Protein AF-A0A8R1I0A7-F1 (afdb_monomer_lite)

pLDDT: mean 79.37, std 17.96, range [24.17, 95.5]

Organism: Caenorhabditis japonica (NCBI:txid281687)

InterPro domains:
  IPR008806 RNA polymerase III Rpc82, C -terminal [PF05645] (183-357)
  IPR013197 RNA polymerase III subunit RPC82-related, helix-turn-helix [PF08221] (9-70)
  IPR036388 Winged helix-like DNA-binding domain superfamily [G3DSA:1.10.10.10] (4-81)
  IPR036388 Winged helix-like DNA-binding domain superfamily [G3DSA:1.10.10.10] (82-162)
  IPR036388 Winged helix-like DNA-binding domain superfamily [G3DSA:1.10.10.10] (224-350)
  IPR036388 Winged helix-like DNA-binding domain superfamily [G3DSA:1.10.10.10] (351-422)
  IPR039748 DNA-directed RNA polymerase III subunit RPC3 [PTHR12949] (4-419)
  IPR055207 DNA-directed RNA polymerase III subunit RPC3, winged-helix domain [PF22536] (364-417)

Secondary structure (DSSP, 8-state):
--HHHHHHHHHHHHHHHHH-HHHHHHHHHHHH--B-HHHHHHHTTTTS-HHHHHHHHHHHHHHTSEEEEE-TTS-EEEEE-HHHHHHHHHHHHHHHHHHHHH-HHHHHHHHHHHHHSSB-HHHHHHHHHHH-TTS-HHHHHHHHHHHHHTTSEEEPPPEEEEETTEEEEP--S-SSPPPS--S---------------------S---STTTTSTTTT--EEE-HHHHHHHHHHHHHHHHHHTS--TTTTHHHHS---TT---S-TTHHHHHHHHHHHHHHHHHHHHHHS-TT--SPEEEEHHHHHHHHHHTT----HHHHHHHHHHHHHHSTTSEEEEE-GGG-EEEE-HHHHHHHHHHHHHHHHHHHHHHHHHHHHHHHHHHHS---HHHHHHHHT--HHHHHHHHHHHHHTTSS--------

Structure (mmCIF, N/CA/C/O backbone):
data_AF-A0A8R1I0A7-F1
#
_entry.id   AF-A0A8R1I0A7-F1
#
loop_
_atom_site.group_PDB
_atom_site.id
_atom_site.type_symbol
_atom_site.label_atom_id
_atom_site.label_alt_id
_atom_site.label_comp_id
_atom_site.label_asym_id
_atom_site.label_entity_id
_atom_site.label_seq_id
_atom_site.pdbx_PDB_ins_code
_atom_site.Cartn_x
_atom_site.Cartn_y
_atom_site.Cartn_z
_atom_site.occupancy
_atom_site.B_iso_or_equiv
_atom_site.auth_seq_id
_atom_site.auth_comp_id
_atom_site.auth_asym_id
_atom_site.auth_atom_id
_atom_site.pdbx_PDB_model_num
ATOM 1 N N . MET A 1 1 ? -19.789 12.951 -9.286 1.00 30.94 1 MET A N 1
ATOM 2 C CA . MET A 1 1 ? -18.693 11.957 -9.308 1.00 30.94 1 MET A CA 1
ATOM 3 C C . MET A 1 1 ? -17.523 12.537 -10.096 1.00 30.94 1 MET A C 1
ATOM 5 O O . MET A 1 1 ? -17.525 12.477 -11.316 1.00 30.94 1 MET A O 1
ATOM 9 N N . GLY A 1 2 ? -16.591 13.197 -9.404 1.00 34.81 2 GLY A N 1
ATOM 10 C CA . GLY A 1 2 ? -15.413 13.858 -9.986 1.00 34.81 2 GLY A CA 1
ATOM 11 C C . GLY A 1 2 ? -14.085 13.155 -9.675 1.00 34.81 2 GLY A C 1
ATOM 12 O O . GLY A 1 2 ? -13.040 13.751 -9.904 1.00 34.81 2 GLY A O 1
ATOM 13 N N . GLY A 1 3 ? -14.122 11.918 -9.156 1.00 43.81 3 GLY A N 1
ATOM 14 C CA . GLY A 1 3 ? -12.953 11.222 -8.594 1.00 43.81 3 GLY A CA 1
ATOM 15 C C . GLY A 1 3 ? -11.776 11.098 -9.563 1.00 43.81 3 GLY A C 1
ATOM 16 O O . GLY A 1 3 ? -10.678 11.536 -9.240 1.00 43.81 3 GLY A O 1
ATOM 17 N N . GLY A 1 4 ? -12.030 10.650 -10.798 1.00 67.75 4 GLY A N 1
ATOM 18 C CA . GLY A 1 4 ? -10.953 10.442 -11.772 1.00 67.75 4 GLY A CA 1
ATOM 19 C C . GLY A 1 4 ? -10.234 11.722 -12.214 1.00 67.75 4 GLY A C 1
ATOM 20 O O . GLY A 1 4 ? -9.085 11.660 -12.639 1.00 67.75 4 GLY A O 1
ATOM 21 N N . LYS A 1 5 ? -10.864 12.905 -12.101 1.00 80.38 5 LYS A N 1
ATOM 22 C CA . LYS A 1 5 ? -10.224 14.168 -12.515 1.00 80.38 5 LYS A CA 1
ATOM 23 C C . LYS A 1 5 ? -9.123 14.587 -11.545 1.00 80.38 5 LYS A C 1
ATOM 25 O O . LYS A 1 5 ? -8.030 14.912 -11.996 1.00 80.38 5 LYS A O 1
ATOM 30 N N . TYR A 1 6 ? -9.404 14.565 -10.243 1.00 87.06 6 TYR A N 1
ATOM 31 C CA . TYR A 1 6 ? -8.421 14.934 -9.219 1.00 87.06 6 TYR A CA 1
ATOM 32 C C . TYR A 1 6 ? -7.299 13.903 -9.123 1.00 87.06 6 TYR A C 1
ATOM 34 O O . TYR A 1 6 ? -6.134 14.273 -9.029 1.00 87.06 6 TYR A O 1
ATOM 42 N N . GLU A 1 7 ? -7.641 12.622 -9.241 1.00 88.31 7 GLU A N 1
ATOM 43 C CA . GLU A 1 7 ? -6.672 11.530 -9.303 1.00 88.31 7 GLU A CA 1
ATOM 44 C C . GLU A 1 7 ? -5.706 11.689 -10.486 1.00 88.31 7 GLU A C 1
ATOM 46 O O . GLU A 1 7 ? -4.487 11.643 -10.315 1.00 88.31 7 GLU A O 1
ATOM 51 N N . THR A 1 8 ? -6.243 11.972 -11.679 1.00 89.69 8 THR A N 1
ATOM 52 C CA . THR A 1 8 ? -5.428 12.227 -12.873 1.00 89.69 8 THR A CA 1
ATOM 53 C C . THR A 1 8 ? -4.534 13.447 -12.676 1.00 89.69 8 THR A C 1
ATOM 55 O O . THR A 1 8 ? -3.344 13.387 -12.972 1.00 89.69 8 THR A O 1
ATOM 58 N N . GLN A 1 9 ? -5.078 14.550 -12.150 1.00 91.69 9 GLN A N 1
ATOM 59 C CA . GLN A 1 9 ? -4.302 15.766 -11.886 1.00 91.69 9 GLN A CA 1
ATOM 60 C C . GLN A 1 9 ? -3.153 15.506 -10.910 1.00 91.69 9 GLN A C 1
ATOM 62 O O . GLN A 1 9 ? -2.027 15.918 -11.176 1.00 91.69 9 GLN A O 1
ATOM 67 N N . MET A 1 10 ? -3.415 14.777 -9.826 1.00 92.69 10 MET A N 1
ATOM 68 C CA . MET A 1 10 ? -2.398 14.400 -8.851 1.00 92.69 10 MET A CA 1
ATOM 69 C C . MET A 1 10 ? -1.283 13.570 -9.502 1.00 92.69 10 MET A C 1
ATOM 71 O O . MET A 1 10 ? -0.109 13.906 -9.357 1.00 92.69 10 MET A O 1
ATOM 75 N N . CYS A 1 11 ? -1.633 12.544 -10.285 1.00 93.25 11 CYS A N 1
ATOM 76 C CA . CYS A 1 11 ? -0.655 11.713 -10.992 1.00 93.25 11 CYS A CA 1
ATOM 77 C C . CYS A 1 11 ? 0.216 12.529 -11.961 1.00 93.25 11 CYS A C 1
ATOM 79 O O . CYS A 1 11 ? 1.422 12.306 -12.055 1.00 93.25 11 CYS A O 1
ATOM 81 N N . VAL A 1 12 ? -0.375 13.495 -12.668 1.00 94.31 12 VAL A N 1
ATOM 82 C CA . VAL A 1 12 ? 0.353 14.373 -13.597 1.00 94.31 12 VAL A CA 1
ATOM 83 C C . VAL A 1 12 ? 1.358 15.251 -12.855 1.00 94.31 12 VAL A C 1
ATOM 85 O O . VAL A 1 12 ? 2.501 15.344 -13.297 1.00 94.31 12 VAL A O 1
ATOM 88 N N . VAL A 1 13 ? 0.969 15.836 -11.718 1.00 95.12 13 VAL A N 1
ATOM 89 C CA . VAL A 1 13 ? 1.858 16.672 -10.892 1.00 95.12 13 VAL A CA 1
ATOM 90 C C . VAL A 1 13 ? 3.037 15.862 -10.345 1.00 95.12 13 VAL A C 1
ATOM 92 O O . VAL A 1 13 ? 4.172 16.321 -10.426 1.00 95.12 13 VAL A O 1
ATOM 95 N N . ILE A 1 14 ? 2.800 14.636 -9.865 1.00 93.81 14 ILE A N 1
ATOM 96 C CA . ILE A 1 14 ? 3.867 13.746 -9.367 1.00 93.81 14 ILE A CA 1
ATOM 97 C C . ILE A 1 14 ? 4.892 13.452 -10.468 1.00 93.81 14 ILE A C 1
ATOM 99 O O . ILE A 1 14 ? 6.100 13.547 -10.256 1.00 93.81 14 ILE A O 1
ATOM 103 N N . ILE A 1 15 ? 4.423 13.108 -11.669 1.00 94.50 15 ILE A N 1
ATOM 104 C CA . ILE A 1 15 ? 5.316 12.812 -12.794 1.00 94.50 15 ILE A CA 1
ATOM 105 C C . ILE A 1 15 ? 6.031 14.075 -13.288 1.00 94.50 15 ILE A C 1
ATOM 107 O O . ILE A 1 15 ? 7.182 13.987 -13.720 1.00 94.50 15 ILE A O 1
ATOM 111 N N . GLU A 1 16 ? 5.384 15.241 -13.228 1.00 95.50 16 GLU A N 1
ATOM 112 C CA . GLU A 1 16 ? 6.013 16.519 -13.570 1.00 95.50 16 GLU A CA 1
ATOM 113 C C . GLU A 1 16 ? 7.184 16.840 -12.643 1.00 95.50 16 GLU A C 1
ATOM 115 O O . GLU A 1 16 ? 8.226 17.264 -13.139 1.00 95.50 16 GLU A O 1
ATOM 120 N N . ASP A 1 17 ? 7.044 16.586 -11.343 1.00 93.75 17 ASP A N 1
ATOM 121 C CA . ASP A 1 17 ? 8.099 16.836 -10.358 1.00 93.75 17 ASP A CA 1
ATOM 122 C C . ASP A 1 17 ? 9.317 15.915 -10.569 1.00 93.75 17 ASP A C 1
ATOM 124 O O . ASP A 1 17 ? 10.463 16.359 -10.539 1.00 93.75 17 ASP A O 1
ATOM 128 N N . ILE A 1 18 ? 9.083 14.637 -10.891 1.00 91.12 18 ILE A N 1
ATOM 129 C CA . ILE A 1 18 ? 10.157 13.630 -10.989 1.00 91.12 18 ILE A CA 1
ATOM 130 C C . ILE A 1 18 ? 10.818 13.598 -12.374 1.00 91.12 18 ILE A C 1
ATOM 132 O O . ILE A 1 18 ? 12.038 13.485 -12.488 1.00 91.12 18 ILE A O 1
ATOM 136 N N . PHE A 1 19 ? 10.026 13.672 -13.448 1.00 91.12 19 PHE A N 1
ATOM 137 C CA . PHE A 1 19 ? 10.498 13.489 -14.831 1.00 91.12 19 PHE A CA 1
ATOM 138 C C . PHE A 1 19 ? 10.388 14.751 -15.691 1.00 91.12 19 PHE A C 1
ATOM 140 O O . PHE A 1 19 ? 10.864 14.770 -16.833 1.00 91.12 19 PHE A O 1
ATOM 147 N N . GLY A 1 20 ? 9.750 15.801 -15.178 1.00 94.06 20 GLY A N 1
ATOM 148 C CA . GLY A 1 20 ? 9.512 17.042 -15.897 1.00 94.06 20 GLY A CA 1
ATOM 149 C C . GLY A 1 20 ? 8.258 17.036 -16.777 1.00 94.06 20 GLY A C 1
ATOM 150 O O . GLY A 1 20 ? 7.628 16.016 -17.075 1.00 94.06 20 GLY A O 1
ATOM 151 N N . LYS A 1 21 ? 7.940 18.231 -17.283 1.00 93.31 21 LYS A N 1
ATOM 152 C CA . LYS A 1 21 ? 6.722 18.561 -18.052 1.00 93.31 21 LYS A CA 1
ATOM 153 C C . LYS A 1 21 ? 6.450 17.667 -19.263 1.00 93.31 21 LYS A C 1
ATOM 155 O O . LYS A 1 21 ? 5.298 17.416 -19.608 1.00 93.31 21 LYS A O 1
ATOM 160 N N . ILE A 1 22 ? 7.501 17.195 -19.934 1.00 92.25 22 ILE A N 1
ATOM 161 C CA . ILE A 1 22 ? 7.373 16.381 -21.153 1.00 92.25 22 ILE A CA 1
ATOM 162 C C . ILE A 1 22 ? 6.764 15.015 -20.821 1.00 92.25 22 ILE A C 1
ATOM 164 O O . ILE A 1 22 ? 5.814 14.589 -21.477 1.00 92.25 22 ILE A O 1
ATOM 168 N N . ALA A 1 23 ? 7.296 14.342 -19.798 1.00 93.06 23 ALA A N 1
ATOM 169 C CA . ALA A 1 23 ? 6.794 13.046 -19.358 1.00 93.06 23 ALA A CA 1
ATOM 170 C C . ALA A 1 23 ? 5.388 13.175 -18.759 1.00 93.06 23 ALA A C 1
ATOM 172 O O . ALA A 1 23 ? 4.522 12.362 -19.075 1.00 93.06 23 ALA A O 1
ATOM 173 N N . ALA A 1 24 ? 5.137 14.243 -17.994 1.00 93.81 24 ALA A N 1
ATOM 174 C CA . ALA A 1 24 ? 3.824 14.536 -17.427 1.00 93.81 24 ALA A CA 1
ATOM 175 C C . ALA A 1 24 ? 2.742 14.665 -18.508 1.00 93.81 24 ALA A C 1
ATOM 177 O O . ALA A 1 24 ? 1.692 14.038 -18.402 1.00 93.81 24 ALA A O 1
ATOM 178 N N . LYS A 1 25 ? 3.026 15.377 -19.609 1.00 92.12 25 LYS A N 1
ATOM 179 C CA . LYS A 1 25 ? 2.078 15.505 -20.727 1.00 92.12 25 LYS A CA 1
ATOM 180 C C . LYS A 1 25 ? 1.799 14.169 -21.421 1.00 92.12 25 LYS A C 1
ATOM 182 O O . LYS A 1 25 ? 0.668 13.919 -21.832 1.00 92.12 25 LYS A O 1
ATOM 187 N N . VAL A 1 26 ? 2.810 13.303 -21.546 1.00 92.31 26 VAL A N 1
ATOM 188 C CA . VAL A 1 26 ? 2.634 11.942 -22.083 1.00 92.31 26 VAL A CA 1
ATOM 189 C C . VAL A 1 26 ? 1.715 11.123 -21.171 1.00 92.31 26 VAL A C 1
ATOM 191 O O . VAL A 1 26 ? 0.762 10.517 -21.661 1.00 92.31 26 VAL A O 1
ATOM 194 N N . VAL A 1 27 ? 1.947 11.150 -19.857 1.00 92.69 27 VAL A N 1
ATOM 195 C CA . VAL A 1 27 ? 1.114 10.439 -18.874 1.00 92.69 27 VAL A CA 1
ATOM 196 C C . VAL A 1 27 ? -0.311 10.990 -18.838 1.00 92.69 27 VAL A C 1
ATOM 198 O O . VAL A 1 27 ? -1.246 10.205 -18.907 1.00 92.69 27 VAL A O 1
ATOM 201 N N . GLU A 1 28 ? -0.501 12.311 -18.836 1.00 92.56 28 GLU A N 1
ATOM 202 C CA . GLU A 1 28 ? -1.824 12.957 -18.865 1.00 92.56 28 GLU A CA 1
ATOM 203 C C . GLU A 1 28 ? -2.675 12.456 -20.042 1.00 92.56 28 GLU A C 1
ATOM 205 O O . GLU A 1 28 ? -3.850 12.113 -19.884 1.00 92.56 28 GLU A O 1
ATOM 210 N N . THR A 1 29 ? -2.069 12.354 -21.233 1.00 90.94 29 THR A N 1
ATOM 211 C CA . THR A 1 29 ? -2.777 11.840 -22.412 1.00 90.94 29 THR A CA 1
ATOM 212 C C . THR A 1 29 ? -3.151 10.365 -22.293 1.00 90.94 29 THR A C 1
ATOM 214 O O . THR A 1 29 ? -4.215 9.987 -22.780 1.00 90.94 29 THR A O 1
ATOM 217 N N . LEU A 1 30 ? -2.316 9.552 -21.637 1.00 91.50 30 LEU A N 1
ATOM 218 C CA . LEU A 1 30 ? -2.543 8.116 -21.454 1.00 91.50 30 LEU A CA 1
ATOM 219 C C . LEU A 1 30 ? -3.498 7.793 -20.298 1.00 91.50 30 LEU A C 1
ATOM 221 O O . LEU A 1 30 ? -4.218 6.804 -20.389 1.00 91.50 30 LEU A O 1
ATOM 225 N N . LEU A 1 31 ? -3.532 8.623 -19.251 1.00 90.12 31 LEU A N 1
ATOM 226 C CA . LEU A 1 31 ? -4.512 8.536 -18.162 1.00 90.12 31 LEU A CA 1
ATOM 227 C C . LEU A 1 31 ? -5.917 8.905 -18.642 1.00 90.12 31 LEU A C 1
ATOM 229 O O . LEU A 1 31 ? -6.900 8.354 -18.160 1.00 90.12 31 LEU A O 1
ATOM 233 N N . THR A 1 32 ? -6.014 9.816 -19.615 1.00 88.75 32 THR A N 1
ATOM 234 C CA . THR A 1 32 ? -7.302 10.159 -20.230 1.00 88.75 32 THR A CA 1
ATOM 235 C C . THR A 1 32 ? -7.783 9.034 -21.144 1.00 88.75 32 THR A C 1
ATOM 237 O O . THR A 1 32 ? -8.936 8.619 -21.064 1.00 88.75 32 THR A O 1
ATOM 240 N N . GLU A 1 33 ? -6.905 8.541 -22.025 1.00 88.50 33 GLU A N 1
ATOM 241 C CA . GLU A 1 33 ? -7.221 7.471 -22.971 1.00 88.50 33 GLU A CA 1
ATOM 242 C C . GLU A 1 33 ? -5.979 6.619 -23.273 1.00 88.50 33 GLU A C 1
ATOM 244 O O . GLU A 1 33 ? -4.980 7.111 -23.809 1.00 88.50 33 GLU A O 1
ATOM 249 N N . SER A 1 34 ? -6.075 5.307 -23.042 1.00 89.38 34 SER A N 1
ATOM 250 C CA . SER A 1 34 ? -5.080 4.344 -23.520 1.00 89.38 34 SER A CA 1
ATOM 251 C C . SER A 1 34 ? -4.945 4.426 -25.039 1.00 89.38 34 SER A C 1
ATOM 253 O O . SER A 1 34 ? -5.950 4.380 -25.756 1.00 89.38 34 SER A 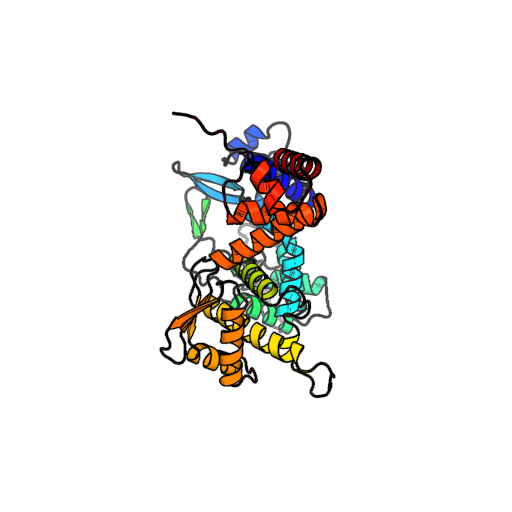O 1
ATOM 255 N N . CYS A 1 35 ? -3.723 4.529 -25.563 1.00 89.38 35 CYS A N 1
ATOM 256 C CA . CYS A 1 35 ? -3.531 4.707 -27.001 1.00 89.38 35 CYS A CA 1
ATOM 257 C C . CYS A 1 35 ? -2.243 4.081 -27.551 1.00 89.38 35 CYS A C 1
ATOM 259 O O . CYS A 1 35 ? -1.337 3.668 -26.828 1.00 89.38 35 CYS A O 1
ATOM 261 N N . GLN A 1 36 ? -2.192 3.969 -28.880 1.00 90.62 36 GLN A N 1
ATOM 262 C CA . GLN A 1 36 ? -1.034 3.472 -29.627 1.00 90.62 36 GLN A CA 1
ATOM 263 C C . GLN A 1 36 ? 0.028 4.569 -29.758 1.00 90.62 36 GLN A C 1
ATOM 265 O O . GLN A 1 36 ? -0.296 5.757 -29.780 1.00 90.62 36 GLN A O 1
ATOM 270 N N . LEU A 1 37 ? 1.289 4.183 -29.975 1.00 88.12 37 LEU A N 1
ATOM 271 C CA . LEU A 1 37 ? 2.389 5.140 -30.158 1.00 88.12 37 LEU A CA 1
ATOM 272 C C . LEU A 1 37 ? 2.129 6.148 -31.293 1.00 88.12 37 LEU A C 1
ATOM 274 O O . LEU A 1 37 ? 2.447 7.326 -31.155 1.00 88.12 37 LEU A O 1
ATOM 278 N N . ALA A 1 38 ? 1.535 5.710 -32.408 1.00 87.25 38 ALA A N 1
ATOM 279 C CA . ALA A 1 38 ? 1.208 6.597 -33.527 1.00 87.25 38 ALA A CA 1
ATOM 280 C C . ALA A 1 38 ? 0.162 7.656 -33.137 1.00 87.25 38 ALA A C 1
ATOM 282 O O . ALA A 1 38 ? 0.330 8.835 -33.447 1.00 87.25 38 ALA A O 1
ATOM 283 N N . THR A 1 39 ? -0.877 7.247 -32.406 1.00 88.94 39 THR A N 1
ATOM 284 C CA . THR A 1 39 ? -1.919 8.140 -31.885 1.00 88.94 39 THR A CA 1
ATOM 285 C C . THR A 1 39 ? -1.352 9.113 -30.859 1.00 88.94 39 THR A C 1
ATOM 287 O O . THR A 1 39 ? -1.661 10.299 -30.913 1.00 88.94 39 THR A O 1
ATOM 290 N N . LEU A 1 40 ? -0.475 8.640 -29.971 1.00 88.81 40 LEU A N 1
ATOM 291 C CA . LEU A 1 40 ? 0.208 9.471 -28.983 1.00 88.81 40 LEU A CA 1
ATOM 292 C C . LEU A 1 40 ? 1.063 10.556 -29.657 1.00 88.81 40 LEU A C 1
ATOM 294 O O . LEU A 1 40 ? 0.951 11.734 -29.326 1.00 88.81 40 LEU A O 1
ATOM 298 N N . ILE A 1 41 ? 1.866 10.177 -30.659 1.00 90.06 41 ILE A N 1
ATOM 299 C CA . ILE A 1 41 ? 2.677 11.123 -31.442 1.00 90.06 41 ILE A CA 1
ATOM 300 C C . ILE A 1 41 ? 1.786 12.116 -32.194 1.00 90.06 41 ILE A C 1
ATOM 302 O O . ILE A 1 41 ? 2.143 13.286 -32.298 1.00 90.06 41 ILE A O 1
ATOM 306 N N . PHE A 1 42 ? 0.639 11.675 -32.715 1.00 89.69 42 PHE A N 1
ATOM 307 C CA . PHE A 1 42 ? -0.309 12.554 -33.394 1.00 89.69 42 PHE A CA 1
ATOM 308 C C . PHE A 1 42 ? -0.952 13.565 -32.434 1.00 89.69 42 PHE A C 1
ATOM 310 O O . PHE A 1 42 ? -0.966 14.755 -32.738 1.00 89.69 42 PHE A O 1
ATOM 317 N N . LYS A 1 43 ? -1.422 13.119 -31.261 1.00 87.88 43 LYS A N 1
ATOM 318 C CA . LYS A 1 43 ? -2.032 13.982 -30.233 1.00 87.88 43 LYS A CA 1
ATOM 319 C C . LYS A 1 43 ? -1.045 15.007 -29.664 1.00 87.88 43 LYS A C 1
ATOM 321 O O . LYS A 1 43 ? -1.439 16.122 -29.346 1.00 87.88 43 LYS A O 1
ATOM 326 N N . LEU A 1 44 ? 0.232 14.643 -29.561 1.00 87.75 44 LEU A N 1
ATOM 327 C CA . LEU A 1 44 ? 1.306 15.508 -29.055 1.00 87.75 44 LEU A CA 1
ATOM 328 C C . LEU A 1 44 ? 2.100 16.201 -30.176 1.00 87.75 44 LEU A C 1
ATOM 330 O O . LEU A 1 44 ? 3.171 16.771 -29.947 1.00 87.75 44 LEU A O 1
ATOM 334 N N . LYS A 1 45 ? 1.596 16.155 -31.414 1.00 81.50 45 LYS A N 1
ATOM 335 C CA . LYS A 1 45 ? 2.265 16.763 -32.563 1.00 81.50 45 LYS A CA 1
ATOM 336 C C . LYS A 1 45 ? 2.273 18.285 -32.411 1.00 81.50 45 LYS A C 1
ATOM 338 O O . LYS A 1 45 ? 1.233 18.905 -32.232 1.00 81.50 45 LYS A O 1
ATOM 343 N N . GLY A 1 46 ? 3.457 18.885 -32.521 1.00 77.81 46 GLY A N 1
ATOM 344 C CA . GLY A 1 46 ? 3.655 20.336 -32.404 1.00 77.81 46 GLY A CA 1
ATOM 345 C C . GLY A 1 46 ? 4.019 20.815 -30.997 1.00 77.81 46 GLY A C 1
ATOM 346 O O . GLY A 1 46 ? 4.582 21.896 -30.875 1.00 77.81 46 GLY A O 1
ATOM 347 N N . THR A 1 47 ? 3.792 20.006 -29.956 1.00 83.31 47 THR A N 1
ATOM 348 C CA . THR A 1 47 ? 4.209 20.326 -28.580 1.00 83.31 47 THR A CA 1
ATOM 349 C C . THR A 1 47 ? 5.497 19.609 -28.186 1.00 83.31 47 THR A C 1
ATOM 351 O O . THR A 1 47 ? 6.351 20.198 -27.528 1.00 83.31 47 THR A O 1
ATOM 354 N N . ILE A 1 48 ? 5.667 18.347 -28.598 1.00 88.88 48 ILE A N 1
ATOM 355 C CA . ILE A 1 48 ? 6.805 17.506 -28.204 1.00 88.88 48 ILE A CA 1
ATOM 356 C C . ILE A 1 48 ? 7.372 16.781 -29.435 1.00 88.88 48 ILE A C 1
ATOM 358 O O . ILE A 1 48 ? 6.642 16.316 -30.310 1.00 88.88 48 ILE A O 1
ATOM 362 N N . SER A 1 49 ? 8.701 16.658 -29.507 1.00 90.75 49 SER A N 1
ATOM 363 C CA . SER A 1 49 ? 9.374 15.863 -30.544 1.00 90.75 49 SER A CA 1
ATOM 364 C C . SER A 1 49 ? 9.122 14.362 -30.362 1.00 90.75 49 SER A C 1
ATOM 366 O O . SER A 1 49 ? 9.186 13.839 -29.250 1.00 90.75 49 SER A O 1
ATOM 368 N N . SER A 1 50 ? 8.937 13.632 -31.465 1.00 87.88 50 SER A N 1
ATOM 369 C CA . SER A 1 50 ? 8.714 12.176 -31.462 1.00 87.88 50 SER A CA 1
ATOM 370 C C . SER A 1 50 ? 9.837 11.384 -30.780 1.00 87.88 50 SER A C 1
ATOM 372 O O . SER A 1 50 ? 9.583 10.334 -30.191 1.00 87.88 50 SER A O 1
ATOM 374 N N . VAL A 1 51 ? 11.071 11.896 -30.813 1.00 91.69 51 VAL A N 1
ATOM 375 C CA . VAL A 1 51 ? 12.220 11.300 -30.115 1.00 91.69 51 VAL A CA 1
ATOM 376 C C . VAL A 1 51 ? 12.059 11.422 -28.601 1.00 91.69 51 VAL A C 1
ATOM 378 O O . VAL A 1 51 ? 12.322 10.464 -27.879 1.00 91.69 51 VAL A O 1
ATOM 381 N N . LEU A 1 52 ? 11.599 12.579 -28.121 1.00 90.75 52 LEU A N 1
ATOM 382 C CA . LEU A 1 52 ? 11.381 12.825 -26.696 1.00 90.75 52 LEU A CA 1
ATOM 383 C C . LEU A 1 52 ? 10.199 12.007 -26.177 1.00 90.75 52 LEU A C 1
ATOM 385 O O . LEU A 1 52 ? 10.332 11.390 -25.132 1.00 90.75 52 LEU A O 1
ATOM 389 N N . ILE A 1 53 ? 9.112 11.889 -26.950 1.00 90.94 53 ILE A N 1
ATOM 390 C CA . ILE A 1 53 ? 7.969 11.029 -26.597 1.00 90.94 53 ILE A CA 1
ATOM 391 C C . ILE A 1 53 ? 8.428 9.581 -26.398 1.00 90.94 53 ILE A C 1
ATOM 393 O O . ILE A 1 53 ? 8.116 8.974 -25.379 1.00 90.94 53 ILE A O 1
ATOM 397 N N . LYS A 1 54 ? 9.211 9.029 -27.336 1.00 91.38 54 LYS A N 1
ATOM 398 C CA . LYS A 1 54 ? 9.733 7.657 -27.223 1.00 91.38 54 LYS A CA 1
ATOM 399 C C . LYS A 1 54 ? 10.662 7.483 -26.018 1.00 91.38 54 LYS A C 1
ATOM 401 O O . LYS A 1 54 ? 10.566 6.468 -25.337 1.00 91.38 54 LYS A O 1
ATOM 406 N N . LYS A 1 55 ? 11.534 8.462 -25.744 1.00 92.94 55 LYS A N 1
ATOM 407 C CA . LYS A 1 55 ? 12.417 8.445 -24.566 1.00 92.94 55 LYS A CA 1
ATOM 408 C C . LYS A 1 55 ? 11.616 8.482 -23.264 1.00 92.94 55 LYS A C 1
ATOM 410 O O . LYS A 1 55 ? 11.818 7.615 -22.426 1.00 92.94 55 LYS A O 1
ATOM 415 N N . SER A 1 56 ? 10.673 9.415 -23.131 1.00 92.50 56 SER A N 1
ATOM 416 C CA . SER A 1 56 ? 9.796 9.514 -21.961 1.00 92.50 56 SER A CA 1
ATOM 417 C C . SER A 1 56 ? 8.980 8.241 -21.763 1.00 92.50 56 SER A C 1
ATOM 419 O O . SER A 1 56 ? 8.934 7.722 -20.657 1.00 92.50 56 SER A O 1
ATOM 421 N N . LEU A 1 57 ? 8.405 7.684 -22.832 1.00 92.38 57 LEU A N 1
ATOM 422 C CA . LEU A 1 57 ? 7.653 6.432 -22.770 1.00 92.38 57 LEU A CA 1
ATOM 423 C C . LEU A 1 57 ? 8.532 5.268 -22.292 1.00 92.38 57 LEU A C 1
ATOM 425 O O . LEU A 1 57 ? 8.117 4.506 -21.427 1.00 92.38 57 LEU A O 1
ATOM 429 N N . SER A 1 58 ? 9.762 5.164 -22.802 1.00 91.25 58 SER A N 1
ATOM 430 C CA . SER A 1 58 ? 10.726 4.152 -22.359 1.00 91.25 58 SER A CA 1
ATOM 431 C C . SER A 1 58 ? 11.071 4.296 -20.878 1.00 91.25 58 SER A C 1
ATOM 433 O O . SER A 1 58 ? 11.099 3.297 -20.163 1.00 91.25 58 SER A O 1
ATOM 435 N N . SER A 1 59 ? 11.312 5.523 -20.405 1.00 92.19 59 SER A N 1
ATOM 436 C CA . SER A 1 59 ? 11.564 5.788 -18.988 1.00 92.19 59 SER A CA 1
ATOM 437 C C . SER A 1 59 ? 10.354 5.402 -18.138 1.00 92.19 59 SER A C 1
ATOM 439 O O . SER A 1 59 ? 10.488 4.623 -17.208 1.00 92.19 59 SER A O 1
ATOM 441 N N . LEU A 1 60 ? 9.149 5.839 -18.492 1.00 93.19 60 LEU A N 1
ATOM 442 C CA . LEU A 1 60 ? 7.934 5.552 -17.721 1.00 93.19 60 LEU A CA 1
ATOM 443 C C . LEU A 1 60 ? 7.600 4.047 -17.667 1.00 93.19 60 LEU A C 1
ATOM 445 O O . LEU A 1 60 ? 7.172 3.544 -16.629 1.00 93.19 60 LEU A O 1
ATOM 449 N N . VAL A 1 61 ? 7.864 3.302 -18.746 1.00 92.75 61 VAL A N 1
ATOM 450 C CA . VAL A 1 61 ? 7.759 1.830 -18.765 1.00 92.75 61 VAL A CA 1
ATOM 451 C C . VAL A 1 61 ? 8.815 1.178 -17.863 1.00 92.75 61 VAL A C 1
ATOM 453 O O . VAL A 1 61 ? 8.544 0.152 -17.228 1.00 92.75 61 VAL A O 1
ATOM 456 N N . ASN A 1 62 ? 10.015 1.757 -17.775 1.00 91.56 62 ASN A N 1
ATOM 457 C CA . ASN A 1 62 ? 11.067 1.272 -16.884 1.00 91.56 62 ASN A CA 1
ATOM 458 C C . ASN A 1 62 ? 10.674 1.405 -15.403 1.00 91.56 62 ASN A C 1
ATOM 460 O O . ASN A 1 62 ? 10.839 0.449 -14.652 1.00 91.56 62 ASN A O 1
ATOM 464 N N . PHE A 1 63 ? 10.073 2.529 -15.005 1.00 91.00 63 PHE A N 1
ATOM 465 C CA . PHE A 1 63 ? 9.562 2.723 -13.639 1.00 91.00 63 PHE A CA 1
ATOM 466 C C . PHE A 1 63 ? 8.262 1.954 -13.353 1.00 91.00 63 PHE A C 1
ATOM 468 O O . PHE A 1 63 ? 7.925 1.731 -12.197 1.00 91.00 63 PHE A O 1
ATOM 475 N N . GLY A 1 64 ? 7.557 1.488 -14.389 1.00 89.25 64 GLY A N 1
ATOM 476 C CA . GLY A 1 64 ? 6.328 0.703 -14.243 1.00 89.25 64 GLY A CA 1
ATOM 477 C C . GLY A 1 64 ? 5.040 1.528 -14.201 1.00 89.25 64 GLY A C 1
ATOM 478 O O . GLY A 1 64 ? 3.978 0.947 -14.025 1.00 89.25 64 GLY A O 1
ATOM 479 N N . PHE A 1 65 ? 5.109 2.842 -14.435 1.00 92.00 65 PHE A N 1
ATOM 480 C CA . PHE A 1 65 ? 3.929 3.718 -14.527 1.00 92.00 65 PHE A CA 1
ATOM 481 C C . PHE A 1 65 ? 3.115 3.500 -15.802 1.00 92.00 65 PHE A C 1
ATOM 483 O O . PHE A 1 65 ? 1.954 3.891 -15.884 1.00 92.00 65 PHE A O 1
ATOM 490 N N . ILE A 1 66 ? 3.735 2.916 -16.830 1.00 93.25 66 ILE A N 1
ATOM 491 C CA . ILE A 1 66 ? 3.075 2.567 -18.085 1.00 93.25 66 ILE A CA 1
ATOM 492 C C . ILE A 1 66 ? 3.300 1.089 -18.363 1.00 93.25 66 ILE A C 1
ATOM 494 O O . ILE A 1 66 ? 4.433 0.598 -18.373 1.00 93.25 66 ILE A O 1
ATOM 498 N N . THR A 1 67 ? 2.209 0.397 -18.657 1.00 90.38 67 THR A N 1
ATOM 499 C CA . THR A 1 67 ? 2.208 -0.968 -19.172 1.00 90.38 67 THR A CA 1
ATOM 500 C C . THR A 1 67 ? 1.826 -0.963 -20.646 1.00 90.38 67 THR A C 1
ATOM 502 O O . THR A 1 67 ? 1.291 0.013 -21.179 1.00 90.38 67 THR A O 1
ATOM 505 N N . PHE A 1 68 ? 2.148 -2.045 -21.344 1.00 90.75 68 PHE A N 1
ATOM 506 C CA . PHE A 1 68 ? 1.768 -2.217 -22.736 1.00 90.75 68 PHE A CA 1
ATOM 507 C C . PHE A 1 68 ? 1.264 -3.637 -22.968 1.00 90.75 68 PHE A C 1
ATOM 509 O O . PHE A 1 68 ? 1.770 -4.589 -22.375 1.00 90.75 68 PHE A O 1
ATOM 516 N N . HIS A 1 69 ? 0.258 -3.771 -23.822 1.00 87.69 69 HIS A N 1
ATOM 517 C CA . HIS A 1 69 ? -0.297 -5.058 -24.226 1.00 87.69 69 HIS A CA 1
ATOM 518 C C . HIS A 1 69 ? -0.820 -4.991 -25.661 1.00 87.69 69 HIS A C 1
ATOM 520 O O . HIS A 1 69 ? -0.960 -3.913 -26.242 1.00 87.69 69 HIS A O 1
ATOM 526 N N . LEU A 1 70 ? -1.081 -6.155 -26.254 1.00 87.38 70 LEU A N 1
ATOM 527 C CA . LEU A 1 70 ? -1.709 -6.241 -27.566 1.00 87.38 70 LEU A CA 1
ATOM 528 C C . LEU A 1 70 ? -3.222 -6.051 -27.430 1.00 87.38 70 LEU A C 1
ATOM 530 O O . LEU A 1 70 ? -3.875 -6.758 -26.667 1.00 87.38 70 LEU A O 1
ATOM 534 N N . ASP A 1 71 ? -3.765 -5.103 -28.186 1.00 84.19 71 ASP A N 1
ATOM 535 C CA . ASP A 1 71 ? -5.207 -4.954 -28.382 1.00 84.19 71 ASP A CA 1
ATOM 536 C C . ASP A 1 71 ? -5.750 -6.078 -29.293 1.00 84.19 71 ASP A C 1
ATOM 538 O O . ASP A 1 71 ? -4.997 -6.765 -29.984 1.00 84.19 71 ASP A O 1
ATOM 542 N N . THR A 1 72 ? -7.073 -6.211 -29.357 1.00 84.94 72 THR A N 1
ATOM 543 C CA . THR A 1 72 ? -7.847 -7.079 -30.264 1.00 84.94 72 THR A CA 1
ATOM 544 C C . THR A 1 72 ? -7.393 -7.028 -31.728 1.00 84.94 72 THR A C 1
ATOM 546 O O . THR A 1 72 ? -7.505 -8.017 -32.448 1.00 84.94 72 THR A O 1
ATOM 549 N N . ASN A 1 73 ? -6.825 -5.900 -32.166 1.00 85.00 73 ASN A N 1
ATOM 550 C CA . ASN A 1 73 ? -6.284 -5.702 -33.511 1.00 85.00 73 ASN A CA 1
ATOM 551 C C . ASN A 1 73 ? -4.785 -6.043 -33.651 1.00 85.00 73 ASN A C 1
ATOM 553 O O . ASN A 1 73 ? -4.160 -5.627 -34.628 1.00 85.00 73 ASN A O 1
ATOM 557 N N . ASN A 1 74 ? -4.187 -6.743 -32.681 1.00 84.50 74 ASN A N 1
ATOM 558 C CA . ASN A 1 74 ? -2.756 -7.073 -32.620 1.00 84.50 74 ASN A CA 1
ATOM 559 C C . ASN A 1 74 ? -1.839 -5.841 -32.707 1.00 84.50 74 ASN A C 1
ATOM 561 O O . ASN A 1 74 ? -0.770 -5.876 -33.318 1.00 84.50 74 ASN A O 1
ATOM 565 N N . ARG A 1 75 ? -2.266 -4.727 -32.106 1.00 85.50 75 ARG A N 1
ATOM 566 C CA . ARG A 1 75 ? -1.481 -3.489 -32.024 1.00 85.50 75 ARG A CA 1
ATOM 567 C C . ARG A 1 75 ? -1.089 -3.220 -30.581 1.00 85.50 75 ARG A C 1
ATOM 569 O O . ARG A 1 75 ? -1.888 -3.444 -29.679 1.00 85.50 75 ARG A O 1
ATOM 576 N N . VAL A 1 76 ? 0.119 -2.698 -30.384 1.00 88.31 76 VAL A N 1
ATOM 577 C CA . VAL A 1 76 ? 0.628 -2.334 -29.056 1.00 88.31 76 VAL A CA 1
ATOM 578 C C . VAL A 1 76 ? -0.136 -1.124 -28.526 1.00 88.31 76 VAL A C 1
ATOM 580 O O . VAL A 1 76 ? -0.051 -0.027 -29.089 1.00 88.31 76 VAL A O 1
ATOM 583 N N . LEU A 1 77 ? -0.873 -1.338 -27.444 1.00 91.31 77 LEU A N 1
ATOM 584 C CA . LEU A 1 77 ? -1.585 -0.321 -26.690 1.00 91.31 77 LEU A CA 1
ATOM 585 C C . LEU A 1 77 ? -0.791 0.007 -25.427 1.00 91.31 77 LEU A C 1
ATOM 587 O O . LEU A 1 77 ? -0.399 -0.903 -24.698 1.00 91.31 77 LEU A O 1
ATOM 591 N N . TYR A 1 78 ? -0.561 1.294 -25.173 1.00 92.62 78 TYR A N 1
ATOM 592 C CA . TYR A 1 78 ? 0.042 1.767 -23.930 1.00 92.62 78 TYR A CA 1
ATOM 593 C C . TYR A 1 78 ? -1.055 2.199 -22.962 1.00 92.62 78 TYR A C 1
ATOM 595 O O . TYR A 1 78 ? -1.980 2.922 -23.347 1.00 92.62 78 TYR A O 1
ATOM 603 N N . VAL A 1 79 ? -0.926 1.771 -21.710 1.00 92.31 79 VAL A N 1
ATOM 604 C CA . VAL A 1 79 ? -1.865 2.066 -20.626 1.00 92.31 79 VAL A CA 1
ATOM 605 C C . VAL A 1 79 ? -1.090 2.619 -19.443 1.00 92.31 79 VAL A C 1
ATOM 607 O O . VAL A 1 79 ? -0.120 2.006 -18.997 1.00 92.31 79 VAL A O 1
ATOM 610 N N . ALA A 1 80 ? -1.500 3.789 -18.960 1.00 93.31 80 ALA A N 1
ATOM 611 C CA . ALA A 1 80 ? -0.975 4.347 -17.724 1.00 93.31 80 ALA A CA 1
ATOM 612 C C . ALA A 1 80 ? -1.638 3.660 -16.524 1.00 93.31 80 ALA A C 1
ATOM 614 O O . ALA A 1 80 ? -2.853 3.469 -16.513 1.00 93.31 80 ALA A O 1
ATOM 615 N N . ASP A 1 81 ? -0.831 3.291 -15.539 1.00 91.25 81 ASP A N 1
ATOM 616 C CA . ASP A 1 81 ? -1.270 2.678 -14.291 1.00 91.25 81 ASP A CA 1
ATOM 617 C C . ASP A 1 81 ? -1.239 3.746 -13.189 1.00 91.25 81 ASP A C 1
ATOM 619 O O . ASP A 1 81 ? -0.168 4.146 -12.722 1.00 91.25 81 ASP A O 1
ATOM 623 N N . ALA A 1 82 ? -2.419 4.267 -12.841 1.00 91.12 82 ALA A N 1
ATOM 624 C CA . ALA A 1 82 ? -2.560 5.330 -11.849 1.00 91.12 82 ALA A CA 1
ATOM 625 C C . ALA A 1 82 ? -2.131 4.861 -10.451 1.00 91.12 82 ALA A C 1
ATOM 627 O O . ALA A 1 82 ? -1.452 5.610 -9.751 1.00 91.12 82 ALA A O 1
ATOM 628 N N . ASP A 1 83 ? -2.437 3.614 -10.085 1.00 89.00 83 ASP A N 1
ATOM 629 C CA . ASP A 1 83 ? -2.113 3.050 -8.773 1.00 89.00 83 ASP A CA 1
ATOM 630 C C . ASP A 1 83 ? -0.591 3.027 -8.565 1.00 89.00 83 ASP A C 1
ATOM 632 O O . ASP A 1 83 ? -0.075 3.477 -7.542 1.00 89.00 83 ASP A O 1
ATOM 636 N N . GLN A 1 84 ? 0.166 2.601 -9.585 1.00 88.56 84 GLN A N 1
ATOM 637 C CA . GLN A 1 84 ? 1.635 2.600 -9.523 1.00 88.56 84 GLN A CA 1
ATOM 638 C C . GLN A 1 84 ? 2.234 4.003 -9.374 1.00 88.56 84 GLN A C 1
ATOM 640 O O . GLN A 1 84 ? 3.269 4.155 -8.724 1.00 88.56 84 GLN A O 1
ATOM 645 N N . ILE A 1 85 ? 1.606 5.028 -9.958 1.00 92.06 85 ILE A N 1
ATOM 646 C CA . ILE A 1 85 ? 2.052 6.421 -9.809 1.00 92.06 85 ILE A CA 1
ATOM 647 C C . ILE A 1 85 ? 1.771 6.920 -8.387 1.00 92.06 85 ILE A C 1
ATOM 649 O O . ILE A 1 85 ? 2.609 7.599 -7.797 1.00 92.06 85 ILE A O 1
ATOM 653 N N . GLN A 1 86 ? 0.626 6.560 -7.807 1.00 90.12 86 GLN A N 1
ATOM 654 C CA . GLN A 1 86 ? 0.246 6.972 -6.452 1.00 90.12 86 GLN A CA 1
ATOM 655 C C . GLN A 1 86 ? 1.187 6.415 -5.382 1.00 90.12 86 GLN A C 1
ATOM 657 O O . GLN A 1 86 ? 1.516 7.123 -4.427 1.00 90.12 86 GLN A O 1
ATOM 662 N N . HIS A 1 87 ? 1.702 5.197 -5.569 1.00 89.50 87 HIS A N 1
ATOM 663 C CA . HIS A 1 87 ? 2.669 4.594 -4.647 1.00 89.50 87 HIS A CA 1
ATOM 664 C C . HIS A 1 87 ? 3.944 5.423 -4.458 1.00 89.50 87 HIS A C 1
ATOM 666 O O . HIS A 1 87 ? 4.589 5.335 -3.411 1.00 89.50 87 HIS A O 1
ATOM 672 N N . VAL A 1 88 ? 4.289 6.293 -5.408 1.00 89.81 88 VAL A N 1
ATOM 673 C CA . VAL A 1 88 ? 5.428 7.206 -5.273 1.00 89.81 88 VAL A CA 1
ATOM 674 C C . VAL A 1 88 ? 5.277 8.132 -4.060 1.00 89.81 88 VAL A C 1
ATOM 676 O O . VAL A 1 88 ? 6.263 8.399 -3.377 1.00 89.81 88 VAL A O 1
ATOM 679 N N . ILE A 1 89 ? 4.052 8.546 -3.714 1.00 89.62 89 ILE A N 1
ATOM 680 C CA . ILE A 1 89 ? 3.784 9.355 -2.510 1.00 89.62 89 ILE A CA 1
ATOM 681 C C . ILE A 1 89 ? 4.160 8.575 -1.239 1.00 89.62 89 ILE A C 1
ATOM 683 O O . ILE A 1 89 ? 4.643 9.142 -0.262 1.00 89.62 89 ILE A O 1
ATOM 687 N N . THR A 1 90 ? 3.972 7.254 -1.257 1.00 88.50 90 THR A N 1
ATOM 688 C CA . THR A 1 90 ? 4.261 6.366 -0.120 1.00 88.50 90 THR A CA 1
ATOM 689 C C . THR A 1 90 ? 5.724 5.919 -0.043 1.00 88.50 90 THR A C 1
ATOM 691 O O . THR A 1 90 ? 6.126 5.299 0.944 1.00 88.50 90 THR A O 1
ATOM 694 N N . ALA A 1 91 ? 6.551 6.273 -1.033 1.00 88.31 91 ALA A N 1
ATOM 695 C CA . ALA A 1 91 ? 7.949 5.856 -1.127 1.00 88.31 91 ALA A CA 1
ATOM 696 C C . ALA A 1 91 ? 8.801 6.168 0.127 1.00 88.31 91 ALA A C 1
ATOM 698 O O . ALA A 1 91 ? 9.569 5.300 0.543 1.00 88.31 91 ALA A O 1
ATOM 699 N N . PRO A 1 92 ? 8.664 7.320 0.817 1.00 91.31 92 PRO A N 1
ATOM 700 C CA . PRO A 1 92 ? 9.416 7.559 2.052 1.00 91.31 92 PRO A CA 1
ATOM 701 C C . PRO A 1 92 ? 9.041 6.587 3.180 1.00 91.31 92 PRO A C 1
ATOM 703 O O . PRO A 1 92 ? 9.906 6.110 3.917 1.00 91.31 92 PRO A O 1
ATOM 706 N N . ARG A 1 93 ? 7.748 6.252 3.301 1.00 90.12 93 ARG A N 1
ATOM 707 C CA . ARG A 1 93 ? 7.259 5.296 4.304 1.00 90.12 93 ARG A CA 1
ATOM 708 C C . ARG A 1 93 ? 7.760 3.888 4.001 1.00 90.12 93 ARG A C 1
ATOM 710 O O . ARG A 1 93 ? 8.134 3.177 4.928 1.00 90.12 93 ARG A O 1
ATOM 717 N N . LEU A 1 94 ? 7.825 3.521 2.722 1.00 90.75 94 LEU A N 1
ATOM 718 C CA . LEU A 1 94 ? 8.416 2.269 2.257 1.00 90.75 94 LEU A CA 1
ATOM 719 C C . LEU A 1 94 ? 9.864 2.107 2.737 1.00 90.75 94 LEU A C 1
ATOM 721 O O . LEU A 1 94 ? 10.204 1.091 3.340 1.00 90.75 94 LEU A O 1
ATOM 725 N N . CYS A 1 95 ? 10.706 3.116 2.497 1.00 91.75 95 CYS A N 1
ATOM 726 C CA . CYS A 1 95 ? 12.113 3.092 2.897 1.00 91.75 95 CYS A CA 1
ATOM 727 C C . CYS A 1 95 ? 12.265 2.958 4.415 1.00 91.75 95 CYS A C 1
ATOM 729 O O . CYS A 1 95 ? 13.087 2.171 4.883 1.00 91.75 95 CYS A O 1
ATOM 731 N N . LEU A 1 96 ? 11.425 3.662 5.182 1.00 91.00 96 LEU A N 1
ATOM 732 C CA . LEU A 1 96 ? 11.396 3.531 6.636 1.00 91.00 96 LEU A CA 1
ATOM 733 C C . LEU A 1 96 ? 11.032 2.103 7.065 1.00 91.00 96 LEU A C 1
ATOM 735 O O . LEU A 1 96 ? 11.722 1.534 7.905 1.00 91.00 96 LEU A O 1
ATOM 739 N N . ILE A 1 97 ? 9.998 1.505 6.465 1.00 89.31 97 ILE A N 1
ATOM 740 C CA . ILE A 1 97 ? 9.590 0.124 6.759 1.00 89.31 97 ILE A CA 1
ATOM 741 C C . ILE A 1 97 ? 10.737 -0.847 6.448 1.00 89.31 97 ILE A C 1
ATOM 743 O O . ILE A 1 97 ? 11.109 -1.650 7.306 1.00 89.31 97 ILE A O 1
ATOM 747 N N . ALA A 1 98 ? 11.357 -0.729 5.271 1.00 90.94 98 ALA A N 1
ATOM 748 C CA . ALA A 1 98 ? 12.492 -1.562 4.877 1.00 90.94 98 ALA A CA 1
ATOM 749 C C . ALA A 1 98 ? 13.660 -1.449 5.871 1.00 90.94 98 ALA A C 1
ATOM 751 O O . ALA A 1 98 ? 14.195 -2.470 6.306 1.00 90.94 98 ALA A O 1
ATOM 752 N N . LYS A 1 99 ? 13.986 -0.224 6.306 1.00 90.81 99 LYS A N 1
ATOM 753 C CA . LYS A 1 99 ? 15.002 0.037 7.333 1.00 90.81 99 LYS A CA 1
ATOM 754 C C . LYS A 1 99 ? 14.669 -0.640 8.660 1.00 90.81 99 LYS A C 1
ATOM 756 O O . LYS A 1 99 ? 15.541 -1.240 9.280 1.00 90.81 99 LYS A O 1
ATOM 761 N N . THR A 1 100 ? 13.418 -0.536 9.108 1.00 88.31 100 THR A N 1
ATOM 762 C CA . THR A 1 100 ? 12.986 -1.088 10.403 1.00 88.31 100 THR A CA 1
ATOM 763 C C . THR A 1 100 ? 12.935 -2.614 10.419 1.00 88.31 100 THR A C 1
ATOM 765 O O . THR A 1 100 ? 13.237 -3.221 11.446 1.00 88.31 100 THR A O 1
ATOM 768 N N . LEU A 1 101 ? 12.579 -3.238 9.294 1.00 86.12 101 LEU A N 1
ATOM 769 C CA . LEU A 1 101 ? 12.418 -4.688 9.200 1.00 86.12 101 LEU A CA 1
ATOM 770 C C . LEU A 1 101 ? 13.732 -5.417 8.907 1.00 86.12 101 LEU A C 1
ATOM 772 O O . LEU A 1 101 ? 13.983 -6.460 9.503 1.00 86.12 101 LEU A O 1
ATOM 776 N N . PHE A 1 102 ? 14.560 -4.869 8.015 1.00 88.44 102 PHE A N 1
ATOM 777 C CA . PHE A 1 102 ? 15.723 -5.565 7.444 1.00 88.44 102 PHE A CA 1
ATOM 778 C C . PHE A 1 102 ? 17.035 -4.777 7.591 1.00 88.44 102 PHE A C 1
ATOM 780 O O . PHE A 1 102 ? 18.089 -5.217 7.140 1.00 88.44 102 PHE A O 1
ATOM 787 N N . GLY A 1 103 ? 16.997 -3.604 8.228 1.00 89.25 103 GLY A N 1
ATOM 788 C CA . GLY A 1 103 ? 18.176 -2.782 8.480 1.00 89.25 103 GLY A CA 1
ATOM 789 C C . GLY A 1 103 ? 18.541 -1.813 7.344 1.00 89.25 103 GLY A C 1
ATOM 790 O O . GLY A 1 103 ? 17.832 -1.688 6.343 1.00 89.25 103 GLY A O 1
ATOM 791 N N . PRO A 1 104 ? 19.662 -1.083 7.491 1.00 90.25 104 PRO A N 1
ATOM 792 C CA . PRO A 1 104 ? 20.020 0.027 6.605 1.00 90.25 104 PRO A CA 1
ATOM 793 C C . PRO A 1 104 ? 20.340 -0.413 5.169 1.00 90.25 104 PRO A C 1
ATOM 795 O O . PRO A 1 104 ? 20.008 0.296 4.225 1.00 90.25 104 PRO A O 1
ATOM 798 N N . SER A 1 105 ? 20.915 -1.602 4.963 1.00 90.31 105 SER A N 1
ATOM 799 C CA . SER A 1 105 ? 21.208 -2.103 3.612 1.00 90.31 105 SER A CA 1
ATOM 800 C C . SER A 1 105 ? 19.939 -2.323 2.780 1.00 90.31 105 SER A C 1
ATOM 802 O O . SER A 1 105 ? 19.946 -2.086 1.572 1.00 90.31 105 SER A O 1
ATOM 804 N N . ALA A 1 106 ? 18.835 -2.727 3.412 1.00 91.38 106 ALA A N 1
ATOM 805 C CA . ALA A 1 106 ? 17.542 -2.880 2.752 1.00 91.38 106 ALA A CA 1
ATOM 806 C C . ALA A 1 106 ? 16.910 -1.534 2.365 1.00 91.38 106 ALA A C 1
ATOM 808 O O . ALA A 1 106 ? 16.306 -1.426 1.296 1.00 91.38 106 ALA A O 1
ATOM 809 N N . GLU A 1 107 ? 17.086 -0.502 3.197 1.00 93.25 107 GLU A N 1
ATOM 810 C CA . GLU A 1 107 ? 16.704 0.877 2.872 1.00 93.25 107 GLU A CA 1
ATOM 811 C C . GLU A 1 107 ? 17.424 1.348 1.604 1.00 93.25 107 GLU A C 1
ATOM 813 O O . GLU A 1 107 ? 16.768 1.783 0.657 1.00 93.25 107 GLU A O 1
ATOM 818 N N . SER A 1 108 ? 18.750 1.174 1.535 1.00 92.12 108 SER A N 1
ATOM 819 C CA . SER A 1 108 ? 19.547 1.537 0.356 1.00 92.12 108 SER A CA 1
ATOM 820 C C . SER A 1 108 ? 19.080 0.812 -0.911 1.00 92.12 108 SER A C 1
ATOM 822 O O . SER A 1 108 ? 18.964 1.434 -1.965 1.00 92.12 108 SER A O 1
ATOM 824 N N . ILE A 1 109 ? 18.748 -0.483 -0.817 1.00 92.69 109 ILE A N 1
ATOM 825 C CA . ILE A 1 109 ? 18.193 -1.253 -1.945 1.00 92.69 109 ILE A CA 1
ATOM 826 C C . ILE A 1 109 ? 16.864 -0.654 -2.424 1.00 92.69 109 ILE A C 1
ATOM 828 O O . ILE A 1 109 ? 16.669 -0.476 -3.628 1.00 92.69 109 ILE A O 1
ATOM 832 N N . CYS A 1 110 ? 15.957 -0.322 -1.502 1.00 93.38 110 CYS A N 1
ATOM 833 C CA . CYS A 1 110 ? 14.662 0.263 -1.851 1.00 93.38 110 CYS A CA 1
ATOM 834 C C . CYS A 1 110 ? 14.820 1.650 -2.487 1.00 93.38 110 CYS A C 1
ATOM 836 O O . CYS A 1 110 ? 14.176 1.923 -3.496 1.00 93.38 110 CYS A O 1
ATOM 838 N N . VAL A 1 111 ?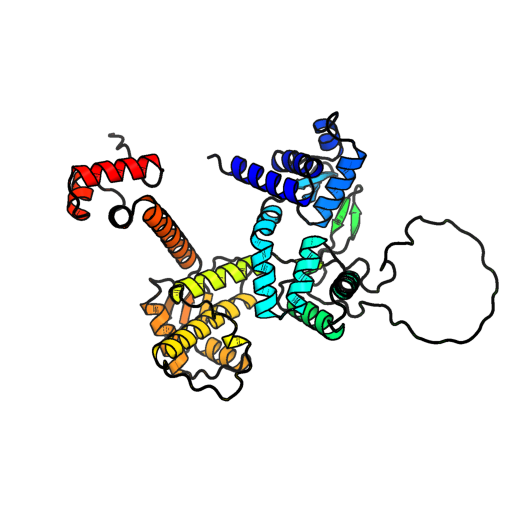 15.706 2.498 -1.956 1.00 92.75 111 VAL A N 1
ATOM 839 C CA . VAL A 1 111 ? 15.995 3.832 -2.511 1.00 92.75 111 VAL A CA 1
ATOM 840 C C . VAL A 1 111 ? 16.536 3.738 -3.940 1.00 92.75 111 VAL A C 1
ATOM 842 O O . VAL A 1 111 ? 16.081 4.468 -4.822 1.00 92.75 111 VAL A O 1
ATOM 845 N N . GLU A 1 112 ? 17.461 2.816 -4.210 1.00 92.25 112 GLU A N 1
ATOM 846 C CA . GLU A 1 112 ? 18.005 2.629 -5.561 1.00 92.25 112 GLU A CA 1
ATOM 847 C C . GLU A 1 112 ? 16.951 2.104 -6.548 1.00 92.25 112 GLU A C 1
ATOM 849 O O . GLU A 1 112 ? 16.855 2.601 -7.672 1.00 92.25 112 GLU A O 1
ATOM 854 N N . LEU A 1 113 ? 16.099 1.161 -6.127 1.00 92.69 113 LEU A N 1
ATOM 855 C CA . LEU A 1 113 ? 14.983 0.677 -6.949 1.00 92.69 113 LEU A CA 1
ATOM 856 C C . LEU A 1 113 ? 13.930 1.765 -7.206 1.00 92.69 113 LEU A C 1
ATOM 858 O O . LEU A 1 113 ? 13.392 1.851 -8.307 1.00 92.69 113 LEU A O 1
ATOM 862 N N . LEU A 1 114 ? 13.650 2.629 -6.230 1.00 91.81 114 LEU A N 1
ATOM 863 C CA . LEU A 1 114 ? 12.734 3.760 -6.406 1.00 91.81 114 LEU A CA 1
ATOM 864 C C . LEU A 1 114 ? 13.308 4.826 -7.343 1.00 91.81 114 LEU A C 1
ATOM 866 O O . LEU A 1 114 ? 12.564 5.399 -8.136 1.00 91.81 114 LEU A O 1
ATOM 870 N N . SER A 1 115 ? 14.616 5.087 -7.272 1.00 90.12 115 SER A N 1
ATOM 871 C CA . SER A 1 115 ? 15.257 6.141 -8.065 1.00 90.12 115 SER A CA 1
ATOM 872 C C . SER A 1 115 ? 15.512 5.741 -9.519 1.00 90.12 115 SER A C 1
ATOM 874 O O . SER A 1 115 ? 15.502 6.603 -10.396 1.00 90.12 115 SER A O 1
ATOM 876 N N . GLN A 1 116 ? 15.740 4.451 -9.793 1.00 89.31 116 GLN A N 1
ATOM 877 C CA . GLN A 1 116 ? 16.058 3.953 -11.137 1.00 89.31 116 GLN A CA 1
ATOM 878 C C . GLN A 1 116 ? 14.945 3.112 -11.771 1.00 89.31 116 GLN A C 1
ATOM 880 O O . GLN A 1 116 ? 15.005 2.848 -12.971 1.00 89.31 116 GLN A O 1
ATOM 885 N N . GLY A 1 117 ? 13.950 2.662 -11.004 1.00 88.88 117 GLY A N 1
ATOM 886 C CA . GLY A 1 117 ? 12.934 1.715 -11.452 1.00 88.88 117 GLY A CA 1
ATOM 887 C C . GLY A 1 117 ? 13.439 0.269 -11.421 1.00 88.88 117 GLY A C 1
ATOM 888 O O . GLY A 1 117 ? 13.857 -0.252 -10.389 1.00 88.88 117 GLY A O 1
ATOM 889 N N . LYS A 1 118 ? 13.370 -0.423 -12.559 1.00 90.25 118 LYS A N 1
ATOM 890 C CA . LYS A 1 118 ? 13.768 -1.835 -12.668 1.00 90.25 118 LYS A CA 1
ATOM 891 C C . LYS A 1 118 ? 15.290 -1.977 -12.715 1.00 90.25 118 LYS A C 1
ATOM 893 O O . LYS A 1 118 ? 15.928 -1.451 -13.623 1.00 90.25 118 LYS A O 1
ATOM 898 N N . LEU A 1 119 ? 15.864 -2.753 -11.796 1.00 90.69 119 LEU A N 1
ATOM 899 C CA . LEU A 1 119 ? 17.308 -3.025 -11.743 1.00 90.69 119 LEU A CA 1
ATOM 900 C C . LEU A 1 119 ? 17.600 -4.523 -11.635 1.00 90.69 119 LEU A C 1
ATOM 902 O O . LEU A 1 119 ? 16.791 -5.287 -11.112 1.00 90.69 119 LEU A O 1
ATOM 906 N N . THR A 1 120 ? 18.766 -4.946 -12.124 1.00 90.69 120 THR A N 1
ATOM 907 C CA . THR A 1 120 ? 19.336 -6.257 -11.781 1.00 90.69 120 THR A CA 1
ATOM 908 C C . THR A 1 120 ? 20.006 -6.183 -10.408 1.00 90.69 120 THR A C 1
ATOM 910 O O . THR A 1 120 ? 20.285 -5.093 -9.898 1.00 90.69 120 THR A O 1
ATOM 913 N N . VAL A 1 121 ? 20.285 -7.334 -9.797 1.00 88.19 121 VAL A N 1
ATOM 914 C CA . VAL A 1 121 ? 20.935 -7.372 -8.482 1.00 88.19 121 VAL A CA 1
ATOM 915 C C . VAL A 1 121 ? 22.365 -6.838 -8.589 1.00 88.19 121 VAL A C 1
ATOM 917 O O . VAL A 1 121 ? 22.787 -6.038 -7.756 1.00 88.19 121 VAL A O 1
ATOM 920 N N . SER A 1 122 ? 23.095 -7.221 -9.640 1.00 88.62 122 SER A N 1
ATOM 921 C CA . SER A 1 122 ? 24.459 -6.747 -9.903 1.00 88.62 122 SER A CA 1
ATOM 922 C C . SER A 1 122 ? 24.532 -5.229 -10.030 1.00 88.62 122 SER A C 1
ATOM 924 O O . SER A 1 122 ? 25.427 -4.601 -9.460 1.00 88.62 122 SER A O 1
ATOM 926 N N . GLU A 1 123 ? 23.586 -4.624 -10.751 1.00 88.31 123 GLU A N 1
ATOM 927 C CA . GLU A 1 123 ? 23.574 -3.177 -10.955 1.00 88.31 123 GLU A CA 1
ATOM 928 C C . GLU A 1 123 ? 23.154 -2.426 -9.687 1.00 88.31 123 GLU A C 1
ATOM 930 O O . GLU A 1 123 ? 23.774 -1.416 -9.352 1.00 88.31 123 GLU A O 1
ATOM 935 N N . ALA A 1 124 ? 22.175 -2.947 -8.939 1.00 88.75 124 ALA A N 1
ATOM 936 C CA . ALA A 1 124 ? 21.796 -2.395 -7.639 1.00 88.75 124 ALA A CA 1
ATOM 937 C C . ALA A 1 124 ? 22.988 -2.394 -6.668 1.00 88.75 124 ALA A C 1
ATOM 939 O O . ALA A 1 124 ? 23.312 -1.359 -6.093 1.00 88.75 124 ALA A O 1
ATOM 940 N N . ILE A 1 125 ? 23.712 -3.514 -6.560 1.00 88.88 125 ILE A N 1
ATOM 941 C CA . ILE A 1 125 ? 24.914 -3.622 -5.723 1.00 88.88 125 ILE A CA 1
ATOM 942 C C . ILE A 1 125 ? 25.961 -2.578 -6.125 1.00 88.88 125 ILE A C 1
ATOM 944 O O . ILE A 1 125 ? 26.456 -1.845 -5.272 1.00 88.88 125 ILE A O 1
ATOM 948 N N . ARG A 1 126 ? 26.285 -2.468 -7.420 1.00 88.69 126 ARG A N 1
ATOM 949 C CA . ARG A 1 126 ? 27.284 -1.499 -7.903 1.00 88.69 126 ARG A CA 1
ATOM 950 C C . ARG A 1 126 ? 26.898 -0.057 -7.598 1.00 88.69 126 ARG A C 1
ATOM 952 O O . ARG A 1 126 ? 27.781 0.762 -7.375 1.00 88.69 126 ARG A O 1
ATOM 959 N N . ARG A 1 127 ? 25.609 0.276 -7.644 1.00 88.69 127 ARG A N 1
ATOM 960 C CA . ARG A 1 127 ? 25.112 1.623 -7.335 1.00 88.69 127 ARG A CA 1
ATOM 961 C C . ARG A 1 127 ? 25.197 1.923 -5.851 1.00 88.69 127 ARG A C 1
ATOM 963 O O . ARG A 1 127 ? 25.791 2.934 -5.497 1.00 88.69 127 ARG A O 1
ATOM 970 N N . ILE A 1 128 ? 24.736 1.001 -5.011 1.00 87.81 128 ILE A N 1
ATOM 971 C CA . ILE A 1 128 ? 24.830 1.138 -3.554 1.00 87.81 128 ILE A CA 1
ATOM 972 C C . ILE A 1 128 ? 26.290 1.322 -3.136 1.00 87.81 128 ILE A C 1
ATOM 974 O O . ILE A 1 128 ? 26.584 2.245 -2.393 1.00 87.81 128 ILE A O 1
ATOM 978 N N . GLN A 1 129 ? 27.218 0.532 -3.683 1.00 87.25 129 GLN A N 1
ATOM 979 C CA . GLN A 1 129 ? 28.645 0.661 -3.366 1.00 87.25 129 GLN A CA 1
ATOM 980 C C . GLN A 1 129 ? 29.281 1.981 -3.816 1.00 87.25 129 GLN A C 1
ATOM 982 O O . GLN A 1 129 ? 30.270 2.400 -3.228 1.00 87.25 129 GLN A O 1
ATOM 987 N N . ARG A 1 130 ? 28.764 2.626 -4.872 1.00 86.38 130 ARG A N 1
ATOM 988 C CA . ARG A 1 130 ? 29.238 3.959 -5.290 1.00 86.38 130 ARG A CA 1
ATOM 989 C C . ARG A 1 130 ? 28.738 5.055 -4.355 1.00 86.38 130 ARG A C 1
ATOM 991 O O . ARG A 1 130 ? 29.407 6.072 -4.217 1.00 86.38 130 ARG A O 1
ATOM 998 N N . THR A 1 131 ? 27.553 4.869 -3.784 1.00 85.31 131 THR A N 1
ATOM 999 C CA . THR A 1 131 ? 26.929 5.825 -2.865 1.00 85.31 131 THR A CA 1
ATOM 1000 C C . THR A 1 131 ? 27.464 5.654 -1.442 1.00 85.31 131 THR A C 1
ATOM 1002 O O . THR A 1 131 ? 27.698 6.644 -0.755 1.00 85.31 131 THR A O 1
ATOM 1005 N N . ASP A 1 132 ? 27.691 4.411 -1.015 1.00 83.38 132 ASP A N 1
ATOM 1006 C CA . ASP A 1 132 ? 28.177 4.053 0.312 1.00 83.38 132 ASP A CA 1
ATOM 1007 C C . ASP A 1 132 ? 29.222 2.928 0.223 1.00 83.38 132 ASP A C 1
ATOM 1009 O O . ASP A 1 132 ? 28.904 1.737 0.151 1.00 83.38 132 ASP A O 1
ATOM 1013 N N . GLU A 1 133 ? 30.498 3.321 0.231 1.00 78.31 133 GLU A N 1
ATOM 1014 C CA . GLU A 1 133 ? 31.635 2.394 0.181 1.00 78.31 133 GLU A CA 1
ATOM 1015 C C . GLU A 1 133 ? 31.786 1.563 1.468 1.00 78.31 133 GLU A C 1
ATOM 1017 O O . GLU A 1 133 ? 32.510 0.565 1.472 1.00 78.31 133 GLU A O 1
ATOM 1022 N N . SER A 1 134 ? 31.117 1.949 2.562 1.00 80.56 134 SER A N 1
ATOM 1023 C CA . SER A 1 134 ? 31.227 1.259 3.851 1.00 80.56 134 SER A CA 1
ATOM 1024 C C . SER A 1 134 ? 30.401 -0.029 3.921 1.00 80.56 134 SER A C 1
ATOM 1026 O O . SER A 1 134 ? 30.693 -0.905 4.740 1.00 80.56 134 SER A O 1
ATOM 1028 N N . LEU A 1 135 ? 29.396 -0.179 3.050 1.00 79.88 135 LEU A N 1
ATOM 1029 C CA . LEU A 1 135 ? 28.507 -1.337 3.047 1.00 79.88 135 LEU A CA 1
ATOM 1030 C C . LEU A 1 135 ? 29.172 -2.567 2.426 1.00 79.88 135 LEU A C 1
ATOM 1032 O O . LEU A 1 135 ? 29.630 -2.571 1.279 1.00 79.88 135 LEU A O 1
ATOM 1036 N N . VAL A 1 136 ? 29.162 -3.667 3.178 1.00 83.38 136 VAL A N 1
ATOM 1037 C CA . VAL A 1 136 ? 29.744 -4.932 2.734 1.00 83.38 136 VAL A CA 1
ATOM 1038 C C . VAL A 1 136 ? 28.827 -5.604 1.708 1.00 83.38 136 VAL A C 1
ATOM 1040 O O . VAL A 1 136 ? 27.614 -5.715 1.886 1.00 83.38 136 VAL A O 1
ATOM 1043 N N . LEU A 1 137 ? 29.420 -6.132 0.634 1.00 83.38 137 LEU A N 1
ATOM 1044 C CA . LEU A 1 137 ? 28.713 -6.867 -0.425 1.00 83.38 137 LEU A CA 1
ATOM 1045 C C . LEU A 1 137 ? 27.848 -8.024 0.088 1.00 83.38 137 LEU A C 1
ATOM 1047 O O . LEU A 1 137 ? 26.781 -8.294 -0.467 1.00 83.38 137 LEU A O 1
ATOM 1051 N N . SER A 1 138 ? 28.321 -8.730 1.118 1.00 83.88 138 SER A N 1
ATOM 1052 C CA . SER A 1 138 ? 27.576 -9.816 1.756 1.00 83.88 138 SER A CA 1
ATOM 1053 C C . SER A 1 138 ? 26.265 -9.324 2.347 1.00 83.88 138 SER A C 1
ATOM 1055 O O . SER A 1 138 ? 25.251 -10.000 2.208 1.00 83.88 138 SER A O 1
ATOM 1057 N N . ASP A 1 139 ? 26.276 -8.140 2.949 1.00 86.25 139 ASP A N 1
ATOM 1058 C CA . ASP A 1 139 ? 25.157 -7.616 3.725 1.00 86.25 139 ASP A CA 1
ATOM 1059 C C . ASP A 1 139 ? 24.058 -7.125 2.787 1.00 86.25 139 ASP A C 1
ATOM 1061 O O . ASP A 1 139 ? 22.885 -7.445 2.980 1.00 86.25 139 ASP A O 1
ATOM 1065 N N . ILE A 1 140 ? 24.446 -6.469 1.687 1.00 86.81 140 ILE A N 1
ATOM 1066 C CA . ILE A 1 140 ? 23.528 -6.093 0.604 1.00 86.81 140 ILE A CA 1
ATOM 1067 C C . ILE A 1 140 ? 22.910 -7.349 -0.022 1.00 86.81 140 ILE A C 1
ATOM 1069 O O . ILE A 1 140 ? 21.700 -7.407 -0.229 1.00 86.81 140 ILE A O 1
ATOM 1073 N N . ARG A 1 141 ? 23.714 -8.388 -0.294 1.00 88.12 141 ARG A N 1
ATOM 1074 C CA . ARG A 1 141 ? 23.216 -9.644 -0.878 1.00 88.12 141 ARG A CA 1
ATOM 1075 C C . ARG A 1 141 ? 22.246 -10.369 0.056 1.00 88.12 141 ARG A C 1
ATOM 1077 O O . ARG A 1 141 ? 21.224 -10.866 -0.416 1.00 88.12 141 ARG A O 1
ATOM 1084 N N . ASN A 1 142 ? 22.565 -10.442 1.345 1.00 89.56 142 ASN A N 1
ATOM 1085 C CA . ASN A 1 142 ? 21.710 -11.070 2.350 1.00 89.56 142 ASN A CA 1
ATOM 1086 C C . ASN A 1 142 ? 20.401 -10.291 2.506 1.00 89.56 142 ASN A C 1
ATOM 1088 O O . ASN A 1 142 ? 19.339 -10.895 2.418 1.00 89.56 142 ASN A O 1
ATOM 1092 N N . SER A 1 143 ? 20.469 -8.960 2.594 1.00 89.94 143 SER A N 1
ATOM 1093 C CA . SER A 1 143 ? 19.285 -8.093 2.677 1.00 89.94 143 SER A CA 1
ATOM 1094 C C . SER A 1 143 ? 18.393 -8.223 1.441 1.00 89.94 143 SER A C 1
ATOM 1096 O O . SER A 1 143 ? 17.175 -8.312 1.556 1.00 89.94 143 SER A O 1
ATOM 1098 N N . PHE A 1 144 ? 18.982 -8.289 0.242 1.00 90.94 144 PHE A N 1
ATOM 1099 C CA . PHE A 1 144 ? 18.223 -8.504 -0.993 1.00 90.94 144 PHE A CA 1
ATOM 1100 C C . PHE A 1 144 ? 17.507 -9.859 -0.981 1.00 90.94 144 PHE A C 1
ATOM 1102 O O . PHE A 1 144 ? 16.342 -9.949 -1.366 1.00 90.94 144 PHE A O 1
ATOM 1109 N N . LYS A 1 145 ? 18.197 -10.910 -0.519 1.00 90.19 145 LYS A N 1
ATOM 1110 C CA . LYS A 1 145 ? 17.612 -12.244 -0.377 1.00 90.19 145 LYS A CA 1
ATOM 1111 C C . LYS A 1 145 ? 16.461 -12.235 0.630 1.00 90.19 145 LYS A C 1
ATOM 1113 O O . LYS A 1 145 ? 15.395 -12.739 0.309 1.00 90.19 145 LYS A O 1
ATOM 1118 N N . GLU A 1 146 ? 16.642 -11.630 1.799 1.00 90.44 146 GLU A N 1
ATOM 1119 C CA . GLU A 1 146 ? 15.593 -11.527 2.819 1.00 90.44 146 GLU A CA 1
ATOM 1120 C C . GLU A 1 146 ? 14.371 -10.753 2.311 1.00 90.44 146 GLU A C 1
ATOM 1122 O O . GLU A 1 146 ? 13.239 -11.190 2.518 1.00 90.44 146 GLU A O 1
ATOM 1127 N N . LEU A 1 147 ? 14.575 -9.654 1.578 1.00 91.31 147 LEU A N 1
ATOM 1128 C CA . LEU A 1 147 ? 13.502 -8.884 0.942 1.00 91.31 147 LEU A CA 1
ATOM 1129 C C . LEU A 1 147 ? 12.752 -9.675 -0.145 1.00 91.31 147 LEU A C 1
ATOM 1131 O O . LEU A 1 147 ? 11.544 -9.501 -0.318 1.00 91.31 147 LEU A O 1
ATOM 1135 N N . ALA A 1 148 ? 13.452 -10.532 -0.891 1.00 91.06 148 ALA A N 1
ATOM 1136 C CA . ALA A 1 148 ? 12.843 -11.409 -1.889 1.00 91.06 148 ALA A CA 1
ATOM 1137 C C . ALA A 1 148 ? 12.077 -12.572 -1.232 1.00 91.06 148 ALA A C 1
ATOM 1139 O O . ALA A 1 148 ? 10.916 -12.801 -1.570 1.00 91.06 148 ALA A O 1
ATOM 1140 N N . ASP A 1 149 ? 12.676 -13.237 -0.238 1.00 88.88 149 ASP A N 1
ATOM 1141 C CA . ASP A 1 149 ? 12.073 -14.344 0.521 1.00 88.88 149 ASP A CA 1
ATOM 1142 C C . ASP A 1 149 ? 10.809 -13.883 1.278 1.00 88.88 149 ASP A C 1
ATOM 1144 O O . ASP A 1 149 ? 9.824 -14.615 1.382 1.00 88.88 149 ASP A O 1
ATOM 1148 N N . SER A 1 150 ? 10.796 -12.634 1.753 1.00 86.62 150 SER A N 1
ATOM 1149 C CA . SER A 1 150 ? 9.634 -11.983 2.381 1.00 86.62 150 SER A CA 1
ATOM 1150 C C . SER A 1 150 ? 8.651 -11.342 1.388 1.00 86.62 150 SER A C 1
ATOM 1152 O O . SER A 1 150 ? 7.645 -10.761 1.804 1.00 86.62 150 SER A O 1
ATOM 1154 N N . GLN A 1 151 ? 8.892 -11.490 0.080 1.00 89.31 151 GLN A N 1
ATOM 1155 C CA . GLN A 1 151 ? 8.038 -11.032 -1.024 1.00 89.31 151 GLN A CA 1
ATOM 1156 C C . GLN A 1 151 ? 7.882 -9.508 -1.156 1.00 89.31 151 GLN A C 1
ATOM 1158 O O . GLN A 1 151 ? 7.000 -9.050 -1.890 1.00 89.31 151 GLN A O 1
ATOM 1163 N N . PHE A 1 152 ? 8.719 -8.712 -0.488 1.00 90.06 152 PHE A N 1
ATOM 1164 C CA . PHE A 1 152 ? 8.761 -7.254 -0.662 1.00 90.06 152 PHE A CA 1
ATOM 1165 C C . PHE A 1 152 ? 9.382 -6.854 -2.006 1.00 90.06 152 PHE A C 1
ATOM 1167 O O . PHE A 1 152 ? 9.025 -5.824 -2.583 1.00 90.06 152 PHE A O 1
ATOM 1174 N N . LEU A 1 153 ? 10.256 -7.701 -2.552 1.00 92.38 153 LEU A N 1
ATOM 1175 C CA . LEU A 1 153 ? 10.750 -7.595 -3.920 1.00 92.38 153 LEU A CA 1
ATOM 1176 C C . LEU A 1 153 ? 10.136 -8.679 -4.797 1.00 92.38 153 LEU A C 1
ATOM 1178 O O . LEU A 1 153 ? 9.927 -9.809 -4.364 1.00 92.38 153 LEU A O 1
ATOM 1182 N N . ILE A 1 154 ? 9.864 -8.329 -6.051 1.00 90.56 154 ILE A N 1
ATOM 1183 C CA . ILE A 1 154 ? 9.349 -9.257 -7.051 1.00 90.56 154 ILE A CA 1
ATOM 1184 C C . ILE A 1 154 ? 10.142 -9.130 -8.345 1.00 90.56 154 ILE A C 1
ATOM 1186 O O . ILE A 1 154 ? 10.431 -8.035 -8.841 1.00 90.56 154 ILE A O 1
ATOM 1190 N N . ARG A 1 155 ? 10.486 -10.277 -8.917 1.00 89.50 155 ARG A N 1
ATOM 1191 C CA . ARG A 1 155 ? 11.160 -10.360 -10.200 1.00 89.50 155 ARG A CA 1
ATOM 1192 C C . ARG A 1 155 ? 10.197 -9.992 -11.325 1.00 89.50 155 ARG A C 1
ATOM 1194 O O . ARG A 1 155 ? 9.059 -10.457 -11.393 1.00 89.50 155 ARG A O 1
ATOM 1201 N N . CYS A 1 156 ? 10.665 -9.153 -12.239 1.00 86.50 156 CYS A N 1
ATOM 1202 C CA . CYS A 1 156 ? 9.952 -8.854 -13.468 1.00 86.50 156 CYS A CA 1
ATOM 1203 C C . CYS A 1 156 ? 9.896 -10.112 -14.350 1.00 86.50 156 CYS A C 1
ATOM 1205 O O . CYS A 1 156 ? 10.903 -10.819 -14.470 1.00 86.50 156 CYS A O 1
ATOM 1207 N N . PRO A 1 157 ? 8.753 -10.388 -14.998 1.00 83.31 157 PRO A N 1
ATOM 1208 C CA . PRO A 1 157 ? 8.639 -11.503 -15.927 1.00 83.31 157 PRO A CA 1
ATOM 1209 C C . PRO A 1 157 ? 9.716 -11.445 -17.013 1.00 83.31 157 PRO A C 1
ATOM 1211 O O . PRO A 1 157 ? 10.033 -10.370 -17.529 1.00 83.31 157 PRO A O 1
ATOM 1214 N N . ALA A 1 158 ? 10.263 -12.604 -17.379 1.00 78.62 158 ALA A N 1
ATOM 1215 C CA . ALA A 1 158 ? 11.248 -12.671 -18.451 1.00 78.62 158 ALA A CA 1
ATOM 1216 C C . ALA A 1 158 ? 10.599 -12.333 -19.799 1.00 78.62 158 ALA A C 1
ATOM 1218 O O . ALA A 1 158 ? 9.432 -12.653 -20.044 1.00 78.62 158 ALA A O 1
ATOM 1219 N N . ILE A 1 159 ? 11.377 -11.703 -20.677 1.00 79.56 159 ILE A N 1
ATOM 1220 C CA . ILE A 1 159 ? 10.944 -11.367 -22.031 1.00 79.56 159 ILE A CA 1
ATOM 1221 C C . ILE A 1 159 ? 11.021 -12.639 -22.883 1.00 79.56 159 ILE A C 1
ATOM 1223 O O . ILE A 1 159 ? 12.090 -13.210 -23.085 1.00 79.56 159 ILE A O 1
ATOM 1227 N N . GLY A 1 160 ? 9.862 -13.099 -23.335 1.00 74.25 160 GLY A N 1
ATOM 1228 C CA . GLY A 1 160 ? 9.679 -14.174 -24.299 1.00 74.25 160 GLY A CA 1
ATOM 1229 C C . GLY A 1 160 ? 9.725 -13.673 -25.749 1.00 74.25 160 GLY A C 1
ATOM 1230 O O . GLY A 1 160 ? 10.059 -12.513 -26.002 1.00 74.25 160 GLY A O 1
ATOM 1231 N N . PRO A 1 161 ? 9.400 -14.539 -26.724 1.00 73.88 161 PRO A N 1
ATOM 1232 C CA . PRO A 1 161 ? 9.438 -14.176 -28.137 1.00 73.88 161 PRO A CA 1
ATOM 1233 C C . PRO A 1 161 ? 8.460 -13.038 -28.449 1.00 73.88 161 PRO A C 1
ATOM 1235 O O . PRO A 1 161 ? 7.343 -12.997 -27.930 1.00 73.88 161 PRO A O 1
ATOM 1238 N N . GLU A 1 162 ? 8.886 -12.117 -29.313 1.00 78.88 162 GLU A N 1
ATOM 1239 C CA . GLU A 1 162 ? 8.044 -11.013 -29.769 1.00 78.88 162 GLU A CA 1
ATOM 1240 C C . GLU A 1 162 ? 6.900 -11.535 -30.643 1.00 78.88 162 GLU A C 1
ATOM 1242 O O . GLU A 1 162 ? 7.119 -12.245 -31.627 1.00 78.88 162 GLU A O 1
ATOM 1247 N N . ILE A 1 163 ? 5.673 -11.141 -30.309 1.00 75.31 163 ILE A N 1
ATOM 1248 C CA . ILE A 1 163 ? 4.479 -11.433 -31.101 1.00 75.31 163 ILE A CA 1
ATOM 1249 C C . ILE A 1 163 ? 3.991 -10.100 -31.674 1.00 75.31 163 ILE A C 1
ATOM 1251 O O . ILE A 1 163 ? 3.741 -9.154 -30.931 1.00 75.31 163 ILE A O 1
ATOM 1255 N N . TYR A 1 164 ? 3.903 -9.993 -33.004 1.00 73.31 164 TYR A N 1
ATOM 1256 C CA . TYR A 1 164 ? 3.510 -8.758 -33.708 1.00 73.31 164 TYR A CA 1
ATOM 1257 C C . TYR A 1 164 ? 4.326 -7.505 -33.306 1.00 73.31 164 TYR A C 1
ATOM 1259 O O . TYR A 1 164 ? 3.803 -6.393 -33.286 1.00 73.31 164 TYR A O 1
ATOM 1267 N N . GLY A 1 165 ? 5.616 -7.675 -32.980 1.00 70.38 165 GLY A N 1
ATOM 1268 C CA . GLY A 1 165 ? 6.500 -6.585 -32.538 1.00 70.38 165 GLY A CA 1
ATOM 1269 C C . GLY A 1 165 ? 6.284 -6.133 -31.086 1.00 70.38 165 GLY A C 1
ATOM 1270 O O . GLY A 1 165 ? 6.830 -5.107 -30.684 1.00 70.38 165 GLY A O 1
ATOM 1271 N N . CYS A 1 166 ? 5.493 -6.876 -30.305 1.00 73.50 166 CYS A N 1
ATOM 1272 C CA . CYS A 1 166 ? 5.325 -6.693 -28.867 1.00 73.50 166 CYS A CA 1
ATOM 1273 C C . CYS A 1 166 ? 6.078 -7.796 -28.108 1.00 73.50 166 CYS A C 1
ATOM 1275 O O . CYS A 1 166 ? 5.811 -8.977 -28.355 1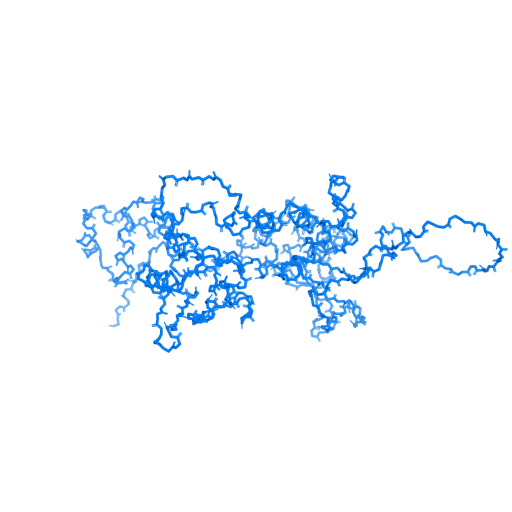.00 73.50 166 CYS A O 1
ATOM 1277 N N . PRO A 1 167 ? 6.980 -7.461 -27.172 1.00 78.75 167 PRO A N 1
ATOM 1278 C CA . PRO A 1 167 ? 7.599 -8.462 -26.316 1.00 78.75 167 PRO A CA 1
ATOM 1279 C C . PRO A 1 167 ? 6.542 -9.097 -25.408 1.00 78.75 167 PRO A C 1
ATOM 1281 O O . PRO A 1 167 ? 5.787 -8.389 -24.739 1.00 78.75 167 PRO A O 1
ATOM 1284 N N . GLN A 1 168 ? 6.482 -10.430 -25.395 1.00 77.31 168 GLN A N 1
ATOM 1285 C CA . GLN A 1 168 ? 5.581 -11.179 -24.523 1.00 77.31 168 GLN A CA 1
ATOM 1286 C C . GLN A 1 168 ? 6.283 -11.511 -23.208 1.00 77.31 168 GLN A C 1
ATOM 1288 O O . GLN A 1 168 ? 7.462 -11.844 -23.200 1.00 77.31 168 GLN A O 1
ATOM 1293 N N . PHE A 1 169 ? 5.564 -11.474 -22.093 1.00 79.44 169 PHE A N 1
ATOM 1294 C CA . PHE A 1 169 ? 6.108 -11.859 -20.794 1.00 79.44 169 PHE A CA 1
ATOM 1295 C C . PHE A 1 169 ? 5.861 -13.344 -20.508 1.00 79.44 169 PHE A C 1
ATOM 1297 O O . PHE A 1 169 ? 4.737 -13.832 -20.641 1.00 79.44 169 PHE A O 1
ATOM 1304 N N . VAL A 1 170 ? 6.913 -14.070 -20.122 1.00 76.81 170 VAL A N 1
ATOM 1305 C CA . VAL A 1 170 ? 6.829 -15.487 -19.739 1.00 76.81 170 VAL A CA 1
ATOM 1306 C C . VAL A 1 170 ? 6.259 -15.595 -18.324 1.00 76.81 170 VAL A C 1
ATOM 1308 O O . VAL A 1 170 ? 6.821 -15.035 -17.386 1.00 76.81 170 VAL A O 1
ATOM 1311 N N . ALA A 1 171 ? 5.156 -16.332 -18.167 1.00 63.97 171 ALA A N 1
ATOM 1312 C CA . ALA A 1 171 ? 4.448 -16.478 -16.890 1.00 63.97 171 ALA A CA 1
ATOM 1313 C C . ALA A 1 171 ? 5.060 -17.529 -15.936 1.00 63.97 171 ALA A C 1
ATOM 1315 O O . ALA A 1 171 ? 4.806 -17.485 -14.738 1.00 63.97 171 ALA A O 1
ATOM 1316 N N . ASN A 1 172 ? 5.879 -18.458 -16.443 1.00 56.25 172 ASN A N 1
ATOM 1317 C CA . ASN A 1 172 ? 6.351 -19.643 -15.707 1.00 56.25 172 ASN A CA 1
ATOM 1318 C C . ASN A 1 172 ? 7.691 -19.441 -14.974 1.00 56.25 172 ASN A C 1
ATOM 1320 O O . ASN A 1 172 ? 8.547 -20.324 -15.012 1.00 56.25 172 ASN A O 1
ATOM 1324 N N . ASN A 1 173 ? 7.891 -18.300 -14.316 1.00 63.75 173 ASN A N 1
ATOM 1325 C CA . ASN A 1 173 ? 9.083 -18.071 -13.494 1.00 63.75 173 ASN A CA 1
ATOM 1326 C C . ASN A 1 173 ? 8.689 -17.921 -12.028 1.00 63.75 173 ASN A C 1
ATOM 1328 O O . ASN A 1 173 ? 7.703 -17.248 -11.736 1.00 63.75 173 ASN A O 1
ATOM 1332 N N . ASP A 1 174 ? 9.484 -18.501 -11.125 1.00 77.00 174 ASP A N 1
ATOM 1333 C CA . ASP A 1 174 ? 9.393 -18.194 -9.697 1.00 77.00 174 ASP A CA 1
ATOM 1334 C C . ASP A 1 174 ? 9.711 -16.696 -9.492 1.00 77.00 174 ASP A C 1
ATOM 1336 O O . ASP A 1 174 ? 10.846 -16.278 -9.763 1.00 77.00 174 ASP A O 1
ATOM 1340 N N . PRO A 1 175 ? 8.732 -15.865 -9.078 1.00 79.69 175 PRO A N 1
ATOM 1341 C CA . PRO A 1 175 ? 8.917 -14.420 -8.977 1.00 79.69 175 PRO A CA 1
ATOM 1342 C C . PRO A 1 175 ? 9.812 -13.991 -7.811 1.00 79.69 175 PRO A C 1
ATOM 1344 O O . PRO A 1 175 ? 10.210 -12.829 -7.772 1.00 79.69 175 PRO A O 1
ATOM 1347 N N . PHE A 1 176 ? 10.108 -14.889 -6.868 1.00 83.19 176 PHE A N 1
ATOM 1348 C CA . PHE A 1 176 ? 10.819 -14.564 -5.627 1.00 83.19 176 PHE A CA 1
ATOM 1349 C C . PHE A 1 176 ? 12.184 -15.256 -5.520 1.00 83.19 176 PHE A C 1
ATOM 1351 O O . PHE A 1 176 ? 12.984 -14.918 -4.652 1.00 83.19 176 PHE A O 1
ATOM 1358 N N . ALA A 1 177 ? 12.507 -16.172 -6.438 1.00 79.69 177 ALA A N 1
ATOM 1359 C CA . ALA A 1 177 ? 13.793 -16.860 -6.445 1.00 79.69 177 ALA A CA 1
ATOM 1360 C C . ALA A 1 177 ? 14.966 -15.935 -6.822 1.00 79.69 177 ALA A C 1
ATOM 1362 O O . ALA A 1 177 ? 15.037 -15.385 -7.928 1.00 79.69 177 ALA A O 1
ATOM 1363 N N . MET A 1 178 ? 15.940 -15.844 -5.913 1.00 79.12 178 MET A N 1
ATOM 1364 C CA . MET A 1 178 ? 17.209 -15.138 -6.106 1.00 79.12 178 MET A CA 1
ATOM 1365 C C . MET A 1 178 ? 18.074 -15.802 -7.202 1.00 79.12 178 MET A C 1
ATOM 1367 O O . MET A 1 178 ? 18.174 -17.034 -7.235 1.00 79.12 178 MET A O 1
ATOM 1371 N N . PRO A 1 179 ? 18.786 -15.037 -8.054 1.00 76.38 179 PRO A N 1
ATOM 1372 C CA . PRO A 1 179 ? 19.760 -15.606 -8.985 1.00 76.38 179 PRO A CA 1
ATOM 1373 C C . PRO A 1 179 ? 20.914 -16.302 -8.239 1.00 76.38 179 PRO A C 1
ATOM 1375 O O . PRO A 1 179 ? 21.493 -15.746 -7.302 1.00 76.38 179 PRO A O 1
ATOM 1378 N N . ALA A 1 180 ? 21.286 -17.514 -8.668 1.00 67.69 180 ALA A N 1
ATOM 1379 C CA . ALA A 1 180 ? 22.376 -18.281 -8.049 1.00 67.69 180 ALA A CA 1
ATOM 1380 C C . ALA A 1 180 ? 23.756 -17.617 -8.248 1.00 67.69 180 ALA A C 1
ATOM 1382 O O . ALA A 1 180 ? 24.593 -17.612 -7.340 1.00 67.69 180 ALA A O 1
ATOM 1383 N N . ALA A 1 181 ? 23.964 -17.008 -9.418 1.00 69.94 181 ALA A N 1
ATOM 1384 C CA . ALA A 1 181 ? 25.120 -16.189 -9.756 1.00 69.94 181 ALA A CA 1
ATOM 1385 C C . ALA A 1 181 ? 24.641 -14.775 -10.110 1.00 69.94 181 ALA A C 1
ATOM 1387 O O . ALA A 1 181 ? 23.660 -14.621 -10.832 1.00 69.94 181 ALA A O 1
ATOM 1388 N N . ILE A 1 182 ? 25.315 -13.766 -9.558 1.00 72.38 182 ILE A N 1
ATOM 1389 C CA . ILE A 1 182 ? 24.963 -12.346 -9.702 1.00 72.38 182 ILE A CA 1
ATOM 1390 C C . ILE A 1 182 ? 26.108 -11.678 -10.471 1.00 72.38 182 ILE A C 1
ATOM 1392 O O . ILE A 1 182 ? 26.018 -11.471 -11.676 1.00 72.38 182 ILE A O 1
ATOM 1396 N N . LEU A 1 183 ? 27.252 -11.507 -9.804 1.00 68.75 183 LEU A N 1
ATOM 1397 C CA . LEU A 1 183 ? 28.483 -10.982 -10.393 1.00 68.75 183 LEU A CA 1
ATOM 1398 C C . LEU A 1 183 ? 29.332 -12.106 -11.006 1.00 68.75 183 LEU A C 1
ATOM 1400 O O . LEU A 1 183 ? 29.408 -13.205 -10.446 1.00 68.75 183 LEU A O 1
ATOM 1404 N N . GLU A 1 184 ? 30.029 -11.821 -12.109 1.00 60.44 184 GLU A N 1
ATOM 1405 C CA . GLU A 1 184 ? 31.094 -12.704 -12.595 1.00 60.44 184 GLU A CA 1
ATOM 1406 C C . GLU A 1 184 ? 32.191 -12.853 -11.525 1.00 60.44 184 GLU A C 1
ATOM 1408 O O . GLU A 1 184 ? 32.646 -11.873 -10.922 1.00 60.44 184 GLU A O 1
ATOM 1413 N N . LYS A 1 185 ? 32.666 -14.087 -11.303 1.00 45.59 185 LYS A N 1
ATOM 1414 C CA . LYS A 1 185 ? 33.938 -14.310 -10.606 1.00 45.59 185 LYS A CA 1
ATOM 1415 C C . LYS A 1 185 ? 35.037 -13.683 -11.463 1.00 45.59 185 LYS A C 1
ATOM 1417 O O . LYS A 1 185 ? 35.402 -14.239 -12.493 1.00 45.59 185 LYS A O 1
ATOM 1422 N N . LYS A 1 186 ? 35.613 -12.561 -11.027 1.00 42.31 186 LYS A N 1
ATOM 1423 C CA . LYS A 1 186 ? 36.942 -12.157 -11.499 1.00 42.31 186 LYS A CA 1
ATOM 1424 C C . LYS A 1 186 ? 37.941 -13.202 -11.003 1.00 42.31 186 LYS A C 1
ATOM 1426 O O . LYS A 1 186 ? 38.445 -13.097 -9.889 1.00 42.31 186 LYS A O 1
ATOM 1431 N N . GLU A 1 187 ? 38.207 -14.230 -11.801 1.00 32.66 187 GLU A N 1
ATOM 1432 C CA . GLU A 1 187 ? 39.387 -15.060 -11.594 1.00 32.66 187 GLU A CA 1
ATOM 1433 C C . GLU A 1 187 ? 40.617 -14.207 -11.908 1.00 32.66 187 GLU A C 1
ATOM 1435 O O . GLU A 1 187 ? 40.926 -13.870 -13.050 1.00 32.66 187 GLU A O 1
ATOM 1440 N N . SER A 1 188 ? 41.309 -13.800 -10.850 1.00 36.00 188 SER A N 1
ATOM 1441 C CA . SER A 1 188 ? 42.678 -13.327 -10.926 1.00 36.00 188 SER A CA 1
ATOM 1442 C C . SER A 1 188 ? 43.582 -14.500 -11.316 1.00 36.00 188 SER A C 1
ATOM 1444 O O . SER A 1 188 ? 44.089 -15.208 -10.450 1.00 36.00 188 SER A O 1
ATOM 1446 N N . SER A 1 189 ? 43.807 -14.703 -12.612 1.00 30.14 189 SER A N 1
ATOM 1447 C CA . SER A 1 189 ? 44.938 -15.495 -13.099 1.00 30.14 189 SER A CA 1
ATOM 1448 C C . SER A 1 189 ? 45.682 -14.727 -14.184 1.00 30.14 189 SER A C 1
ATOM 1450 O O . SER A 1 189 ? 45.390 -14.799 -15.377 1.00 30.14 189 SER A O 1
ATOM 1452 N N . SER A 1 190 ? 46.677 -13.969 -13.742 1.00 32.19 190 SER A N 1
ATOM 1453 C CA . SER A 1 190 ? 47.821 -13.588 -14.556 1.00 32.19 190 SER A CA 1
ATOM 1454 C C . SER A 1 190 ? 48.598 -14.842 -14.984 1.00 32.19 190 SER A C 1
ATOM 1456 O O . SER A 1 190 ? 49.178 -15.483 -14.112 1.00 32.19 190 SER A O 1
ATOM 1458 N N . ALA A 1 191 ? 48.638 -15.163 -16.285 1.00 29.59 191 ALA A N 1
ATOM 1459 C CA . ALA A 1 191 ? 49.807 -15.735 -16.987 1.00 29.59 191 ALA A CA 1
ATOM 1460 C C . ALA A 1 191 ? 49.534 -15.998 -18.494 1.00 29.59 191 ALA A C 1
ATOM 1462 O O . ALA A 1 191 ? 48.793 -16.902 -18.856 1.00 29.59 191 ALA A O 1
ATOM 1463 N N . SER A 1 192 ? 50.188 -15.189 -19.343 1.00 28.11 192 SER A N 1
ATOM 1464 C CA . SER A 1 192 ? 50.804 -15.496 -20.660 1.00 28.11 192 SER A CA 1
ATOM 1465 C C . SER A 1 192 ? 50.074 -16.322 -21.752 1.00 28.11 192 SER A C 1
ATOM 1467 O O . SER A 1 192 ? 50.092 -17.543 -21.690 1.00 28.11 192 SER A O 1
ATOM 1469 N N . ALA A 1 193 ? 49.595 -15.611 -22.797 1.00 26.12 193 ALA A N 1
ATOM 1470 C CA . ALA A 1 193 ? 49.905 -15.672 -24.260 1.00 26.12 193 ALA A CA 1
ATOM 1471 C C . ALA A 1 193 ? 50.075 -17.032 -25.021 1.00 26.12 193 ALA A C 1
ATOM 1473 O O . ALA A 1 193 ? 50.402 -18.025 -24.385 1.00 26.12 193 ALA A O 1
ATOM 1474 N N . PRO A 1 194 ? 49.999 -17.105 -26.387 1.00 34.38 194 PRO A N 1
ATOM 1475 C CA . PRO A 1 194 ? 49.933 -16.027 -27.392 1.00 34.38 194 PRO A CA 1
ATOM 1476 C C . PRO A 1 194 ? 48.846 -16.174 -28.494 1.00 34.38 194 PRO A C 1
ATOM 1478 O O . PRO A 1 194 ? 48.058 -17.111 -28.543 1.00 34.38 194 PRO A O 1
ATOM 1481 N N . ALA A 1 195 ? 48.828 -15.161 -29.364 1.00 32.19 195 ALA A N 1
ATOM 1482 C CA . ALA A 1 195 ? 47.893 -14.869 -30.446 1.00 32.19 195 ALA A CA 1
ATOM 1483 C C . ALA A 1 195 ? 47.862 -15.873 -31.616 1.00 32.19 195 ALA A C 1
ATOM 1485 O O . ALA A 1 195 ? 48.909 -16.342 -32.054 1.00 32.19 195 ALA A O 1
ATOM 1486 N N . ALA A 1 196 ? 46.673 -16.060 -32.207 1.00 25.41 196 ALA A N 1
ATOM 1487 C CA . ALA A 1 196 ? 46.479 -16.317 -33.637 1.00 25.41 196 ALA A CA 1
ATOM 1488 C C . ALA A 1 196 ? 45.031 -15.987 -34.070 1.00 25.41 196 ALA A C 1
ATOM 1490 O O . ALA A 1 196 ? 44.097 -16.009 -33.274 1.00 25.41 196 ALA A O 1
ATOM 1491 N N . GLU A 1 197 ? 44.905 -15.622 -35.340 1.00 26.30 197 GLU A N 1
ATOM 1492 C CA . GLU A 1 197 ? 43.838 -14.910 -36.053 1.00 26.30 197 GLU A CA 1
ATOM 1493 C C . GLU A 1 197 ? 42.433 -15.549 -36.063 1.00 26.30 197 GLU A C 1
ATOM 1495 O O . GLU A 1 197 ? 42.296 -16.755 -36.237 1.00 26.30 197 GLU A O 1
ATOM 1500 N N . ALA A 1 198 ? 41.378 -14.716 -36.059 1.00 28.67 198 ALA A N 1
ATOM 1501 C CA . ALA A 1 198 ? 40.157 -14.990 -36.829 1.00 28.67 198 ALA A CA 1
ATOM 1502 C C . ALA A 1 198 ? 39.323 -13.721 -37.100 1.00 28.67 198 ALA A C 1
ATOM 1504 O O . ALA A 1 198 ? 39.119 -12.852 -36.255 1.00 28.67 198 ALA A O 1
ATOM 1505 N N . SER A 1 199 ? 38.842 -13.656 -38.334 1.00 24.17 199 SER A N 1
ATOM 1506 C CA . SER A 1 199 ? 38.231 -12.552 -39.067 1.00 24.17 199 SER A CA 1
ATOM 1507 C C . SER A 1 199 ? 36.890 -12.005 -38.549 1.00 24.17 199 SER A C 1
ATOM 1509 O O . SER A 1 199 ? 35.963 -12.744 -38.229 1.00 24.17 199 SER A O 1
ATOM 1511 N N . SER A 1 200 ? 36.771 -10.680 -38.654 1.00 35.81 200 SER A N 1
ATOM 1512 C CA . SER A 1 200 ? 35.578 -9.839 -38.852 1.00 35.81 200 SER A CA 1
ATOM 1513 C C . SER A 1 200 ? 34.216 -10.511 -39.129 1.00 35.81 200 SER A C 1
ATOM 1515 O O . SER A 1 200 ? 34.025 -11.104 -40.190 1.00 35.81 200 SER A O 1
ATOM 1517 N N . ARG A 1 201 ? 33.206 -10.197 -38.296 1.00 30.53 201 ARG A N 1
ATOM 1518 C CA . ARG A 1 201 ? 31.811 -9.921 -38.716 1.00 30.53 201 ARG A CA 1
ATOM 1519 C C . ARG A 1 201 ? 31.065 -9.064 -37.674 1.00 30.53 201 ARG A C 1
ATOM 1521 O O . ARG A 1 201 ? 30.766 -9.510 -36.579 1.00 30.53 201 ARG A O 1
ATOM 1528 N N . LYS A 1 202 ? 30.731 -7.837 -38.099 1.00 28.28 202 LYS A N 1
ATOM 1529 C CA . LYS A 1 202 ? 29.601 -6.978 -37.679 1.00 28.28 202 LYS A CA 1
ATOM 1530 C C . LYS A 1 202 ? 29.515 -6.578 -36.189 1.00 28.28 202 LYS A C 1
ATOM 1532 O O . LYS A 1 202 ? 28.851 -7.217 -35.381 1.00 28.28 202 LYS A O 1
ATOM 1537 N N . ARG A 1 203 ? 30.087 -5.410 -35.864 1.00 33.72 203 ARG A N 1
ATOM 1538 C CA . ARG A 1 203 ? 29.818 -4.667 -34.620 1.00 33.72 203 ARG A CA 1
ATOM 1539 C C . ARG A 1 203 ? 28.321 -4.335 -34.523 1.00 33.72 203 ARG A C 1
ATOM 1541 O O . ARG A 1 203 ? 27.838 -3.451 -35.226 1.00 33.72 203 ARG A O 1
ATOM 1548 N N . LYS A 1 204 ? 27.595 -5.037 -33.649 1.00 29.45 204 LYS A N 1
ATOM 1549 C CA . LYS A 1 204 ? 26.308 -4.582 -33.111 1.00 29.45 204 LYS A CA 1
ATOM 1550 C C . LYS A 1 204 ? 26.635 -3.570 -32.012 1.00 29.45 204 LYS A C 1
ATOM 1552 O O . LYS A 1 204 ? 27.343 -3.894 -31.064 1.00 29.45 204 LYS A O 1
ATOM 1557 N N . ALA A 1 205 ? 26.200 -2.328 -32.192 1.00 31.92 205 ALA A N 1
ATOM 1558 C CA . ALA A 1 205 ? 26.384 -1.244 -31.235 1.00 31.92 205 ALA A CA 1
ATOM 1559 C C . ALA A 1 205 ? 25.542 -1.501 -29.970 1.00 31.92 205 ALA A C 1
ATOM 1561 O O . ALA A 1 205 ? 24.423 -1.018 -29.863 1.00 31.92 205 ALA A O 1
ATOM 1562 N N . GLY A 1 206 ? 26.059 -2.319 -29.052 1.00 31.86 206 GLY A N 1
ATOM 1563 C CA . GLY A 1 206 ? 25.398 -2.659 -27.785 1.00 31.86 206 GLY A CA 1
ATOM 1564 C C . GLY A 1 206 ? 26.358 -3.168 -26.709 1.00 31.86 206 GLY A C 1
ATOM 1565 O O . GLY A 1 206 ? 25.958 -3.951 -25.864 1.00 31.86 206 GLY A O 1
ATOM 1566 N N . GLY A 1 207 ? 27.640 -2.796 -26.778 1.00 31.69 207 GLY A N 1
ATOM 1567 C CA . GLY A 1 207 ? 28.699 -3.385 -25.950 1.00 31.69 207 GLY A CA 1
ATOM 1568 C C . GLY A 1 207 ? 29.256 -2.489 -24.846 1.00 31.69 207 GLY A C 1
ATOM 1569 O O . GLY A 1 207 ? 30.408 -2.683 -24.486 1.00 31.69 207 GLY A O 1
ATOM 1570 N N . ASN A 1 208 ? 28.522 -1.484 -24.357 1.00 37.38 208 ASN A N 1
ATOM 1571 C CA . ASN A 1 208 ? 29.075 -0.554 -23.360 1.00 37.38 208 ASN A CA 1
ATOM 1572 C C . ASN A 1 208 ? 28.114 -0.194 -22.217 1.00 37.38 208 ASN A C 1
ATOM 1574 O O . ASN A 1 208 ? 28.280 0.853 -21.595 1.00 37.38 208 ASN A O 1
ATOM 1578 N N . GLU A 1 209 ? 27.115 -1.037 -21.943 1.00 49.41 209 GLU A N 1
ATOM 1579 C CA . GLU A 1 209 ? 26.336 -0.926 -20.707 1.00 49.41 209 GLU A CA 1
ATOM 1580 C C . GLU A 1 209 ? 27.049 -1.708 -19.592 1.00 49.41 209 GLU A C 1
ATOM 1582 O O . GLU A 1 209 ? 27.393 -2.880 -19.794 1.00 49.41 209 GLU A O 1
ATOM 1587 N N . PRO A 1 210 ? 27.325 -1.082 -18.432 1.00 50.81 210 PRO A N 1
ATOM 1588 C CA . PRO A 1 210 ? 27.906 -1.786 -17.298 1.00 50.81 210 PRO A CA 1
ATOM 1589 C C . PRO A 1 210 ? 26.965 -2.926 -16.885 1.00 50.81 210 PRO A C 1
ATOM 1591 O O . PRO A 1 210 ? 25.823 -2.687 -16.516 1.00 50.81 210 PRO A O 1
ATOM 1594 N N . GLY A 1 211 ? 27.445 -4.168 -16.982 1.00 54.31 211 GLY A N 1
ATOM 1595 C CA . GLY A 1 211 ? 26.706 -5.360 -16.553 1.00 54.31 211 GLY A CA 1
ATOM 1596 C C . GLY A 1 211 ? 26.020 -6.182 -17.640 1.00 54.31 211 GLY A C 1
ATOM 1597 O O . GLY A 1 211 ? 25.359 -7.164 -17.320 1.00 54.31 211 GLY A O 1
ATOM 1598 N N . ALA A 1 212 ? 26.228 -5.873 -18.925 1.00 57.34 212 ALA A N 1
ATOM 1599 C CA . ALA A 1 212 ? 25.724 -6.708 -20.025 1.00 57.34 212 ALA A CA 1
ATOM 1600 C C . ALA A 1 212 ? 26.270 -8.159 -20.020 1.00 57.34 212 ALA A C 1
ATOM 1602 O O . ALA A 1 212 ? 25.663 -9.037 -20.629 1.00 57.34 212 ALA A O 1
ATOM 1603 N N . ASN A 1 213 ? 27.389 -8.404 -19.326 1.00 62.91 213 ASN A N 1
ATOM 1604 C CA . ASN A 1 213 ? 28.004 -9.726 -19.150 1.00 62.91 213 ASN A CA 1
ATOM 1605 C C . ASN A 1 213 ? 27.684 -10.371 -17.786 1.00 62.91 213 ASN A C 1
ATOM 1607 O O . ASN A 1 213 ? 28.168 -11.462 -17.504 1.00 62.91 213 ASN A O 1
ATOM 1611 N N . ASP A 1 214 ? 26.910 -9.713 -16.919 1.00 75.81 214 ASP A N 1
ATOM 1612 C CA . ASP A 1 214 ? 26.613 -10.262 -15.596 1.00 75.81 214 ASP A CA 1
ATOM 1613 C C . ASP A 1 214 ? 25.695 -11.487 -15.698 1.00 75.81 214 ASP A C 1
ATOM 1615 O O . ASP A 1 214 ? 24.851 -11.598 -16.592 1.00 75.81 214 ASP A O 1
ATOM 1619 N N . ALA A 1 215 ? 25.830 -12.417 -14.752 1.00 77.06 215 ALA A N 1
ATOM 1620 C CA . ALA A 1 215 ? 25.075 -13.670 -14.765 1.00 77.06 215 ALA A CA 1
ATOM 1621 C C . ALA A 1 215 ? 23.562 -13.461 -14.548 1.00 77.06 215 ALA A C 1
ATOM 1623 O O . ALA A 1 215 ? 22.750 -14.314 -14.916 1.00 77.06 215 ALA A O 1
ATOM 1624 N N . ASP A 1 216 ? 23.177 -12.320 -13.974 1.00 81.50 216 ASP A N 1
ATOM 1625 C CA . ASP A 1 216 ? 21.795 -11.894 -13.768 1.00 81.50 216 ASP A CA 1
ATOM 1626 C C . ASP A 1 216 ? 21.283 -10.920 -14.849 1.00 81.50 216 ASP A C 1
ATOM 1628 O O . ASP A 1 216 ? 20.208 -10.333 -14.691 1.00 81.50 216 ASP A O 1
ATOM 1632 N N . ALA A 1 217 ? 21.993 -10.774 -15.975 1.00 78.62 217 ALA A N 1
ATOM 1633 C CA . ALA A 1 217 ? 21.524 -9.979 -17.106 1.00 78.62 217 ALA A CA 1
ATOM 1634 C C . ALA A 1 217 ? 20.135 -10.454 -17.583 1.00 78.62 217 ALA A C 1
ATOM 1636 O O . ALA A 1 217 ? 19.882 -11.642 -17.796 1.00 78.62 217 ALA A O 1
ATOM 1637 N N . GLY A 1 218 ? 19.200 -9.509 -17.721 1.00 77.00 218 GLY A N 1
ATOM 1638 C CA . GLY A 1 218 ? 17.800 -9.794 -18.058 1.00 77.00 218 GLY A CA 1
ATOM 1639 C C . GLY A 1 218 ? 16.925 -10.242 -16.877 1.00 77.00 218 GLY A C 1
ATOM 1640 O O . GLY A 1 218 ? 15.737 -10.503 -17.068 1.00 77.00 218 GLY A O 1
ATOM 1641 N N . GLN A 1 219 ? 17.470 -10.312 -15.657 1.00 85.38 219 GLN A N 1
ATOM 1642 C CA . GLN A 1 219 ? 16.727 -10.618 -14.431 1.00 85.38 219 GLN A CA 1
ATOM 1643 C C . GLN A 1 219 ? 16.474 -9.338 -13.632 1.00 85.38 219 GLN A C 1
ATOM 1645 O O . GLN A 1 219 ? 17.176 -9.018 -12.676 1.00 85.38 219 GLN A O 1
ATOM 1650 N N . TYR A 1 220 ? 15.461 -8.587 -14.051 1.00 89.75 220 TYR A N 1
ATOM 1651 C CA . TYR A 1 220 ? 15.109 -7.332 -13.398 1.00 89.75 220 TYR A CA 1
ATOM 1652 C C . TYR A 1 220 ? 14.212 -7.557 -12.187 1.00 89.75 220 TYR A C 1
ATOM 1654 O O . TYR A 1 220 ? 13.320 -8.403 -12.210 1.00 89.75 220 TYR A O 1
ATOM 1662 N N . TRP A 1 221 ? 14.403 -6.740 -11.164 1.00 91.94 221 TRP A N 1
ATOM 1663 C CA . TRP A 1 221 ? 13.623 -6.715 -9.940 1.00 91.94 221 TRP A CA 1
ATOM 1664 C C . TRP A 1 221 ? 12.905 -5.383 -9.800 1.00 91.94 221 TRP A C 1
ATOM 1666 O O . TRP A 1 221 ? 13.359 -4.351 -10.297 1.00 91.94 221 TRP A O 1
ATOM 1676 N N . ARG A 1 222 ? 11.755 -5.428 -9.136 1.00 91.69 222 ARG A N 1
ATOM 1677 C CA . ARG A 1 222 ? 10.973 -4.255 -8.763 1.00 91.69 222 ARG A CA 1
ATOM 1678 C C . ARG A 1 222 ? 10.369 -4.453 -7.380 1.00 91.69 222 ARG A C 1
ATOM 1680 O O . ARG A 1 222 ? 10.281 -5.571 -6.875 1.00 91.69 222 ARG A O 1
ATOM 1687 N N . ILE A 1 223 ? 9.899 -3.356 -6.810 1.00 92.75 223 ILE A N 1
ATOM 1688 C CA . ILE A 1 223 ? 9.193 -3.346 -5.534 1.00 92.75 223 ILE A CA 1
ATOM 1689 C C . ILE A 1 223 ? 7.808 -3.978 -5.719 1.00 92.75 223 ILE A C 1
ATOM 1691 O O . ILE A 1 223 ? 7.119 -3.747 -6.723 1.00 92.75 223 ILE A O 1
ATOM 1695 N N . ASN A 1 224 ? 7.417 -4.817 -4.764 1.00 92.00 224 ASN A N 1
ATOM 1696 C CA . ASN A 1 224 ? 6.101 -5.432 -4.722 1.00 92.00 224 ASN A CA 1
ATOM 1697 C C . ASN A 1 224 ? 5.146 -4.595 -3.865 1.00 92.00 224 ASN A C 1
ATOM 1699 O O . ASN A 1 224 ? 4.912 -4.901 -2.695 1.00 92.00 224 ASN A O 1
ATOM 1703 N N . TRP A 1 225 ? 4.580 -3.549 -4.463 1.00 89.81 225 TRP A N 1
ATOM 1704 C CA . TRP A 1 225 ? 3.664 -2.636 -3.776 1.00 89.81 225 TRP A CA 1
ATOM 1705 C C . TRP A 1 225 ? 2.491 -3.349 -3.100 1.00 89.81 225 TRP A C 1
ATOM 1707 O O . TRP A 1 225 ? 2.235 -3.095 -1.936 1.00 89.81 225 TRP A O 1
ATOM 1717 N N . LEU A 1 226 ? 1.906 -4.374 -3.732 1.00 88.94 226 LEU A N 1
ATOM 1718 C CA . LEU A 1 226 ? 0.800 -5.144 -3.144 1.00 88.94 226 LEU A CA 1
ATOM 1719 C C . LEU A 1 226 ? 1.143 -5.780 -1.790 1.00 88.94 226 LEU A C 1
ATOM 1721 O O . LEU A 1 226 ? 0.277 -5.908 -0.924 1.00 88.94 226 LEU A O 1
ATOM 1725 N N . LYS A 1 227 ? 2.394 -6.221 -1.608 1.00 87.88 227 LYS A N 1
ATOM 1726 C CA . LYS A 1 227 ? 2.854 -6.777 -0.330 1.00 87.88 227 LYS A CA 1
ATOM 1727 C C . LYS A 1 227 ? 3.078 -5.670 0.697 1.00 87.88 227 LYS A C 1
ATOM 1729 O O . LYS A 1 227 ? 2.720 -5.853 1.857 1.00 87.88 227 LYS A O 1
ATOM 1734 N N . PHE A 1 228 ? 3.620 -4.533 0.272 1.00 88.94 228 PHE A N 1
ATOM 1735 C CA . PHE A 1 228 ? 3.803 -3.369 1.133 1.00 88.94 228 PHE A CA 1
ATOM 1736 C C . PHE A 1 228 ? 2.481 -2.751 1.586 1.00 88.94 228 PHE A C 1
ATOM 1738 O O . PHE A 1 228 ? 2.345 -2.452 2.767 1.00 88.94 228 PHE A O 1
ATOM 1745 N N . ASP A 1 229 ? 1.491 -2.638 0.705 1.00 89.06 229 ASP A N 1
ATOM 1746 C CA . ASP A 1 229 ? 0.160 -2.132 1.049 1.00 89.06 229 ASP A CA 1
ATOM 1747 C C . ASP A 1 229 ? -0.539 -3.066 2.035 1.00 89.06 229 ASP A C 1
ATOM 1749 O O . ASP A 1 229 ? -1.134 -2.613 3.011 1.00 89.06 229 ASP A O 1
ATOM 1753 N N . ALA A 1 230 ? -0.418 -4.382 1.825 1.00 88.69 230 ALA A N 1
ATOM 1754 C CA . ALA A 1 230 ? -0.945 -5.375 2.755 1.00 88.69 230 ALA A CA 1
ATOM 1755 C C . ALA A 1 230 ? -0.274 -5.265 4.131 1.00 88.69 230 ALA A C 1
ATOM 1757 O O . ALA A 1 230 ? -0.963 -5.296 5.146 1.00 88.69 230 ALA A O 1
ATOM 1758 N N . TYR A 1 231 ? 1.048 -5.081 4.162 1.00 89.19 231 TYR A N 1
ATOM 1759 C CA . TYR A 1 231 ? 1.789 -4.868 5.401 1.00 89.19 231 TYR A CA 1
ATOM 1760 C C . TYR A 1 231 ? 1.365 -3.572 6.105 1.00 89.19 231 TYR A C 1
ATOM 1762 O O . TYR A 1 231 ? 1.071 -3.581 7.295 1.00 89.19 231 TYR A O 1
ATOM 1770 N N . LEU A 1 232 ? 1.271 -2.460 5.368 1.00 88.56 232 LEU A N 1
ATOM 1771 C CA . LEU A 1 232 ? 0.853 -1.169 5.910 1.00 88.56 232 LEU A CA 1
ATOM 1772 C C . LEU A 1 232 ? -0.571 -1.237 6.466 1.00 88.56 232 LEU A C 1
ATOM 1774 O O . LEU A 1 232 ? -0.841 -0.695 7.531 1.00 88.56 232 LEU A O 1
ATOM 1778 N N . ARG A 1 233 ? -1.476 -1.927 5.769 1.00 89.38 233 ARG A N 1
ATOM 1779 C CA . ARG A 1 233 ? -2.837 -2.191 6.237 1.00 89.38 233 ARG A CA 1
ATOM 1780 C C . ARG A 1 233 ? -2.831 -2.938 7.567 1.00 89.38 233 ARG A C 1
ATOM 1782 O O . ARG A 1 233 ? -3.566 -2.557 8.473 1.00 89.38 233 ARG A O 1
ATOM 1789 N N . ASP A 1 234 ? -2.043 -4.001 7.665 1.00 89.12 234 ASP A N 1
ATOM 1790 C CA . ASP A 1 234 ? -1.981 -4.833 8.864 1.00 89.12 234 ASP A CA 1
ATOM 1791 C C . ASP A 1 234 ? -1.403 -4.027 10.043 1.00 89.12 234 ASP A C 1
ATOM 1793 O O . ASP A 1 234 ? -2.007 -4.004 11.114 1.00 89.12 234 ASP A O 1
ATOM 1797 N N . GLU A 1 235 ? -0.337 -3.252 9.815 1.00 86.31 235 GLU A N 1
ATOM 1798 C CA . GLU A 1 235 ? 0.219 -2.305 10.796 1.00 86.31 235 GLU A CA 1
ATOM 1799 C C . GLU A 1 235 ? -0.803 -1.254 11.250 1.00 86.31 235 GLU A C 1
ATOM 1801 O O . GLU A 1 235 ? -0.938 -1.011 12.445 1.00 86.31 235 GLU A O 1
ATOM 1806 N N . LEU A 1 236 ? -1.561 -0.655 10.324 1.00 88.06 236 LEU A N 1
ATOM 1807 C CA . LEU A 1 236 ? -2.597 0.332 10.654 1.00 88.06 236 LEU A CA 1
ATOM 1808 C C . LEU A 1 236 ? -3.700 -0.266 11.532 1.00 88.06 236 LEU A C 1
ATOM 1810 O O . LEU A 1 236 ? -4.211 0.401 12.430 1.00 88.06 236 LEU A O 1
ATOM 1814 N N . ILE A 1 237 ? -4.076 -1.523 11.281 1.00 89.38 237 ILE A N 1
ATOM 1815 C CA . ILE A 1 237 ? -5.067 -2.218 12.105 1.00 89.38 237 ILE A CA 1
ATOM 1816 C C . ILE A 1 237 ? -4.505 -2.486 13.498 1.00 89.38 237 ILE A C 1
ATOM 1818 O O . ILE A 1 237 ? -5.203 -2.268 14.485 1.00 89.38 237 ILE A O 1
ATOM 1822 N N . ILE A 1 238 ? -3.255 -2.929 13.594 1.00 87.62 238 ILE A N 1
ATOM 1823 C CA . ILE A 1 238 ? -2.605 -3.211 14.876 1.00 87.62 238 ILE A CA 1
ATOM 1824 C C . ILE A 1 238 ? -2.455 -1.935 15.709 1.00 87.62 238 ILE A C 1
ATOM 1826 O O . ILE A 1 238 ? -2.806 -1.937 16.888 1.00 87.62 238 ILE A O 1
ATOM 1830 N N . ASP A 1 239 ? -2.010 -0.839 15.099 1.00 85.75 239 ASP A N 1
ATOM 1831 C CA . ASP A 1 239 ? -1.864 0.454 15.772 1.00 85.75 239 ASP A CA 1
ATOM 1832 C C . ASP A 1 239 ? -3.213 0.995 16.278 1.00 85.75 239 ASP A C 1
ATOM 1834 O O . ASP A 1 239 ? -3.328 1.450 17.420 1.00 85.75 239 ASP A O 1
ATOM 1838 N N . TYR A 1 240 ? -4.274 0.845 15.476 1.00 85.44 240 TYR A N 1
ATOM 1839 C CA . TYR A 1 240 ? -5.634 1.201 15.884 1.00 85.44 240 TYR A CA 1
ATOM 1840 C C . TYR A 1 240 ? -6.114 0.406 17.108 1.00 85.44 240 TYR A C 1
ATOM 1842 O O . TYR A 1 240 ? -6.739 0.978 17.998 1.00 85.44 240 TYR A O 1
ATOM 1850 N N . LEU A 1 241 ? -5.804 -0.892 17.181 1.00 82.94 241 LEU A N 1
ATOM 1851 C CA . LEU A 1 241 ? -6.226 -1.760 18.288 1.00 82.94 241 LEU A CA 1
ATOM 1852 C C . LEU A 1 241 ? -5.522 -1.435 19.608 1.00 82.94 241 LEU A C 1
ATOM 1854 O O . LEU A 1 241 ? -6.113 -1.611 20.666 1.00 82.94 241 LEU A O 1
ATOM 1858 N N . ILE A 1 242 ? -4.266 -0.991 19.553 1.00 78.38 242 ILE A N 1
ATOM 1859 C CA . ILE A 1 242 ? -3.450 -0.723 20.750 1.00 78.38 242 ILE A CA 1
ATOM 1860 C C . ILE A 1 242 ? -3.629 0.728 21.234 1.00 78.38 242 ILE A C 1
ATOM 1862 O O . ILE A 1 242 ? -3.245 1.068 22.353 1.00 78.38 242 ILE A O 1
ATOM 1866 N N . GLY A 1 243 ? -4.271 1.582 20.429 1.00 68.31 243 GLY A N 1
ATOM 1867 C CA . GLY A 1 243 ? -4.636 2.947 20.808 1.00 68.31 243 GLY A CA 1
ATOM 1868 C C . GLY A 1 243 ? -3.654 4.025 20.346 1.00 68.31 243 GLY A C 1
ATOM 1869 O O . GLY A 1 243 ? -3.551 5.059 21.004 1.00 68.31 243 GLY A O 1
ATOM 1870 N N . GLY A 1 244 ? -2.938 3.812 19.234 1.00 56.03 244 GLY A N 1
ATOM 1871 C CA . GLY A 1 244 ? -2.149 4.854 18.553 1.00 56.03 244 GLY A CA 1
ATOM 1872 C C . GLY A 1 244 ? -0.942 5.399 19.330 1.00 56.03 244 GLY A C 1
ATOM 1873 O O . GLY A 1 244 ? -0.416 6.457 18.988 1.00 56.03 244 GLY A O 1
ATOM 1874 N N . GLY A 1 245 ? -0.524 4.727 20.409 1.00 44.09 245 GLY A N 1
ATOM 1875 C CA . GLY A 1 245 ? 0.556 5.169 21.300 1.00 44.09 245 GLY A CA 1
ATOM 1876 C C . GLY A 1 245 ? 1.922 4.532 21.038 1.00 44.09 245 GLY A C 1
ATOM 1877 O O . GLY A 1 245 ? 2.889 4.867 21.720 1.00 44.09 245 GLY A O 1
ATOM 1878 N N . SER A 1 246 ? 2.044 3.610 20.083 1.00 43.75 246 SER A N 1
ATOM 1879 C CA . SER A 1 246 ? 3.262 2.814 19.927 1.00 43.75 246 SER A CA 1
ATOM 1880 C C . SER A 1 246 ? 4.069 3.236 18.702 1.00 43.75 246 SER A C 1
ATOM 1882 O O . SER A 1 246 ? 4.117 2.546 17.694 1.00 43.75 246 SER A O 1
ATOM 1884 N N . THR A 1 247 ? 4.869 4.293 18.844 1.00 39.94 247 THR A N 1
ATOM 1885 C CA . THR A 1 247 ? 6.016 4.580 17.950 1.00 39.94 247 THR A CA 1
ATOM 1886 C C . THR A 1 247 ? 7.116 3.492 18.032 1.00 39.94 247 THR A C 1
ATOM 1888 O O . THR A 1 247 ? 8.165 3.596 17.402 1.00 39.94 247 THR A O 1
ATOM 1891 N N . SER A 1 248 ? 6.885 2.414 18.790 1.00 42.28 248 SER A N 1
ATOM 1892 C CA . SER A 1 248 ? 7.846 1.357 19.130 1.00 42.28 248 SER A CA 1
ATOM 1893 C C . SER A 1 248 ? 7.442 -0.019 18.575 1.00 42.28 248 SER A C 1
ATOM 1895 O O . SER A 1 248 ? 7.746 -1.039 19.189 1.00 42.28 248 SER A O 1
ATOM 1897 N N . THR A 1 249 ? 6.730 -0.079 17.445 1.00 44.59 249 THR A N 1
ATOM 1898 C CA . THR A 1 249 ? 6.052 -1.306 16.976 1.00 44.59 249 THR A CA 1
ATOM 1899 C C . THR A 1 249 ? 6.957 -2.440 16.474 1.00 44.59 249 THR A C 1
ATOM 1901 O O . THR A 1 249 ? 6.496 -3.575 16.414 1.00 44.59 249 THR A O 1
ATOM 1904 N N . ILE A 1 250 ? 8.239 -2.205 16.154 1.00 42.12 250 ILE A N 1
ATOM 1905 C CA . ILE A 1 250 ? 9.108 -3.255 15.555 1.00 42.12 250 ILE A CA 1
ATOM 1906 C C . ILE A 1 250 ? 10.477 -3.383 16.231 1.00 42.12 250 ILE A C 1
ATOM 1908 O O . ILE A 1 250 ? 11.102 -4.446 16.190 1.00 42.12 250 ILE A O 1
ATOM 1912 N N . ALA A 1 251 ? 10.936 -2.346 16.933 1.00 39.16 251 ALA A N 1
ATOM 1913 C CA . ALA A 1 251 ? 12.179 -2.418 17.696 1.00 39.16 251 ALA A CA 1
ATOM 1914 C C . ALA A 1 251 ? 12.136 -3.564 18.730 1.00 39.16 251 ALA A C 1
ATOM 1916 O O . ALA A 1 251 ? 13.134 -4.230 18.956 1.00 39.16 251 ALA A O 1
ATOM 1917 N N . THR A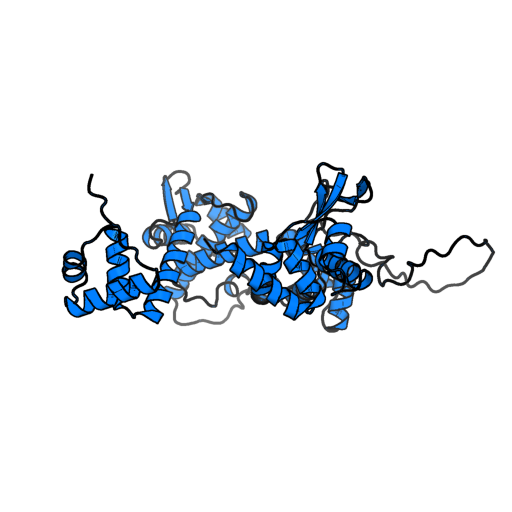 1 252 ? 10.977 -3.891 19.298 1.00 43.03 252 THR A N 1
ATOM 1918 C CA . THR A 1 252 ? 10.862 -4.943 20.322 1.00 43.03 252 THR A CA 1
ATOM 1919 C C . THR A 1 252 ? 10.801 -6.373 19.774 1.00 43.03 252 THR A C 1
ATOM 1921 O O . THR A 1 252 ? 11.005 -7.309 20.547 1.00 43.03 252 THR A O 1
ATOM 1924 N N . LEU A 1 253 ? 10.567 -6.567 18.469 1.00 42.66 253 LEU A N 1
ATOM 1925 C CA . LEU A 1 253 ? 10.611 -7.889 17.826 1.00 42.66 253 LEU A CA 1
ATOM 1926 C C . LEU A 1 253 ? 11.979 -8.184 17.183 1.00 42.66 253 LEU A C 1
ATOM 1928 O O . LEU A 1 253 ? 12.376 -9.345 17.136 1.00 42.66 253 LEU A O 1
ATOM 1932 N N . ASN A 1 254 ? 12.721 -7.151 16.757 1.00 36.66 254 ASN A N 1
ATOM 1933 C CA . ASN A 1 254 ? 14.041 -7.290 16.118 1.00 36.66 254 ASN A CA 1
ATOM 1934 C C . ASN A 1 254 ? 15.240 -6.875 16.990 1.00 36.66 254 ASN A C 1
ATOM 1936 O O . ASN A 1 254 ? 16.381 -7.190 16.644 1.00 36.66 254 ASN A O 1
ATOM 1940 N N . ILE A 1 255 ? 15.041 -6.220 18.138 1.00 38.22 255 ILE A N 1
ATOM 1941 C CA . ILE A 1 255 ? 16.124 -6.060 19.110 1.00 38.22 255 ILE A CA 1
ATOM 1942 C C . ILE A 1 255 ? 16.263 -7.392 19.842 1.00 38.22 255 ILE A C 1
ATOM 1944 O O . ILE A 1 255 ? 15.471 -7.730 20.722 1.00 38.22 255 ILE A O 1
ATOM 1948 N N . LYS A 1 256 ? 17.324 -8.138 19.503 1.00 33.84 256 LYS A N 1
ATOM 1949 C CA . LYS A 1 256 ? 18.008 -9.000 20.473 1.00 33.84 256 LYS A CA 1
ATOM 1950 C C . LYS A 1 256 ? 18.137 -8.186 21.754 1.00 33.84 256 LYS A C 1
ATOM 1952 O O . LYS A 1 256 ? 18.968 -7.287 21.817 1.00 33.84 256 LYS A O 1
ATOM 1957 N N . LYS A 1 257 ? 17.261 -8.445 22.725 1.00 36.00 257 LYS A N 1
ATOM 1958 C CA . LYS A 1 257 ? 17.250 -7.751 24.008 1.00 36.00 257 LYS A CA 1
ATOM 1959 C C . LYS A 1 257 ? 18.642 -7.920 24.609 1.00 36.00 257 LYS A C 1
ATOM 1961 O O . LYS A 1 257 ? 18.995 -9.030 25.007 1.00 36.00 257 LYS A O 1
ATOM 1966 N N . GLU A 1 258 ? 19.449 -6.860 24.615 1.00 30.22 258 GLU A N 1
ATOM 1967 C CA . GLU A 1 258 ? 20.641 -6.846 25.451 1.00 30.22 258 GLU A CA 1
ATOM 1968 C C . GLU A 1 258 ? 20.158 -7.041 26.897 1.00 30.22 258 GLU A C 1
ATOM 1970 O O . GLU A 1 258 ? 19.247 -6.335 27.349 1.00 30.22 258 GLU A O 1
ATOM 1975 N N . PRO A 1 259 ? 20.659 -8.060 27.611 1.00 29.97 259 PRO A N 1
ATOM 1976 C CA . PRO A 1 259 ? 20.196 -8.352 28.954 1.00 29.97 259 PRO A CA 1
ATOM 1977 C C . PRO A 1 259 ? 20.782 -7.298 29.897 1.00 29.97 259 PRO A C 1
ATOM 1979 O O . PRO A 1 259 ? 21.964 -7.369 30.221 1.00 29.97 259 PRO A O 1
ATOM 1982 N N . GLY A 1 260 ? 19.990 -6.314 30.341 1.00 36.44 260 GLY A N 1
ATOM 1983 C CA . GLY A 1 260 ? 20.500 -5.404 31.375 1.00 36.44 260 GLY A CA 1
ATOM 1984 C C . GLY A 1 260 ? 19.728 -4.144 31.757 1.00 36.44 260 GLY A C 1
ATOM 1985 O O . GLY A 1 260 ? 20.166 -3.493 32.697 1.00 36.44 260 GLY A O 1
ATOM 1986 N N . VAL A 1 261 ? 18.619 -3.771 31.111 1.00 37.62 261 VAL A N 1
ATOM 1987 C CA . VAL A 1 261 ? 17.890 -2.545 31.501 1.00 37.62 261 VAL A CA 1
ATOM 1988 C C . VAL A 1 261 ? 16.556 -2.907 32.148 1.00 37.62 261 VAL A C 1
ATOM 1990 O O . VAL A 1 261 ? 15.610 -3.322 31.478 1.00 37.62 261 VAL A O 1
ATOM 1993 N N . GLU A 1 262 ? 16.520 -2.801 33.475 1.00 42.25 262 GLU A N 1
ATOM 1994 C CA . GLU A 1 262 ? 15.302 -2.805 34.283 1.00 42.25 262 GLU A CA 1
ATOM 1995 C C . GLU A 1 262 ? 14.630 -1.435 34.141 1.00 42.25 262 GLU A C 1
ATOM 1997 O O . GLU A 1 262 ? 15.245 -0.423 34.477 1.00 42.25 262 GLU A O 1
ATOM 2002 N N . ASP A 1 263 ? 13.390 -1.392 33.644 1.00 38.84 263 ASP A N 1
ATOM 2003 C CA . ASP A 1 263 ? 12.606 -0.156 33.590 1.00 38.84 263 ASP A CA 1
ATOM 2004 C C . ASP A 1 263 ? 11.278 -0.302 34.350 1.00 38.84 263 ASP A C 1
ATOM 2006 O O . ASP A 1 263 ? 10.543 -1.289 34.226 1.00 38.84 263 ASP A O 1
ATOM 2010 N N . ASN A 1 264 ? 11.013 0.686 35.201 1.00 36.56 264 ASN A N 1
ATOM 2011 C CA . ASN A 1 264 ? 10.009 0.692 36.264 1.00 36.56 264 ASN A CA 1
ATOM 2012 C C . ASN A 1 264 ? 8.650 1.234 35.766 1.00 36.56 264 ASN A C 1
ATOM 2014 O O . ASN A 1 264 ? 8.161 2.250 36.256 1.00 36.56 264 ASN A O 1
ATOM 2018 N N . GLY A 1 265 ? 8.020 0.519 34.823 1.00 44.47 265 GLY A N 1
ATOM 2019 C CA . GLY A 1 265 ? 6.671 0.791 34.272 1.00 44.47 265 GLY A CA 1
ATOM 2020 C C . GLY A 1 265 ? 5.833 -0.475 33.989 1.00 44.47 265 GLY A C 1
ATOM 2021 O O . GLY A 1 265 ? 4.922 -0.489 33.168 1.00 44.47 265 GLY A O 1
ATOM 2022 N N . ALA A 1 266 ? 6.154 -1.584 34.660 1.00 45.94 266 ALA A N 1
ATOM 2023 C CA . ALA A 1 266 ? 6.058 -2.951 34.131 1.00 45.94 266 ALA A CA 1
ATOM 2024 C C . ALA A 1 266 ? 4.664 -3.586 33.871 1.00 45.94 266 ALA A C 1
ATOM 2026 O O . ALA A 1 266 ? 4.610 -4.715 33.379 1.00 45.94 266 ALA A O 1
ATOM 2027 N N . GLY A 1 267 ? 3.540 -2.940 34.204 1.00 48.97 267 GLY A N 1
ATOM 2028 C CA . GLY A 1 267 ? 2.202 -3.559 34.106 1.00 48.97 267 GLY A CA 1
ATOM 2029 C C . GLY A 1 267 ? 1.460 -3.297 32.789 1.00 48.97 267 GLY A C 1
ATOM 2030 O O . GLY A 1 267 ? 0.905 -4.216 32.178 1.00 48.97 267 GLY A O 1
ATOM 2031 N N . GLN A 1 268 ? 1.460 -2.039 32.348 1.00 51.41 268 GLN A N 1
ATOM 2032 C CA . GLN A 1 268 ? 0.678 -1.579 31.197 1.00 51.41 268 GLN A CA 1
ATOM 2033 C C . GLN A 1 268 ? 1.414 -1.878 29.882 1.00 51.41 268 GLN A C 1
ATOM 2035 O O . GLN A 1 268 ? 0.823 -2.449 28.966 1.00 51.41 268 GLN A O 1
ATOM 2040 N N . ASP A 1 269 ? 2.734 -1.676 29.869 1.00 65.56 269 ASP A N 1
ATOM 2041 C CA . ASP A 1 269 ? 3.606 -1.982 28.729 1.00 65.56 269 ASP A CA 1
ATOM 2042 C C . ASP A 1 269 ? 3.677 -3.482 28.432 1.00 65.56 269 ASP A C 1
ATOM 2044 O O . ASP A 1 269 ? 3.700 -3.901 27.275 1.00 65.56 269 ASP A O 1
ATOM 2048 N N . ARG A 1 270 ? 3.664 -4.328 29.474 1.00 75.12 270 ARG A N 1
ATOM 2049 C CA . ARG A 1 270 ? 3.690 -5.785 29.292 1.00 75.12 270 ARG A CA 1
ATOM 2050 C C . ARG A 1 270 ? 2.395 -6.292 28.673 1.00 75.12 270 ARG A C 1
ATOM 2052 O O . ARG A 1 270 ? 2.450 -7.129 27.779 1.00 75.12 270 ARG A O 1
ATOM 2059 N N . THR A 1 271 ? 1.247 -5.804 29.139 1.00 76.31 271 THR A N 1
ATOM 2060 C CA . THR A 1 271 ? -0.052 -6.236 28.606 1.00 76.31 271 THR A CA 1
ATOM 2061 C C . THR A 1 271 ? -0.185 -5.817 27.145 1.00 76.31 271 THR A C 1
ATOM 2063 O O . THR A 1 271 ? -0.466 -6.678 26.317 1.00 76.31 271 THR A O 1
ATOM 2066 N N . GLN A 1 272 ? 0.142 -4.558 26.820 1.00 80.00 272 GLN A N 1
ATOM 2067 C CA . GLN A 1 272 ? 0.169 -4.044 25.444 1.00 80.00 272 GLN A CA 1
ATOM 2068 C C . GLN A 1 272 ? 1.128 -4.826 24.542 1.00 80.00 272 GLN A C 1
ATOM 2070 O O . GLN A 1 272 ? 0.761 -5.204 23.433 1.00 80.00 272 GLN A O 1
ATOM 2075 N N . TYR A 1 273 ? 2.335 -5.135 25.024 1.00 82.19 273 TYR A N 1
ATOM 2076 C CA . TYR A 1 273 ? 3.297 -5.940 24.274 1.00 82.19 273 TYR A CA 1
ATOM 2077 C C . TYR A 1 273 ? 2.751 -7.335 23.941 1.00 82.19 273 TYR A C 1
ATOM 2079 O O . TYR A 1 273 ? 2.921 -7.816 22.819 1.00 82.19 273 TYR A O 1
ATOM 2087 N N . ILE A 1 274 ? 2.083 -7.994 24.894 1.00 83.44 274 ILE A N 1
ATOM 2088 C CA . ILE A 1 274 ? 1.506 -9.327 24.683 1.00 83.44 274 ILE A CA 1
ATOM 2089 C C . ILE A 1 274 ? 0.350 -9.247 23.673 1.00 83.44 274 ILE A C 1
ATOM 2091 O O . ILE A 1 274 ? 0.334 -10.041 22.729 1.00 83.44 274 ILE A O 1
ATOM 2095 N N . THR A 1 275 ? -0.583 -8.294 23.810 1.00 83.94 275 THR A N 1
ATOM 2096 C CA . THR A 1 275 ? -1.686 -8.119 22.844 1.00 83.94 275 THR A CA 1
ATOM 2097 C C . THR A 1 275 ? -1.180 -7.770 21.452 1.00 83.94 275 THR A C 1
ATOM 2099 O O . THR A 1 275 ? -1.618 -8.389 20.481 1.00 83.94 275 THR A O 1
ATOM 2102 N N . GLN A 1 276 ? -0.207 -6.865 21.343 1.00 84.81 276 GLN A N 1
ATOM 2103 C CA . GLN A 1 276 ? 0.435 -6.519 20.077 1.00 84.81 276 GLN A CA 1
ATOM 2104 C C . GLN A 1 276 ? 1.112 -7.724 19.430 1.00 84.81 276 GLN A C 1
ATOM 2106 O O . GLN A 1 276 ? 0.932 -7.977 18.241 1.00 84.81 276 GLN A O 1
ATOM 2111 N N . SER A 1 277 ? 1.876 -8.488 20.211 1.00 85.06 277 SER A N 1
ATOM 2112 C CA . SER A 1 277 ? 2.573 -9.677 19.720 1.00 85.06 277 SER A CA 1
ATOM 2113 C C . SER A 1 277 ? 1.580 -10.706 19.187 1.00 85.06 277 SER A C 1
ATOM 2115 O O . SER A 1 277 ? 1.760 -11.226 18.091 1.00 85.06 277 SER A O 1
ATOM 2117 N N . VAL A 1 278 ? 0.492 -10.971 19.914 1.00 87.12 278 VAL A N 1
ATOM 2118 C CA . VAL A 1 278 ? -0.542 -11.917 19.472 1.00 87.12 278 VAL A CA 1
ATOM 2119 C C . VAL A 1 278 ? -1.272 -11.419 18.221 1.00 87.12 278 VAL A C 1
ATOM 2121 O O . VAL A 1 278 ? -1.484 -12.213 17.301 1.00 87.12 278 VAL A O 1
ATOM 2124 N N . ALA A 1 279 ? -1.603 -10.127 18.137 1.00 87.38 279 ALA A N 1
ATOM 2125 C CA . ALA A 1 279 ? -2.198 -9.537 16.939 1.00 87.38 279 ALA A CA 1
ATOM 2126 C C . ALA A 1 279 ? -1.264 -9.684 15.724 1.00 87.38 279 ALA A C 1
ATOM 2128 O O . ALA A 1 279 ? -1.675 -10.232 14.700 1.00 87.38 279 ALA A O 1
ATOM 2129 N N . ASN A 1 280 ? 0.013 -9.312 15.870 1.00 88.19 280 ASN A N 1
ATOM 2130 C CA . ASN A 1 280 ? 1.056 -9.497 14.858 1.00 88.19 280 ASN A CA 1
ATOM 2131 C C . ASN A 1 280 ? 1.137 -10.947 14.369 1.00 88.19 280 ASN A C 1
ATOM 2133 O O . ASN A 1 280 ? 1.171 -11.196 13.166 1.00 88.19 280 ASN A O 1
ATOM 2137 N N . LEU A 1 281 ? 1.115 -11.922 15.282 1.00 86.25 281 LEU A N 1
ATOM 2138 C CA . LEU A 1 281 ? 1.146 -13.340 14.922 1.00 86.25 281 LEU A CA 1
ATOM 2139 C C . LEU A 1 281 ? -0.088 -13.776 14.121 1.00 86.25 281 LEU A C 1
ATOM 2141 O O . LEU A 1 281 ? 0.044 -14.589 13.204 1.00 86.25 281 LEU A O 1
ATOM 2145 N N . MET A 1 282 ? -1.276 -13.241 14.423 1.00 87.06 282 MET A N 1
ATOM 2146 C CA . MET A 1 282 ? -2.482 -13.524 13.636 1.00 87.06 282 MET A CA 1
ATOM 2147 C C . MET A 1 282 ? -2.368 -12.980 12.206 1.00 87.06 282 MET A C 1
ATOM 2149 O O . MET A 1 282 ? -2.685 -13.701 11.259 1.00 87.06 282 MET A O 1
ATOM 2153 N N . PHE A 1 283 ? -1.866 -11.756 12.024 1.00 87.62 283 PHE A N 1
ATOM 2154 C CA . PHE A 1 283 ? -1.624 -11.197 10.687 1.00 87.62 283 PHE A CA 1
ATOM 2155 C C . PHE A 1 283 ? -0.498 -11.936 9.954 1.00 87.62 283 PHE A C 1
ATOM 2157 O O . PHE A 1 283 ? -0.654 -12.296 8.786 1.00 87.62 283 PHE A O 1
ATOM 2164 N N . LYS A 1 284 ? 0.577 -12.306 10.660 1.00 84.81 284 LYS A N 1
ATOM 2165 C CA . LYS A 1 284 ? 1.675 -13.109 10.108 1.00 84.81 284 LYS A CA 1
ATOM 2166 C C . LYS A 1 284 ? 1.201 -14.472 9.606 1.00 84.81 284 LYS A C 1
ATOM 2168 O O . LYS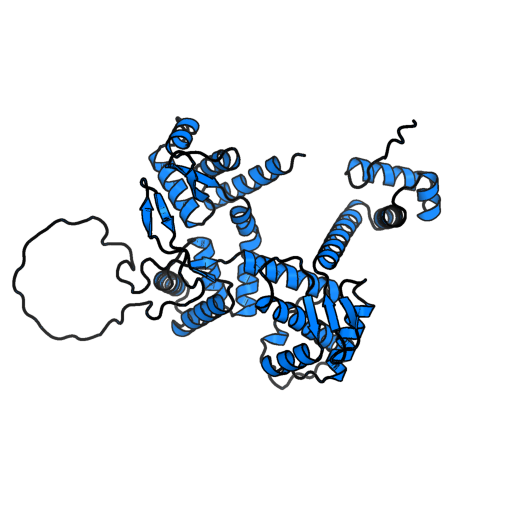 A 1 284 ? 1.617 -14.921 8.540 1.00 84.81 284 LYS A O 1
ATOM 2173 N N . LEU A 1 285 ? 0.284 -15.115 10.331 1.00 85.00 285 LEU A N 1
ATOM 2174 C CA . LEU A 1 285 ? -0.339 -16.368 9.903 1.00 85.00 285 LEU A CA 1
ATOM 2175 C C . LEU A 1 285 ? -1.072 -16.204 8.564 1.00 85.00 285 LEU A C 1
ATOM 2177 O O . LEU A 1 285 ? -1.019 -17.098 7.715 1.00 85.00 285 LEU A O 1
ATOM 2181 N N . ASN A 1 286 ? -1.736 -15.064 8.364 1.00 84.75 286 ASN A N 1
ATOM 2182 C CA . ASN A 1 286 ? -2.489 -14.776 7.149 1.00 84.75 286 ASN A CA 1
ATOM 2183 C C . ASN A 1 286 ? -1.596 -14.604 5.913 1.00 84.75 286 ASN A C 1
ATOM 2185 O O . ASN A 1 286 ? -2.015 -14.981 4.820 1.00 84.75 286 ASN A O 1
ATOM 2189 N N . GLU A 1 287 ? -0.357 -14.126 6.074 1.00 80.19 287 GLU A N 1
ATOM 2190 C CA . GLU A 1 287 ? 0.582 -13.943 4.954 1.00 80.19 287 GLU A CA 1
ATOM 2191 C C . GLU A 1 287 ? 0.839 -15.233 4.167 1.00 80.19 287 GLU A C 1
ATOM 2193 O O . GLU A 1 287 ? 1.084 -15.189 2.966 1.00 80.19 287 GLU A O 1
ATOM 2198 N N . THR A 1 288 ? 0.766 -16.386 4.837 1.00 73.12 288 THR A N 1
ATOM 2199 C CA . THR A 1 288 ? 0.966 -17.702 4.208 1.00 73.12 288 THR A CA 1
ATOM 2200 C C . THR A 1 288 ? -0.322 -18.325 3.669 1.00 73.12 288 THR A C 1
ATOM 2202 O O . THR A 1 288 ? -0.265 -19.250 2.861 1.00 73.12 288 THR A O 1
ATOM 2205 N N . ARG A 1 289 ? -1.489 -17.853 4.129 1.00 77.38 289 ARG A N 1
ATOM 2206 C CA . ARG A 1 289 ? -2.794 -18.488 3.882 1.00 77.38 289 ARG A CA 1
ATOM 2207 C C . ARG A 1 289 ? -3.636 -17.760 2.836 1.00 77.38 289 ARG A C 1
ATOM 2209 O O . ARG A 1 289 ? -4.444 -18.412 2.180 1.00 77.38 289 ARG A O 1
ATOM 2216 N N . SER A 1 290 ? -3.475 -16.446 2.678 1.00 75.88 290 SER A N 1
ATOM 2217 C CA . SER A 1 290 ? -4.306 -15.636 1.780 1.00 75.88 290 SER A CA 1
ATOM 2218 C C . SER A 1 290 ? -3.478 -14.790 0.814 1.00 75.88 290 SER A C 1
ATOM 2220 O O . SER A 1 290 ? -2.275 -14.591 0.976 1.00 75.88 290 SER A O 1
ATOM 2222 N N . LYS A 1 291 ? -4.142 -14.294 -0.233 1.00 78.12 291 LYS A N 1
ATOM 2223 C CA . LYS A 1 291 ? -3.532 -13.389 -1.211 1.00 78.12 291 LYS A CA 1
ATOM 2224 C C . LYS A 1 291 ? -3.244 -12.024 -0.564 1.00 78.12 291 LYS A C 1
ATOM 2226 O O . LYS A 1 291 ? -4.057 -11.565 0.248 1.00 78.12 291 LYS A O 1
ATOM 2231 N N . PRO A 1 292 ? -2.159 -11.332 -0.968 1.00 71.38 292 PRO A N 1
ATOM 2232 C CA . PRO A 1 292 ? -1.909 -9.952 -0.556 1.00 71.38 292 PRO A CA 1
ATOM 2233 C C . PRO A 1 292 ? -3.142 -9.077 -0.824 1.00 71.38 292 PRO A C 1
ATOM 2235 O O . PRO A 1 292 ? -3.788 -9.228 -1.861 1.00 71.38 292 PRO A O 1
ATOM 2238 N N . MET A 1 293 ? -3.493 -8.205 0.126 1.00 81.25 293 MET A N 1
ATOM 2239 C CA . MET A 1 293 ? -4.670 -7.318 0.083 1.00 81.25 293 MET A CA 1
ATOM 2240 C C . MET A 1 293 ? -6.058 -7.991 0.114 1.00 81.25 293 MET A C 1
ATOM 2242 O O . MET A 1 293 ? -7.071 -7.303 -0.023 1.00 81.25 293 MET A O 1
ATOM 2246 N N . SER A 1 294 ? -6.160 -9.301 0.374 1.00 84.50 294 SER A N 1
ATOM 2247 C CA . SER A 1 294 ? -7.465 -9.948 0.590 1.00 84.50 294 SER A CA 1
ATOM 2248 C C . SER A 1 294 ? -8.201 -9.352 1.798 1.00 84.50 294 SER A C 1
ATOM 2250 O O . SER A 1 294 ? -7.596 -9.085 2.837 1.00 84.50 294 SER A O 1
ATOM 2252 N N . LEU A 1 295 ? -9.516 -9.161 1.657 1.00 83.75 295 LEU A N 1
ATOM 2253 C CA . LEU A 1 295 ? -10.426 -8.682 2.709 1.00 83.75 295 LEU A CA 1
ATOM 2254 C C . LEU A 1 295 ? -11.142 -9.831 3.438 1.00 83.75 295 LEU A C 1
ATOM 2256 O O . LEU A 1 295 ? -12.174 -9.619 4.079 1.00 83.75 295 LEU A O 1
ATOM 2260 N N . GLU A 1 296 ? -10.660 -11.058 3.264 1.00 85.81 296 GLU A N 1
ATOM 2261 C CA . GLU A 1 296 ? -11.165 -12.230 3.973 1.00 85.81 296 GLU A CA 1
ATOM 2262 C C . GLU A 1 296 ? -10.816 -12.161 5.461 1.00 85.81 296 GLU A C 1
ATOM 2264 O O . GLU A 1 296 ? -9.807 -11.580 5.861 1.00 85.81 296 GLU A O 1
ATOM 2269 N N . SER A 1 297 ? -11.672 -12.750 6.294 1.00 85.75 297 SER A N 1
ATOM 2270 C CA . SER A 1 297 ? -11.411 -12.826 7.726 1.00 85.75 297 SER A CA 1
ATOM 2271 C C . SER A 1 297 ? -10.268 -13.792 8.011 1.00 85.75 297 SER A C 1
ATOM 2273 O O . SER A 1 297 ? -10.269 -14.922 7.520 1.00 85.75 297 SER A O 1
ATOM 2275 N N . ILE A 1 298 ? -9.347 -13.380 8.873 1.00 86.56 298 ILE A N 1
ATOM 2276 C CA . ILE A 1 298 ? -8.263 -14.234 9.351 1.00 86.56 298 ILE A CA 1
ATOM 2277 C C . ILE A 1 298 ? -8.839 -15.171 10.402 1.00 86.56 298 ILE A C 1
ATOM 2279 O O . ILE A 1 298 ? -9.591 -14.723 11.261 1.00 86.56 298 ILE A O 1
ATOM 2283 N N . THR A 1 299 ? -8.479 -16.451 10.368 1.00 88.25 299 THR A N 1
ATOM 2284 C CA . THR A 1 299 ? -8.880 -17.426 11.390 1.00 88.25 299 THR A CA 1
ATOM 2285 C C . THR A 1 299 ? -7.646 -18.053 12.029 1.00 88.25 299 THR A C 1
ATOM 2287 O O . THR A 1 299 ? -6.817 -18.633 11.319 1.00 88.25 299 THR A O 1
ATOM 2290 N N . ALA A 1 300 ? -7.537 -17.977 13.353 1.00 88.56 300 ALA A N 1
ATOM 2291 C CA . ALA A 1 300 ? -6.411 -18.507 14.114 1.00 88.56 300 ALA A CA 1
ATOM 2292 C C . ALA A 1 300 ? -6.899 -19.325 15.318 1.00 88.56 300 ALA A C 1
ATOM 2294 O O . ALA A 1 300 ? -7.791 -18.908 16.058 1.00 88.56 300 ALA A O 1
ATOM 2295 N N . SER A 1 301 ? -6.300 -20.501 15.509 1.00 90.25 301 SER A N 1
ATOM 2296 C CA . SER A 1 301 ? -6.474 -21.301 16.725 1.00 90.25 301 SER A CA 1
ATOM 2297 C C . SER A 1 301 ? -5.377 -20.971 17.739 1.00 90.25 301 SER A C 1
ATOM 2299 O O . SER A 1 301 ? -4.265 -20.606 17.351 1.00 90.25 301 SER A O 1
ATOM 2301 N N . ILE A 1 302 ? -5.639 -21.160 19.036 1.00 88.06 302 ILE A N 1
ATOM 2302 C CA . ILE A 1 302 ? -4.594 -20.983 20.063 1.00 88.06 302 ILE A CA 1
ATOM 2303 C C . ILE A 1 302 ? -3.397 -21.904 19.797 1.00 88.06 302 ILE A C 1
ATOM 2305 O O . ILE A 1 302 ? -2.251 -21.492 19.954 1.00 88.06 302 ILE A O 1
ATOM 2309 N N . THR A 1 303 ? -3.639 -23.131 19.335 1.00 87.19 303 THR A N 1
ATOM 2310 C CA . THR A 1 303 ? -2.570 -24.074 18.979 1.00 87.19 303 THR A CA 1
ATOM 2311 C C . THR A 1 303 ? -1.685 -23.567 17.839 1.00 87.19 303 THR A C 1
ATOM 2313 O O . THR A 1 303 ? -0.468 -23.750 17.892 1.00 87.19 303 THR A O 1
ATOM 2316 N N . ASP A 1 304 ? -2.265 -22.890 16.839 1.00 87.44 304 ASP A N 1
ATOM 2317 C CA . ASP A 1 304 ? -1.494 -22.262 15.758 1.00 87.44 304 ASP A CA 1
ATOM 2318 C C . ASP A 1 304 ? -0.619 -21.130 16.302 1.00 87.44 304 ASP A C 1
ATOM 2320 O O . ASP A 1 304 ? 0.564 -21.048 15.971 1.00 87.44 304 ASP A O 1
ATOM 2324 N N . LEU A 1 305 ? -1.177 -20.296 17.184 1.00 86.94 305 LEU A N 1
ATOM 2325 C CA . LEU A 1 305 ? -0.446 -19.196 17.813 1.00 86.94 305 LEU A CA 1
ATOM 2326 C C . LEU A 1 305 ? 0.699 -19.706 18.688 1.00 86.94 305 LEU A C 1
ATOM 2328 O O . LEU A 1 305 ? 1.807 -19.193 18.597 1.00 86.94 305 LEU A O 1
ATOM 2332 N N . GLN A 1 306 ? 0.487 -20.765 19.471 1.00 87.88 306 GLN A N 1
ATOM 2333 C CA . GLN A 1 306 ? 1.546 -21.387 20.271 1.00 87.88 306 GLN A CA 1
ATOM 2334 C C . GLN A 1 306 ? 2.690 -21.936 19.414 1.00 87.88 306 GLN A C 1
ATOM 2336 O O . GLN A 1 306 ? 3.851 -21.873 19.823 1.00 87.88 306 GLN A O 1
ATOM 2341 N N . ARG A 1 307 ? 2.377 -22.492 18.238 1.00 87.62 307 ARG A N 1
ATOM 2342 C CA . ARG A 1 307 ? 3.396 -22.940 17.285 1.00 87.62 307 ARG A CA 1
ATOM 2343 C C . ARG A 1 307 ? 4.199 -21.751 16.761 1.00 87.62 307 ARG A C 1
ATOM 2345 O O . ARG A 1 307 ? 5.424 -21.792 16.819 1.00 87.62 307 ARG A O 1
ATOM 2352 N N . LEU A 1 308 ? 3.524 -20.681 16.346 1.00 84.00 308 LEU A N 1
ATOM 2353 C CA . LEU A 1 308 ? 4.179 -19.473 15.844 1.00 84.00 308 LEU A CA 1
ATOM 2354 C C . LEU A 1 308 ? 5.031 -18.768 16.908 1.00 84.00 308 LEU A C 1
ATOM 2356 O O . LEU A 1 308 ? 6.128 -18.317 16.594 1.00 84.00 308 LEU A O 1
ATOM 2360 N N . VAL A 1 309 ? 4.573 -18.720 18.163 1.00 86.75 309 VAL A N 1
ATOM 2361 C CA . VAL A 1 309 ? 5.342 -18.191 19.304 1.00 86.75 309 VAL A CA 1
ATOM 2362 C C . VAL A 1 309 ? 6.676 -18.923 19.448 1.00 86.75 309 VAL A C 1
ATOM 2364 O O . VAL A 1 309 ? 7.711 -18.282 19.618 1.00 86.75 309 VAL A O 1
ATOM 2367 N N . LYS A 1 310 ? 6.672 -20.257 19.324 1.00 85.25 310 LYS A N 1
ATOM 2368 C CA . LYS A 1 310 ? 7.896 -21.070 19.376 1.00 85.25 310 LYS A CA 1
ATOM 2369 C C . LYS A 1 310 ? 8.795 -20.845 18.163 1.00 85.25 310 LYS A C 1
ATOM 2371 O O . LYS A 1 310 ? 10.004 -20.744 18.335 1.00 85.25 310 LYS A O 1
ATOM 2376 N N . GLU A 1 311 ? 8.218 -20.761 16.964 1.00 84.75 311 GLU A N 1
ATOM 2377 C CA . GLU A 1 311 ? 8.961 -20.515 15.718 1.00 84.75 311 GLU A CA 1
ATOM 2378 C C . GLU A 1 311 ? 9.675 -19.153 15.732 1.00 84.75 311 GLU A C 1
ATOM 2380 O O . GLU A 1 311 ? 10.815 -19.062 15.286 1.00 84.75 311 GLU A O 1
ATOM 2385 N N . HIS A 1 312 ? 9.047 -18.120 16.303 1.00 79.94 312 HIS A N 1
ATOM 2386 C CA . HIS A 1 312 ? 9.605 -16.763 16.389 1.00 79.94 312 HIS A CA 1
ATOM 2387 C C . HIS A 1 312 ? 10.388 -16.503 17.691 1.00 79.94 312 HIS A C 1
ATOM 2389 O O . HIS A 1 312 ? 10.824 -15.381 17.929 1.00 79.94 312 HIS A O 1
ATOM 2395 N N . GLY A 1 313 ? 10.572 -17.517 18.548 1.00 78.50 313 GLY A N 1
ATOM 2396 C CA . GLY A 1 313 ? 11.359 -17.402 19.783 1.00 78.50 313 GLY A CA 1
ATOM 2397 C C . GLY A 1 313 ? 10.767 -16.465 20.844 1.00 78.50 313 GLY A C 1
ATOM 2398 O O . GLY A 1 313 ? 11.503 -15.953 21.686 1.00 78.50 313 GLY A O 1
ATOM 2399 N N . LEU A 1 314 ? 9.452 -16.230 20.822 1.00 80.44 314 LEU A N 1
ATOM 2400 C CA . LEU A 1 314 ? 8.772 -15.346 21.768 1.00 80.44 314 LEU A CA 1
ATOM 2401 C C . LEU A 1 314 ? 8.581 -16.050 23.122 1.00 80.44 314 LEU A C 1
ATOM 2403 O O . LEU A 1 314 ? 8.115 -17.188 23.191 1.00 80.44 314 LEU A O 1
ATOM 2407 N N . SER A 1 315 ? 8.888 -15.362 24.224 1.00 79.25 315 SER A N 1
ATOM 2408 C CA . SER A 1 315 ? 8.728 -15.887 25.589 1.00 79.25 315 SER A CA 1
ATOM 2409 C C . SER A 1 315 ? 7.291 -15.723 26.109 1.00 79.25 315 SER A C 1
ATOM 2411 O O . SER A 1 315 ? 7.075 -15.146 27.175 1.00 79.25 315 SER A O 1
ATOM 2413 N N . LEU A 1 316 ? 6.304 -16.176 25.333 1.00 82.44 316 LEU A N 1
ATOM 2414 C CA . LEU A 1 316 ? 4.882 -16.088 25.674 1.00 82.44 316 LEU A CA 1
ATOM 2415 C C . LEU A 1 316 ? 4.364 -17.447 26.139 1.00 82.44 316 LEU A C 1
ATOM 2417 O O . LEU A 1 316 ? 4.543 -18.466 25.467 1.00 82.44 316 LEU A O 1
ATOM 2421 N N . THR A 1 317 ? 3.705 -17.472 27.294 1.00 85.69 317 THR A N 1
ATOM 2422 C CA . THR A 1 317 ? 3.077 -18.691 27.805 1.00 85.69 317 THR A CA 1
ATOM 2423 C C . THR A 1 317 ? 1.647 -18.831 27.274 1.00 85.69 317 THR A C 1
ATOM 2425 O O . THR A 1 317 ? 1.041 -17.875 26.797 1.00 85.69 317 THR A O 1
ATOM 2428 N N . LYS A 1 318 ? 1.074 -20.040 27.346 1.00 86.44 318 LYS A N 1
ATOM 2429 C CA . LYS A 1 318 ? -0.328 -20.273 26.958 1.00 86.44 318 LYS A CA 1
ATOM 2430 C C . LYS A 1 318 ? -1.328 -19.299 27.620 1.00 86.44 318 LYS A C 1
ATOM 2432 O O . LYS A 1 318 ? -2.135 -18.750 26.873 1.00 86.44 318 LYS A O 1
ATOM 2437 N N . PRO A 1 319 ? -1.289 -19.058 28.949 1.00 86.81 319 PRO A N 1
ATOM 2438 C CA . PRO A 1 319 ? -2.226 -18.126 29.576 1.00 86.81 319 PRO A CA 1
ATOM 2439 C C . PRO A 1 319 ? -2.033 -16.683 29.097 1.00 86.81 319 PRO A C 1
ATOM 2441 O O . PRO A 1 319 ? -3.017 -15.963 28.988 1.00 86.81 319 PRO A O 1
ATOM 2444 N N . ASP A 1 320 ? -0.809 -16.271 28.739 1.00 86.69 320 ASP A N 1
ATOM 2445 C CA . ASP A 1 320 ? -0.570 -14.936 28.170 1.00 86.69 320 ASP A CA 1
ATOM 2446 C C . ASP A 1 320 ? -1.285 -14.776 26.816 1.00 86.69 320 ASP A C 1
ATOM 2448 O O . ASP A 1 320 ? -1.883 -13.738 26.541 1.00 86.69 320 ASP A O 1
ATOM 2452 N N . ILE A 1 321 ? -1.267 -15.822 25.980 1.00 86.38 321 ILE A N 1
ATOM 2453 C CA . ILE A 1 321 ? -1.947 -15.819 24.675 1.00 86.38 321 ILE A CA 1
ATOM 2454 C C . ILE A 1 321 ? -3.469 -15.793 24.854 1.00 86.38 321 ILE A C 1
ATOM 2456 O O . ILE A 1 321 ? -4.154 -15.046 24.156 1.00 86.38 321 ILE A O 1
ATOM 2460 N N . GLU A 1 322 ? -3.999 -16.596 25.780 1.00 88.44 322 GLU A N 1
ATOM 2461 C CA . GLU A 1 322 ? -5.431 -16.625 26.110 1.00 88.44 322 GLU A CA 1
ATOM 2462 C C . GLU A 1 322 ? -5.905 -15.258 26.626 1.00 88.44 322 GLU A C 1
ATOM 2464 O O . GLU A 1 322 ? -6.915 -14.743 26.145 1.00 88.44 322 GLU A O 1
ATOM 2469 N N . LEU A 1 323 ? -5.136 -14.638 27.529 1.00 87.81 323 LEU A N 1
ATOM 2470 C CA . LEU A 1 323 ? -5.404 -13.299 28.048 1.00 87.81 323 LEU A CA 1
ATOM 2471 C C . LEU A 1 323 ? -5.416 -12.254 26.928 1.00 87.81 323 LEU A C 1
ATOM 2473 O O . LEU A 1 323 ? -6.372 -11.493 26.816 1.00 87.81 323 LEU A O 1
ATOM 2477 N N . ALA A 1 324 ? -4.398 -12.235 26.067 1.00 86.19 324 ALA A N 1
ATOM 2478 C CA . ALA A 1 324 ? -4.345 -11.289 24.956 1.00 86.19 324 ALA A CA 1
ATOM 2479 C C . ALA A 1 324 ? -5.493 -11.475 23.962 1.00 86.19 324 ALA A C 1
ATOM 2481 O O . ALA A 1 324 ? -6.080 -10.494 23.516 1.00 86.19 324 ALA A O 1
ATOM 2482 N N . CYS A 1 325 ? -5.855 -12.717 23.635 1.00 87.06 325 CYS A N 1
ATOM 2483 C CA . CYS A 1 325 ? -7.004 -12.968 22.770 1.00 87.06 325 CYS A CA 1
ATOM 2484 C C . CYS A 1 325 ? -8.313 -12.489 23.413 1.00 87.06 325 CYS A C 1
ATOM 2486 O O . CYS A 1 325 ? -9.182 -11.990 22.704 1.00 87.06 325 CYS A O 1
ATOM 2488 N N . GLN A 1 326 ? -8.456 -12.627 24.734 1.00 87.62 326 GLN A N 1
ATOM 2489 C CA . GLN A 1 326 ? -9.627 -12.140 25.458 1.00 87.62 326 GLN A CA 1
ATOM 2490 C C . GLN A 1 326 ? -9.706 -10.609 25.431 1.00 87.62 326 GLN A C 1
ATOM 2492 O O . GLN A 1 326 ? -10.733 -10.074 25.030 1.00 87.62 326 GLN A O 1
ATOM 2497 N N . ILE A 1 327 ? -8.604 -9.919 25.745 1.00 86.31 327 ILE A N 1
ATOM 2498 C CA . ILE A 1 327 ? -8.520 -8.450 25.682 1.00 86.31 327 ILE A CA 1
ATOM 2499 C C . ILE A 1 327 ? -8.854 -7.956 24.271 1.00 86.31 327 ILE A C 1
ATOM 2501 O O . ILE A 1 327 ? -9.688 -7.072 24.108 1.00 86.31 327 ILE A O 1
ATOM 2505 N N . LEU A 1 328 ? -8.274 -8.574 23.235 1.00 86.56 328 LEU A N 1
ATOM 2506 C CA . LEU A 1 328 ? -8.564 -8.208 21.848 1.00 86.56 328 LEU A CA 1
ATOM 2507 C C . LEU A 1 328 ? -10.045 -8.398 21.507 1.00 86.56 328 LEU A C 1
ATOM 2509 O O . LEU A 1 328 ? -10.612 -7.568 20.809 1.00 86.56 328 LEU A O 1
ATOM 2513 N N . VAL A 1 329 ? -10.702 -9.460 21.975 1.00 88.50 329 VAL A N 1
ATOM 2514 C CA . VAL A 1 329 ? -12.140 -9.662 21.726 1.00 88.50 329 VAL A CA 1
ATOM 2515 C C . VAL A 1 329 ? -12.992 -8.611 22.441 1.00 88.50 329 VAL A C 1
ATOM 2517 O O . VAL A 1 329 ? -13.960 -8.132 21.850 1.00 88.50 329 VAL A O 1
ATOM 2520 N N . ASP A 1 330 ? -12.625 -8.238 23.665 1.00 86.12 330 ASP A N 1
ATOM 2521 C CA . ASP A 1 330 ? -13.406 -7.316 24.492 1.00 86.12 330 ASP A CA 1
ATOM 2522 C C . ASP A 1 330 ? -13.238 -5.847 24.055 1.00 86.12 330 ASP A C 1
ATOM 2524 O O . ASP A 1 330 ? -14.217 -5.102 24.037 1.00 86.12 330 ASP A O 1
ATOM 2528 N N . GLU A 1 331 ? -12.032 -5.432 23.653 1.00 83.75 331 GLU A N 1
ATOM 2529 C CA . GLU A 1 331 ? -11.710 -4.026 23.344 1.00 83.75 331 GLU A CA 1
ATOM 2530 C C . GLU A 1 331 ? -11.835 -3.659 21.856 1.00 83.75 331 GLU A C 1
ATOM 2532 O O . GLU A 1 331 ? -11.954 -2.486 21.513 1.00 83.75 331 GLU A O 1
ATOM 2537 N N . SER A 1 332 ? -11.838 -4.631 20.939 1.00 79.75 332 SER A N 1
ATOM 2538 C CA . SER A 1 332 ? -11.743 -4.347 19.495 1.00 79.75 332 SER A CA 1
ATOM 2539 C C . SER A 1 332 ? -13.066 -4.030 18.785 1.00 79.75 332 SER A C 1
ATOM 2541 O O . SER A 1 332 ? -13.142 -4.119 17.556 1.00 79.75 332 SER A O 1
ATOM 2543 N N . ASP A 1 333 ? -14.140 -3.728 19.521 1.00 81.25 333 ASP A N 1
ATOM 2544 C CA . ASP A 1 333 ? -15.467 -3.397 18.975 1.00 81.25 333 ASP A CA 1
ATOM 2545 C C . ASP A 1 333 ? -15.932 -4.356 17.853 1.00 81.25 333 ASP A C 1
ATOM 2547 O O . ASP A 1 333 ? -16.560 -3.965 16.857 1.00 81.25 333 ASP A O 1
ATOM 2551 N N . GLY A 1 334 ? -15.616 -5.647 18.000 1.00 81.62 334 GLY A N 1
ATOM 2552 C CA . GLY A 1 334 ? -15.988 -6.727 17.087 1.00 81.62 334 GLY A CA 1
ATOM 2553 C C . GLY A 1 334 ? -15.096 -6.918 15.856 1.00 81.62 334 GLY A C 1
ATOM 2554 O O . GLY A 1 334 ? -15.504 -7.669 14.963 1.00 81.62 334 GLY A O 1
ATOM 2555 N N . ILE A 1 335 ? -13.917 -6.283 15.785 1.00 86.94 335 ILE A N 1
ATOM 2556 C CA . ILE A 1 335 ? -12.857 -6.662 14.833 1.00 86.94 335 ILE A CA 1
ATOM 2557 C C . ILE A 1 335 ? -12.391 -8.090 15.139 1.00 86.94 335 ILE A C 1
ATOM 2559 O O . ILE A 1 335 ? -12.325 -8.917 14.228 1.00 86.94 335 ILE A O 1
ATOM 2563 N N . PHE A 1 336 ? -12.129 -8.395 16.413 1.00 89.19 336 PHE A N 1
ATOM 2564 C CA . PHE A 1 336 ? -11.815 -9.739 16.889 1.00 89.19 336 PHE A CA 1
ATOM 2565 C C . PHE A 1 336 ? -13.076 -10.403 17.419 1.00 89.19 336 PHE A C 1
ATOM 2567 O O . PHE A 1 336 ? -13.853 -9.821 18.174 1.00 89.19 336 PHE A O 1
ATOM 2574 N N . ARG A 1 337 ? -13.294 -11.653 17.013 1.00 89.50 337 ARG A N 1
ATOM 2575 C CA . ARG A 1 337 ? -14.425 -12.464 17.466 1.00 89.50 337 ARG A CA 1
ATOM 2576 C C . ARG A 1 337 ? -13.981 -13.879 17.767 1.00 89.50 337 ARG A C 1
ATOM 2578 O O . ARG A 1 337 ? -13.239 -14.475 16.989 1.00 89.50 337 ARG A O 1
ATOM 2585 N N . LYS A 1 338 ? -14.504 -14.440 18.853 1.00 89.94 338 LYS A N 1
ATOM 2586 C CA . LYS A 1 338 ? -14.375 -15.862 19.173 1.00 89.94 338 LYS A CA 1
ATOM 2587 C C . LYS A 1 338 ? -15.517 -16.628 18.496 1.00 89.94 338 LYS A C 1
ATOM 2589 O O . LYS A 1 338 ? -16.681 -16.354 18.770 1.00 89.94 338 LYS A O 1
ATOM 2594 N N . LEU A 1 339 ? -15.195 -17.548 17.585 1.00 86.88 339 LEU A N 1
ATOM 2595 C CA . LEU A 1 339 ? -16.188 -18.350 16.850 1.00 86.88 339 LEU A CA 1
ATOM 2596 C C . LEU A 1 339 ? -16.534 -19.673 17.540 1.00 86.88 339 LEU A C 1
ATOM 2598 O O . LEU A 1 339 ? -17.597 -20.230 17.281 1.00 86.88 339 LEU A O 1
ATOM 2602 N N . GLY A 1 340 ? -15.658 -20.189 18.402 1.00 85.00 340 GLY A N 1
ATOM 2603 C CA . GLY A 1 340 ? -15.913 -21.434 19.122 1.00 85.00 340 GLY A CA 1
ATOM 2604 C C . GLY A 1 340 ? -14.790 -21.816 20.077 1.00 85.00 340 GLY A C 1
ATOM 2605 O O . GLY A 1 340 ? -13.727 -21.199 20.075 1.00 85.00 340 GLY A O 1
ATOM 2606 N N . ASP A 1 341 ? -15.030 -22.851 20.881 1.00 83.12 341 ASP A N 1
ATOM 2607 C CA . ASP A 1 341 ? -14.096 -23.351 21.904 1.00 83.12 341 ASP A CA 1
ATOM 2608 C C . ASP A 1 341 ? -13.223 -24.528 21.425 1.00 83.12 341 ASP A C 1
ATOM 2610 O O . ASP A 1 341 ? -12.355 -25.018 22.150 1.00 83.12 341 ASP A O 1
ATOM 2614 N N . SER A 1 342 ? -13.417 -24.988 20.187 1.00 77.38 342 SER A N 1
ATOM 2615 C CA . SER A 1 342 ? -12.608 -26.053 19.583 1.00 77.38 342 SER A CA 1
ATOM 2616 C C . SER A 1 342 ? -11.119 -25.677 19.539 1.00 77.38 342 SER A C 1
ATOM 2618 O O . SER A 1 342 ? -10.777 -24.539 19.217 1.00 77.38 342 SER A O 1
ATOM 2620 N N . ASN A 1 343 ? -10.233 -26.637 19.837 1.00 69.81 343 ASN A N 1
ATOM 2621 C CA . ASN A 1 343 ? -8.770 -26.462 19.913 1.00 69.81 343 ASN A CA 1
ATOM 2622 C C . ASN A 1 343 ? -8.298 -25.340 20.863 1.00 69.81 343 ASN A C 1
ATOM 2624 O O . ASN A 1 343 ? -7.282 -24.690 20.619 1.00 69.81 343 ASN A O 1
ATOM 2628 N N . GLY A 1 344 ? -9.022 -25.125 21.967 1.00 70.62 344 GLY A N 1
ATOM 2629 C CA . GLY A 1 344 ? -8.687 -24.108 22.968 1.00 70.62 344 GLY A CA 1
ATOM 2630 C C . GLY A 1 344 ? -9.235 -22.717 22.651 1.00 70.62 344 GLY A C 1
ATOM 2631 O O . GLY A 1 344 ? -9.017 -21.805 23.433 1.00 70.62 344 GLY A O 1
ATOM 2632 N N . GLY A 1 345 ? -9.966 -22.553 21.548 1.00 82.81 345 GLY A N 1
ATOM 2633 C CA . GLY A 1 345 ? -10.538 -21.280 21.125 1.00 82.81 345 GLY A CA 1
ATOM 2634 C C . GLY A 1 345 ? -10.178 -20.977 19.675 1.00 82.81 345 GLY A C 1
ATOM 2635 O O . GLY A 1 345 ? -9.000 -20.907 19.318 1.00 82.81 345 GLY A O 1
ATOM 2636 N N . LEU A 1 346 ? -11.199 -20.797 18.839 1.00 88.69 346 LEU A N 1
ATOM 2637 C CA . LEU A 1 346 ? -11.053 -20.320 17.471 1.00 88.69 346 LEU A CA 1
ATOM 2638 C C . LEU A 1 346 ? -11.371 -18.827 17.430 1.00 88.69 346 LEU A C 1
ATOM 2640 O O . LEU A 1 346 ? -12.497 -18.419 17.724 1.00 88.69 346 LEU A O 1
ATOM 2644 N N . TYR A 1 347 ? -10.385 -18.032 17.032 1.00 90.31 347 TYR A N 1
ATOM 2645 C CA . TYR A 1 347 ? -10.490 -16.584 16.927 1.00 90.31 347 TYR A CA 1
ATOM 2646 C C . TYR A 1 347 ? -10.479 -16.161 15.469 1.00 90.31 347 TYR A C 1
ATOM 2648 O O . TYR A 1 347 ? -9.810 -16.768 14.628 1.00 90.31 347 TYR A O 1
ATOM 2656 N N . THR A 1 348 ? -11.228 -15.104 15.175 1.00 90.94 348 THR A N 1
ATOM 2657 C CA . THR A 1 348 ? -11.292 -14.515 13.844 1.00 90.94 348 THR A CA 1
ATOM 2658 C C . THR A 1 348 ? -11.118 -13.016 13.871 1.00 90.94 348 THR A C 1
ATOM 2660 O O . THR A 1 348 ? -11.657 -12.362 14.761 1.00 90.94 348 THR A O 1
ATOM 2663 N N . VAL A 1 349 ? -10.403 -12.499 12.875 1.00 91.06 349 VAL A N 1
ATOM 2664 C CA . VAL A 1 349 ? -10.157 -11.069 12.674 1.00 91.06 349 VAL A CA 1
ATOM 2665 C C . VAL A 1 349 ? -10.857 -10.630 11.396 1.00 91.06 349 VAL A C 1
ATOM 2667 O O . VAL A 1 349 ? -10.576 -11.152 10.316 1.00 91.06 349 VAL A O 1
ATOM 2670 N N . ASP A 1 350 ? -11.785 -9.684 11.507 1.00 91.38 350 ASP A N 1
ATOM 2671 C CA . ASP A 1 350 ? -12.527 -9.131 10.374 1.00 91.38 350 ASP A CA 1
ATOM 2672 C C . ASP A 1 350 ? -11.839 -7.869 9.832 1.00 91.38 350 ASP A C 1
ATOM 2674 O O . ASP A 1 350 ? -12.021 -6.761 10.345 1.00 91.38 350 ASP A O 1
ATOM 2678 N N . ILE A 1 351 ? -11.062 -8.040 8.757 1.00 90.12 351 ILE A N 1
ATOM 2679 C CA . ILE A 1 351 ? -10.305 -6.956 8.112 1.00 90.12 351 ILE A CA 1
ATOM 2680 C C . ILE A 1 351 ? -11.245 -5.855 7.592 1.00 90.12 351 ILE A C 1
ATOM 2682 O O . ILE A 1 351 ? -10.934 -4.670 7.700 1.00 90.12 351 ILE A O 1
ATOM 2686 N N . ARG A 1 352 ? -12.427 -6.205 7.059 1.00 91.25 352 ARG A N 1
ATOM 2687 C CA . ARG A 1 352 ? -13.372 -5.206 6.520 1.00 91.25 352 ARG A CA 1
ATOM 2688 C C . ARG A 1 352 ? -13.928 -4.319 7.617 1.00 91.25 352 ARG A C 1
ATOM 2690 O O . ARG A 1 352 ? -14.113 -3.118 7.407 1.00 91.25 352 ARG A O 1
ATOM 2697 N N . ARG A 1 353 ? -14.234 -4.915 8.768 1.00 90.44 353 ARG A N 1
ATOM 2698 C CA . ARG A 1 353 ? -14.730 -4.170 9.923 1.00 90.44 353 ARG A CA 1
ATOM 2699 C C . ARG A 1 353 ? -13.647 -3.268 10.502 1.00 90.44 353 ARG A C 1
ATOM 2701 O O . ARG A 1 353 ? -13.954 -2.110 10.771 1.00 90.44 353 ARG A O 1
ATOM 2708 N N . ALA A 1 354 ? -12.408 -3.755 10.593 1.00 91.19 354 ALA A N 1
ATOM 2709 C CA . ALA A 1 354 ? -11.268 -2.956 11.038 1.00 91.19 354 ALA A CA 1
ATOM 2710 C C . ALA A 1 354 ? -11.074 -1.711 10.165 1.00 91.19 354 ALA A C 1
ATOM 2712 O O . ALA A 1 354 ? -11.099 -0.592 10.668 1.00 91.19 354 ALA A O 1
ATOM 2713 N N . LEU A 1 355 ? -11.013 -1.884 8.841 1.00 92.00 355 LEU A N 1
ATOM 2714 C CA . LEU A 1 355 ? -10.858 -0.760 7.912 1.00 92.00 355 LEU A C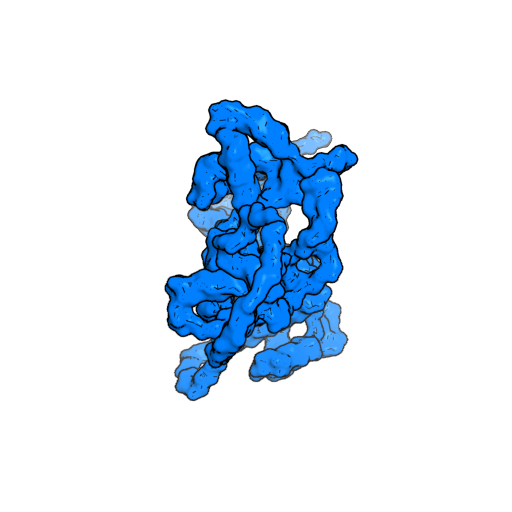A 1
ATOM 2715 C C . LEU A 1 355 ? -12.003 0.247 8.015 1.00 92.00 355 LEU A C 1
ATOM 2717 O O . LEU A 1 355 ? -11.767 1.451 8.024 1.00 92.00 355 LEU A O 1
ATOM 2721 N N . ARG A 1 356 ? -13.247 -0.224 8.154 1.00 90.81 356 ARG A N 1
ATOM 2722 C CA . ARG A 1 356 ? -14.400 0.668 8.329 1.00 90.81 356 ARG A CA 1
ATOM 2723 C C . ARG A 1 356 ? -14.287 1.508 9.602 1.00 90.81 356 ARG A C 1
ATOM 2725 O O . ARG A 1 356 ? -14.610 2.691 9.566 1.00 90.81 356 ARG A O 1
ATOM 2732 N N . GLN A 1 357 ? -13.854 0.907 10.708 1.00 88.75 357 GLN A N 1
ATOM 2733 C CA . GLN A 1 357 ? -13.680 1.611 11.978 1.00 88.75 357 GLN A CA 1
ATOM 2734 C C . GLN A 1 357 ? -12.523 2.614 11.925 1.00 88.75 357 GLN A C 1
ATOM 2736 O O . GLN A 1 357 ? -12.691 3.741 12.383 1.00 88.75 357 GLN A O 1
ATOM 2741 N N . ILE A 1 358 ? -11.410 2.258 11.281 1.00 90.06 358 ILE A N 1
ATOM 2742 C CA . ILE A 1 358 ? -10.276 3.165 11.053 1.00 90.06 358 ILE A CA 1
ATOM 2743 C C . ILE A 1 358 ? -10.705 4.362 10.195 1.00 90.06 358 ILE A C 1
ATOM 2745 O O . ILE A 1 358 ? -10.490 5.509 10.581 1.00 90.06 358 ILE A O 1
ATOM 2749 N N . CYS A 1 359 ? -11.391 4.127 9.070 1.00 91.19 359 CYS A N 1
ATOM 2750 C CA . CYS A 1 359 ? -11.918 5.207 8.232 1.00 91.19 359 CYS A CA 1
ATOM 2751 C C . CYS A 1 359 ? -12.882 6.109 9.011 1.00 91.19 359 CYS A C 1
ATOM 2753 O O . CYS A 1 359 ? -12.761 7.329 8.950 1.00 91.19 359 CYS A O 1
ATOM 2755 N N . ARG A 1 360 ? -13.800 5.519 9.786 1.00 88.38 360 ARG A N 1
ATOM 2756 C CA . ARG A 1 360 ? -14.711 6.267 10.661 1.00 88.38 360 ARG A CA 1
ATOM 2757 C C . ARG A 1 360 ? -13.935 7.137 11.649 1.00 88.38 360 ARG A C 1
ATOM 2759 O O . ARG A 1 360 ? -14.247 8.314 11.785 1.00 88.38 360 ARG A O 1
ATOM 2766 N N . HIS A 1 361 ? -12.912 6.585 12.296 1.00 87.69 361 HIS A N 1
ATOM 2767 C CA . HIS A 1 361 ? -12.077 7.313 13.245 1.00 87.69 361 HIS A CA 1
ATOM 2768 C C . HIS A 1 361 ? -11.336 8.487 12.586 1.00 87.69 361 HIS A C 1
ATOM 2770 O O . HIS A 1 361 ? -11.313 9.581 13.147 1.00 87.69 361 HIS A O 1
ATOM 2776 N N . HIS A 1 362 ? -10.783 8.307 11.383 1.00 89.00 362 HIS A N 1
ATOM 2777 C CA . HIS A 1 362 ? -10.150 9.399 10.638 1.00 89.00 362 HIS A CA 1
ATOM 2778 C C . HIS A 1 362 ? -11.150 10.483 10.225 1.00 89.00 362 HIS A C 1
ATOM 2780 O O . HIS A 1 362 ? -10.857 11.664 10.400 1.00 89.00 362 HIS A O 1
ATOM 2786 N N . CYS A 1 363 ? -12.344 10.110 9.751 1.00 88.19 363 CYS A N 1
ATOM 2787 C CA . CYS A 1 363 ? -13.408 11.071 9.457 1.00 88.19 363 CYS A CA 1
ATOM 2788 C C . CYS A 1 363 ? -13.837 11.843 10.714 1.00 88.19 363 CYS A C 1
ATOM 2790 O O . CYS A 1 363 ? -13.960 13.063 10.667 1.00 88.19 363 CYS A O 1
ATOM 2792 N N . GLU A 1 364 ? -14.014 11.166 11.853 1.00 87.81 364 GLU A N 1
ATOM 2793 C CA . GLU A 1 364 ? -14.316 11.829 13.126 1.00 87.81 364 GLU A CA 1
ATOM 2794 C C . GLU A 1 364 ? -13.196 12.778 13.559 1.00 87.81 364 GLU A C 1
ATOM 2796 O O . GLU A 1 364 ? -13.482 13.845 14.096 1.00 87.81 364 GLU A O 1
ATOM 2801 N N . SER A 1 365 ? -11.933 12.405 13.345 1.00 88.88 365 SER A N 1
ATOM 2802 C CA . SER A 1 365 ? -10.779 13.245 13.671 1.00 88.88 365 SER A CA 1
ATOM 2803 C C . SER A 1 365 ? -10.680 14.476 12.770 1.00 88.88 365 SER A C 1
ATOM 2805 O O . SER A 1 365 ? -10.431 15.561 13.285 1.00 88.88 365 SER A O 1
ATOM 2807 N N . LEU A 1 366 ? -10.985 14.349 11.477 1.00 90.12 366 LEU A N 1
ATOM 2808 C CA . LEU A 1 366 ? -11.078 15.491 10.564 1.00 90.12 366 LEU A CA 1
ATOM 2809 C C . LEU A 1 366 ? -12.212 16.445 10.974 1.00 90.12 366 LEU A C 1
ATOM 2811 O O . LEU A 1 366 ? -12.008 17.650 11.084 1.00 90.12 366 LEU A O 1
ATOM 2815 N N . ILE A 1 367 ? -13.399 15.907 11.277 1.00 89.00 367 ILE A N 1
ATOM 2816 C CA . ILE A 1 367 ? -14.541 16.704 11.756 1.00 89.00 367 ILE A CA 1
ATOM 2817 C C . ILE A 1 367 ? -14.212 17.373 13.097 1.00 89.00 367 ILE A C 1
ATOM 2819 O O . ILE A 1 367 ? -14.589 18.520 13.316 1.00 89.00 367 ILE A O 1
ATOM 2823 N N . ARG A 1 368 ? -13.491 16.683 13.992 1.00 89.31 368 ARG A N 1
ATOM 2824 C CA . ARG A 1 368 ? -13.030 17.237 15.276 1.00 89.31 368 ARG A CA 1
ATOM 2825 C C . ARG A 1 368 ? -12.140 18.455 15.083 1.00 89.31 368 ARG A C 1
ATOM 2827 O O . ARG A 1 368 ? -12.250 19.395 15.860 1.00 89.31 368 ARG A O 1
ATOM 2834 N N . GLU A 1 369 ? -11.249 18.408 14.101 1.00 88.69 369 GLU A N 1
ATOM 2835 C CA . GLU A 1 369 ? -10.318 19.494 13.806 1.00 88.69 369 GLU A CA 1
ATOM 2836 C C . GLU A 1 369 ? -11.035 20.700 13.186 1.00 88.69 369 GLU A C 1
ATOM 2838 O O . GLU A 1 369 ? -10.747 21.833 13.556 1.00 88.69 369 GLU A O 1
ATOM 2843 N N . GLN A 1 370 ? -12.016 20.461 12.309 1.00 86.56 370 GLN A N 1
ATOM 2844 C CA . GLN A 1 370 ? -12.759 21.525 11.620 1.00 86.56 370 GLN A CA 1
ATOM 2845 C C . GLN A 1 370 ? -13.872 22.159 12.473 1.00 86.56 370 GLN A C 1
ATOM 2847 O O . GLN A 1 370 ? -14.096 23.364 12.414 1.00 86.56 370 GLN A O 1
ATOM 2852 N N . PHE A 1 371 ? -14.584 21.356 13.268 1.00 82.94 371 PHE A N 1
ATOM 2853 C CA . PHE A 1 371 ? -15.844 21.741 13.917 1.00 82.94 371 PHE A CA 1
ATOM 2854 C C . PHE A 1 371 ? -15.890 21.441 15.424 1.00 82.94 371 PHE A C 1
ATOM 2856 O O . PHE A 1 371 ? -16.960 21.461 16.047 1.00 82.94 371 PHE A O 1
ATOM 2863 N N . GLU A 1 372 ? -14.728 21.159 16.017 1.00 83.19 372 GLU A N 1
ATOM 2864 C CA . GLU A 1 372 ? -14.545 20.834 17.433 1.00 83.19 372 GLU A CA 1
ATOM 2865 C C . GLU A 1 372 ? -15.311 19.565 17.883 1.00 83.19 372 GLU A C 1
ATOM 2867 O O . GLU A 1 372 ? -15.935 18.830 17.114 1.00 83.19 372 GLU A O 1
ATOM 2872 N N . GLY A 1 373 ? -15.284 19.267 19.188 1.00 80.56 373 GLY A N 1
ATOM 2873 C CA . GLY A 1 373 ? -15.928 18.071 19.752 1.00 80.56 373 GLY A CA 1
ATOM 2874 C C . GLY A 1 373 ? -17.462 18.045 19.649 1.00 80.56 373 GLY A C 1
ATOM 2875 O O . GLY A 1 373 ? -18.068 16.979 19.781 1.00 80.56 373 GLY A O 1
ATOM 2876 N N . ARG A 1 374 ? -18.107 19.194 19.406 1.00 83.38 374 ARG A N 1
ATOM 2877 C CA . ARG A 1 374 ? -19.575 19.317 19.327 1.00 83.38 374 ARG A CA 1
ATOM 2878 C C . ARG A 1 374 ? -20.133 18.639 18.076 1.00 83.38 374 ARG A C 1
ATOM 2880 O O . ARG A 1 374 ? -21.092 17.874 18.180 1.00 83.38 374 ARG A O 1
ATOM 2887 N N . ALA A 1 375 ? -19.485 18.830 16.927 1.00 84.62 375 ALA A N 1
ATOM 2888 C CA . ALA A 1 375 ? -19.880 18.189 15.674 1.00 84.62 375 ALA A CA 1
ATOM 2889 C C . ALA A 1 375 ? -19.791 16.663 15.732 1.00 84.62 375 ALA A C 1
ATOM 2891 O O . ALA A 1 375 ? -20.658 15.975 15.203 1.00 84.62 375 ALA A O 1
ATOM 2892 N N . ILE A 1 376 ? -18.799 16.117 16.439 1.00 86.44 376 ILE A N 1
ATOM 2893 C CA . ILE A 1 376 ? -18.648 14.664 16.602 1.00 86.44 376 ILE A CA 1
ATOM 2894 C C . ILE A 1 376 ? -19.850 14.072 17.328 1.00 86.44 376 ILE A C 1
ATOM 2896 O O . ILE A 1 376 ? -20.307 12.987 16.983 1.00 86.44 376 ILE A O 1
ATOM 2900 N N . ARG A 1 377 ? -20.384 14.777 18.334 1.00 85.88 377 ARG A N 1
ATOM 2901 C CA . ARG A 1 377 ? -21.573 14.318 19.057 1.00 85.88 377 ARG A CA 1
ATOM 2902 C C . ARG A 1 377 ? -22.767 14.214 18.116 1.00 85.88 377 ARG A C 1
ATOM 2904 O O . ARG A 1 377 ? -23.434 13.184 18.117 1.00 85.88 377 ARG A O 1
ATOM 2911 N N . VAL A 1 378 ? -22.997 15.243 17.301 1.00 86.44 378 VAL A N 1
ATOM 2912 C CA . VAL A 1 378 ? -24.060 15.252 16.284 1.00 86.44 378 VAL A CA 1
ATOM 2913 C C . VAL A 1 378 ? -23.829 14.149 15.249 1.00 86.44 378 VAL A C 1
ATOM 2915 O O . VAL A 1 378 ? -24.753 13.403 14.939 1.00 86.44 378 VAL A O 1
ATOM 2918 N N . MET A 1 379 ? -22.593 13.965 14.781 1.00 86.44 379 MET A N 1
ATOM 2919 C CA . MET A 1 379 ? -22.252 12.937 13.799 1.00 86.44 379 MET A CA 1
ATOM 2920 C C . MET A 1 379 ? -22.461 11.517 14.345 1.00 86.44 379 MET A C 1
ATOM 2922 O O . MET A 1 379 ? -23.145 10.711 13.721 1.00 86.44 379 MET A O 1
ATOM 2926 N N . ARG A 1 380 ? -21.967 11.212 15.550 1.00 85.69 380 ARG A N 1
ATOM 2927 C CA . ARG A 1 380 ? -22.194 9.914 16.215 1.00 85.69 380 ARG A CA 1
ATOM 2928 C C . ARG A 1 380 ? -23.677 9.647 16.451 1.00 85.69 380 ARG A C 1
ATOM 2930 O O . ARG A 1 380 ? -24.135 8.511 16.315 1.00 85.69 380 ARG A O 1
ATOM 2937 N N . LEU A 1 381 ? -24.435 10.691 16.786 1.00 87.25 381 LEU A N 1
ATOM 2938 C CA . LEU A 1 381 ? -25.880 10.608 16.948 1.00 87.25 381 LEU A CA 1
ATOM 2939 C C . LEU A 1 381 ? -26.561 10.221 15.625 1.00 87.25 381 LEU A C 1
ATOM 2941 O O . LEU A 1 381 ? -27.316 9.245 15.593 1.00 87.25 381 LEU A O 1
ATOM 2945 N N . LEU A 1 382 ? -26.244 10.936 14.541 1.00 86.31 382 LEU A N 1
ATOM 2946 C CA . LEU A 1 382 ? -26.748 10.667 13.192 1.00 86.31 382 LEU A CA 1
ATOM 2947 C C . LEU A 1 382 ? -26.356 9.271 12.703 1.00 86.31 382 LEU A C 1
ATOM 2949 O O . LEU A 1 382 ? -27.172 8.580 12.104 1.00 86.31 382 LEU A O 1
ATOM 2953 N N . GLU A 1 383 ? -25.152 8.804 13.018 1.00 84.75 383 GLU A N 1
ATOM 2954 C CA . GLU A 1 383 ? -24.707 7.463 12.647 1.00 84.75 383 GLU A CA 1
ATOM 2955 C C . GLU A 1 383 ? -25.489 6.363 13.380 1.00 84.75 383 GLU A C 1
ATOM 2957 O O . GLU A 1 383 ? -25.837 5.349 12.779 1.00 84.75 383 GLU A O 1
ATOM 2962 N N . SER A 1 384 ? -25.816 6.574 14.660 1.00 83.94 384 SER A N 1
ATOM 2963 C CA . SER A 1 384 ? -26.545 5.592 15.475 1.00 83.94 384 SER A CA 1
ATOM 2964 C C . SER A 1 384 ? -28.040 5.490 15.148 1.00 83.94 384 SER A C 1
ATOM 2966 O O . SER A 1 384 ? -28.637 4.424 15.302 1.00 83.94 384 SER A O 1
ATOM 2968 N N . ARG A 1 385 ? -28.668 6.596 14.730 1.00 83.31 385 ARG A N 1
ATOM 2969 C CA . ARG A 1 385 ? -30.118 6.679 14.474 1.00 83.31 385 ARG A CA 1
ATOM 2970 C C . ARG A 1 385 ? -30.472 6.766 12.988 1.00 83.31 385 ARG A C 1
ATOM 2972 O O . ARG A 1 385 ? -31.641 6.608 12.649 1.00 83.31 385 ARG A O 1
ATOM 2979 N N . HIS A 1 386 ? -29.479 6.954 12.118 1.00 81.00 386 HIS A N 1
ATOM 2980 C CA . HIS A 1 386 ? -29.549 7.134 10.662 1.00 81.00 386 HIS A CA 1
ATOM 2981 C C . HIS A 1 386 ? -30.341 8.357 10.179 1.00 81.00 386 HIS A C 1
ATOM 2983 O O . HIS A 1 386 ? -29.812 9.149 9.404 1.00 81.00 386 HIS A O 1
ATOM 2989 N N . PHE A 1 387 ? -31.592 8.519 10.611 1.00 84.31 387 PHE A N 1
ATOM 2990 C CA . PHE A 1 387 ? -32.457 9.638 10.242 1.00 84.31 387 PHE A CA 1
ATOM 2991 C C . PHE A 1 387 ? -32.916 10.355 11.502 1.00 84.31 387 PHE A C 1
ATOM 2993 O O . PHE A 1 387 ? -33.485 9.728 12.395 1.00 84.31 387 PHE A O 1
ATOM 3000 N N . LEU A 1 388 ? -32.649 11.655 11.567 1.00 84.38 388 LEU A N 1
ATOM 3001 C CA . LEU A 1 388 ? -33.045 12.507 12.677 1.00 84.38 388 LEU A CA 1
ATOM 3002 C C . LEU A 1 388 ? -33.537 13.846 12.149 1.00 84.38 388 LEU A C 1
ATOM 3004 O O . LEU A 1 388 ? -32.938 14.413 11.234 1.00 84.38 388 LEU A O 1
ATOM 3008 N N . ASP A 1 389 ? -34.597 14.342 12.774 1.00 85.25 389 ASP A N 1
ATOM 3009 C CA . ASP A 1 389 ? -35.098 15.694 12.550 1.00 85.25 389 ASP A CA 1
ATOM 3010 C C . ASP A 1 389 ? -34.291 16.708 13.379 1.00 85.25 389 ASP A C 1
ATOM 3012 O O . ASP A 1 389 ? -33.669 16.353 14.385 1.00 85.25 389 ASP A O 1
ATOM 3016 N N . GLU A 1 390 ? -34.330 17.987 13.001 1.00 84.88 390 GLU A N 1
ATOM 3017 C CA . GLU A 1 390 ? -33.578 19.058 13.678 1.00 84.88 390 GLU A CA 1
ATOM 3018 C C . GLU A 1 390 ? -33.897 19.136 15.184 1.00 84.88 390 GLU A C 1
ATOM 3020 O O . GLU A 1 390 ? -32.985 19.188 16.010 1.00 84.88 390 GLU A O 1
ATOM 3025 N N . GLU A 1 391 ? -35.178 19.023 15.558 1.00 85.00 391 GLU A N 1
ATOM 3026 C CA . GLU A 1 391 ? -35.622 19.020 16.963 1.00 85.00 391 GLU A CA 1
ATOM 3027 C C . GLU A 1 391 ? -35.065 17.824 17.756 1.00 85.00 391 GLU A C 1
ATOM 3029 O O . GLU A 1 391 ? -34.751 17.922 18.947 1.00 85.00 391 GLU A O 1
ATOM 3034 N N . GLN A 1 392 ? -34.922 16.667 17.101 1.00 85.31 392 GLN A N 1
ATOM 3035 C CA . GLN A 1 392 ? -34.374 15.467 17.729 1.00 85.31 392 GLN A CA 1
ATOM 3036 C C . GLN A 1 392 ? -32.866 15.600 17.929 1.00 85.31 392 GLN A C 1
ATOM 3038 O O . GLN A 1 392 ? -32.351 15.193 18.973 1.00 85.31 392 GLN A O 1
ATOM 3043 N N . VAL A 1 393 ? -32.164 16.191 16.956 1.00 85.75 393 VAL A N 1
ATOM 3044 C CA . VAL A 1 393 ? -30.733 16.481 17.069 1.00 85.75 393 VAL A CA 1
ATOM 3045 C C . VAL A 1 393 ? -30.488 17.458 18.211 1.00 85.75 393 VAL A C 1
ATOM 3047 O O . VAL A 1 393 ? -29.628 17.177 19.042 1.00 85.75 393 VAL A O 1
ATOM 3050 N N . GLU A 1 394 ? -31.259 18.542 18.323 1.00 87.62 394 GLU A N 1
ATOM 3051 C CA . GLU A 1 394 ? -31.143 19.502 19.429 1.00 87.62 394 GLU A CA 1
ATOM 3052 C C . GLU A 1 394 ? -31.261 18.798 20.791 1.00 87.62 394 GLU A C 1
ATOM 3054 O O . GLU A 1 394 ? -30.353 18.860 21.628 1.00 87.62 394 GLU A O 1
ATOM 3059 N N . LYS A 1 395 ? -32.344 18.034 20.979 1.00 87.38 395 LYS A N 1
ATOM 3060 C CA . LYS A 1 395 ? -32.647 17.382 22.256 1.00 87.38 395 LYS A CA 1
ATOM 3061 C C . LYS A 1 395 ? -31.618 16.320 22.641 1.00 87.38 395 LYS A C 1
ATOM 3063 O O . LYS A 1 395 ? -31.269 16.200 23.814 1.00 87.38 395 LYS A O 1
ATOM 3068 N N . LEU A 1 396 ? -31.154 15.525 21.677 1.00 85.62 396 LEU A N 1
ATOM 3069 C CA . LEU A 1 396 ? -30.242 14.410 21.934 1.00 85.62 396 LEU A CA 1
ATOM 3070 C C . LEU A 1 396 ? -28.766 14.831 21.975 1.00 85.62 396 LEU A C 1
ATOM 3072 O O . LEU A 1 396 ? -27.969 14.174 22.643 1.00 85.62 396 LEU A O 1
ATOM 3076 N N . SER A 1 397 ? -28.385 15.913 21.289 1.00 83.50 397 SER A N 1
ATOM 3077 C CA . SER A 1 397 ? -27.018 16.452 21.335 1.00 83.50 397 SER A CA 1
ATOM 3078 C C . SER A 1 397 ? -26.756 17.345 22.555 1.00 83.50 397 SER A C 1
ATOM 3080 O O . SER A 1 397 ? -25.592 17.650 22.840 1.00 83.50 397 SER A O 1
ATOM 3082 N N . MET A 1 398 ? -27.807 17.711 23.304 1.00 84.12 398 MET A N 1
ATOM 3083 C CA . MET A 1 398 ? -27.754 18.658 24.427 1.00 84.12 398 MET A CA 1
ATOM 3084 C C . MET A 1 398 ? -27.117 19.992 24.014 1.00 84.12 398 MET A C 1
ATOM 3086 O O . MET A 1 398 ? -26.200 20.491 24.667 1.00 84.12 398 MET A O 1
ATOM 3090 N N . MET A 1 399 ? -27.578 20.529 22.888 1.00 85.31 399 MET A N 1
ATOM 3091 C CA . MET A 1 399 ? -27.164 21.822 22.343 1.00 85.31 399 MET A CA 1
ATOM 3092 C C . MET A 1 399 ? -28.364 22.766 22.319 1.00 85.31 399 MET A C 1
ATOM 3094 O O . MET A 1 399 ? -29.505 22.310 22.346 1.00 85.31 399 MET A O 1
ATOM 3098 N N . SER A 1 400 ? -28.131 24.078 22.271 1.00 89.25 400 SER A N 1
ATOM 3099 C CA . SER A 1 400 ? -29.233 25.018 22.041 1.00 89.25 400 SER A CA 1
ATOM 3100 C C . SER A 1 400 ? -29.736 24.933 20.592 1.00 89.25 400 SER A C 1
ATOM 3102 O O . SER A 1 400 ? -28.950 24.655 19.685 1.00 89.25 400 SER A O 1
ATOM 3104 N N . ALA A 1 401 ? -31.018 25.232 20.346 1.00 86.62 401 ALA A N 1
ATOM 3105 C CA . ALA A 1 401 ? -31.613 25.253 19.001 1.00 86.62 401 ALA A CA 1
ATOM 3106 C C . ALA A 1 401 ? -30.779 26.023 17.967 1.00 86.62 401 ALA A C 1
ATOM 3108 O O . ALA A 1 401 ? -30.624 25.593 16.825 1.00 86.62 401 ALA A O 1
ATOM 3109 N N . LYS A 1 402 ? -30.237 27.181 18.367 1.00 89.44 402 LYS A N 1
ATOM 3110 C CA . LYS A 1 402 ? -29.424 28.024 17.487 1.00 89.44 402 LYS A CA 1
ATOM 3111 C C . LYS A 1 402 ? -28.122 27.321 17.102 1.00 89.44 402 LYS A C 1
ATOM 3113 O O . LYS A 1 402 ? -27.801 27.250 15.921 1.00 89.44 402 LYS A O 1
ATOM 3118 N N . GLU A 1 403 ? -27.414 26.771 18.083 1.00 87.69 403 GLU A N 1
ATOM 3119 C CA . GLU A 1 403 ? -26.137 26.091 17.855 1.00 87.69 403 GLU A CA 1
ATOM 3120 C C . GLU A 1 403 ? -26.315 24.793 17.065 1.00 87.69 403 GLU A C 1
ATOM 3122 O O . GLU A 1 403 ? -25.549 24.529 16.144 1.00 87.69 403 GLU A O 1
ATOM 3127 N N . ALA A 1 404 ? -27.329 23.984 17.390 1.00 87.50 404 ALA A N 1
ATOM 3128 C CA . ALA A 1 404 ? -27.606 22.742 16.670 1.00 87.50 404 ALA A CA 1
ATOM 3129 C C . ALA A 1 404 ? -27.864 23.017 15.181 1.00 87.50 404 ALA A C 1
ATOM 3131 O O . ALA A 1 404 ? -27.312 22.335 14.317 1.00 87.50 404 ALA A O 1
ATOM 3132 N N . ARG A 1 405 ? -28.641 24.065 14.885 1.00 88.19 405 ARG A N 1
ATOM 3133 C CA . ARG A 1 405 ? -28.943 24.503 13.522 1.00 88.19 405 ARG A CA 1
ATOM 3134 C C . ARG A 1 405 ? -27.705 25.000 12.777 1.00 88.19 405 ARG A C 1
ATOM 3136 O O . ARG A 1 405 ? -27.466 24.562 11.656 1.00 88.19 405 ARG A O 1
ATOM 3143 N N . GLU A 1 406 ? -26.918 25.888 13.385 1.00 89.94 406 GLU A N 1
ATOM 3144 C CA . GLU A 1 406 ? -25.677 26.407 12.786 1.00 89.94 406 GLU A CA 1
ATOM 3145 C C . GLU A 1 406 ? -24.703 25.268 12.445 1.00 89.94 406 GLU A C 1
ATOM 3147 O O . GLU A 1 406 ? -24.177 25.217 11.334 1.00 89.94 406 GLU A O 1
ATOM 3152 N N . MET A 1 407 ? -24.541 24.299 13.350 1.00 87.44 407 MET A N 1
ATOM 3153 C CA . MET A 1 407 ? -23.668 23.144 13.124 1.00 87.44 407 MET A CA 1
ATOM 3154 C C . MET A 1 407 ? -24.185 22.204 12.034 1.00 87.44 407 MET A C 1
ATOM 3156 O O . MET A 1 407 ? -23.396 21.709 11.233 1.00 87.44 407 MET A O 1
ATOM 3160 N N . LEU A 1 408 ? -25.495 21.944 11.983 1.00 87.88 408 LEU A N 1
ATOM 3161 C CA . LEU A 1 408 ? -26.081 21.108 10.934 1.00 87.88 408 LEU A CA 1
ATOM 3162 C C . LEU A 1 408 ? -25.906 21.740 9.552 1.00 87.88 408 LEU A C 1
ATOM 3164 O O . LEU A 1 408 ? -25.540 21.032 8.618 1.00 87.88 408 LEU A O 1
ATOM 3168 N N . TYR A 1 409 ? -26.108 23.054 9.421 1.00 89.44 409 TYR A N 1
ATOM 3169 C CA . TYR A 1 409 ? -25.871 23.741 8.151 1.00 89.44 409 TYR A CA 1
ATOM 3170 C C . TYR A 1 409 ? -24.403 23.681 7.730 1.00 89.44 409 TYR A C 1
ATOM 3172 O O . TYR A 1 409 ? -24.133 23.344 6.580 1.00 89.44 409 TYR A O 1
ATOM 3180 N N . ALA A 1 410 ? -23.469 23.906 8.656 1.00 89.00 410 ALA A N 1
ATOM 3181 C CA . ALA A 1 410 ? -22.041 23.819 8.362 1.00 89.00 410 ALA A CA 1
ATOM 3182 C C . ALA A 1 410 ? -21.615 22.401 7.924 1.00 89.00 410 ALA A C 1
ATOM 3184 O O . ALA A 1 410 ? -20.872 22.234 6.959 1.00 89.00 410 ALA A O 1
ATOM 3185 N N . LEU A 1 411 ? -22.145 21.358 8.575 1.00 87.69 411 LEU A N 1
ATOM 3186 C CA . LEU A 1 411 ? -21.890 19.963 8.189 1.00 87.69 411 LEU A CA 1
ATOM 3187 C C . LEU A 1 411 ? -22.495 19.592 6.826 1.00 87.69 411 LEU A C 1
ATOM 3189 O O . LEU A 1 411 ? -21.963 18.715 6.143 1.00 87.69 411 LEU A O 1
ATOM 3193 N N . VAL A 1 412 ? -23.606 20.223 6.439 1.00 89.44 412 VAL A N 1
ATOM 3194 C CA . VAL A 1 412 ? -24.223 20.043 5.116 1.00 89.44 412 VAL A CA 1
ATOM 3195 C C . VAL A 1 412 ? -23.428 20.772 4.033 1.00 89.44 412 VAL A C 1
ATOM 3197 O O . VAL A 1 412 ? -23.249 20.220 2.950 1.00 89.44 412 VAL A O 1
ATOM 3200 N N . GLU A 1 413 ? -22.929 21.975 4.318 1.00 89.38 413 GLU A N 1
ATOM 3201 C CA . GLU A 1 413 ? -22.133 22.775 3.380 1.00 89.38 413 GLU A CA 1
ATOM 3202 C C . GLU A 1 413 ? -20.818 22.074 3.002 1.00 89.38 413 GLU A C 1
ATOM 3204 O O . GLU A 1 413 ? -20.496 21.969 1.820 1.00 89.38 413 GLU A O 1
ATOM 3209 N N . GLU A 1 414 ? -20.135 21.475 3.982 1.00 86.94 414 GLU A N 1
ATOM 3210 C CA . GLU A 1 414 ? -18.931 20.659 3.760 1.00 86.94 414 GLU A CA 1
ATOM 3211 C C . GLU A 1 414 ? -19.224 19.239 3.228 1.00 86.94 414 GLU A C 1
ATOM 3213 O O . GLU A 1 414 ? -18.311 18.468 2.930 1.00 86.94 414 GLU A O 1
ATOM 3218 N N . GLY A 1 415 ? -20.499 18.855 3.103 1.00 86.31 415 GLY A N 1
ATOM 3219 C CA . GLY A 1 415 ? -20.901 17.565 2.534 1.00 86.31 415 GLY A CA 1
ATOM 3220 C C . GLY A 1 415 ? -20.701 16.348 3.447 1.00 86.31 415 GLY A C 1
ATOM 3221 O O . GLY A 1 415 ? -20.692 15.218 2.953 1.00 86.31 415 GLY A O 1
ATOM 3222 N N . TYR A 1 416 ? -20.572 16.540 4.765 1.00 85.50 416 TYR A N 1
ATOM 3223 C CA . TYR A 1 416 ? -20.552 15.441 5.744 1.00 85.50 416 TYR A CA 1
ATOM 3224 C C . TYR A 1 416 ? -21.948 14.861 5.993 1.00 85.50 416 TYR A C 1
ATOM 3226 O O . TYR A 1 416 ? -22.095 13.661 6.233 1.00 85.50 416 TYR A O 1
ATOM 3234 N N . VAL A 1 417 ? -22.978 15.711 5.947 1.00 86.19 417 VAL A N 1
ATOM 3235 C CA . VAL A 1 417 ? -24.378 15.341 6.181 1.00 86.19 417 VAL A CA 1
ATOM 3236 C C . VAL A 1 417 ? -25.210 15.712 4.960 1.00 86.19 417 VAL A C 1
ATOM 3238 O O . VAL A 1 417 ? -25.031 16.767 4.363 1.00 86.19 417 VAL A O 1
ATOM 3241 N N . PHE A 1 418 ? -26.161 14.852 4.599 1.00 86.06 418 PHE A N 1
ATOM 3242 C CA . PHE A 1 418 ? -27.080 15.102 3.492 1.00 86.06 418 PHE A CA 1
ATOM 3243 C C . PHE A 1 418 ? -28.512 15.189 4.002 1.00 86.06 418 PHE A C 1
ATOM 3245 O O . PHE A 1 418 ? -28.959 14.353 4.789 1.00 86.06 418 PHE A O 1
ATOM 3252 N N . THR A 1 419 ? -29.257 16.177 3.512 1.00 84.50 419 THR A N 1
ATOM 3253 C CA . THR A 1 419 ? -30.690 16.272 3.774 1.00 84.50 419 THR A CA 1
ATOM 3254 C C . THR A 1 419 ? -31.426 15.259 2.905 1.00 84.50 419 THR A C 1
ATOM 3256 O O . THR A 1 419 ? -31.328 15.246 1.676 1.00 84.50 419 THR A O 1
ATOM 3259 N N . LYS A 1 420 ? -32.180 14.365 3.544 1.00 80.19 420 LYS A N 1
ATOM 3260 C CA . LYS A 1 420 ? -33.074 13.463 2.824 1.00 80.19 420 LYS A CA 1
ATOM 3261 C C . LYS A 1 420 ? -34.398 14.179 2.610 1.00 80.19 420 LYS A C 1
ATOM 3263 O O . LYS A 1 420 ? -35.172 14.343 3.546 1.00 80.19 420 LYS A O 1
ATOM 3268 N N . VAL A 1 421 ? -34.673 14.582 1.373 1.00 68.06 421 VAL A N 1
ATOM 3269 C CA . VAL A 1 421 ? -36.004 15.077 1.015 1.00 68.06 421 VAL A CA 1
ATOM 3270 C C . VAL A 1 421 ? -36.956 13.886 1.020 1.00 68.06 421 VAL A C 1
ATOM 3272 O O . VAL A 1 421 ? -36.867 12.991 0.176 1.00 68.06 421 VAL A O 1
ATOM 3275 N N . SER A 1 422 ? -37.854 13.852 1.998 1.00 57.06 422 SER A N 1
ATOM 3276 C CA . SER A 1 422 ? -38.972 12.916 2.031 1.00 57.06 422 SER A CA 1
ATOM 3277 C C . SER A 1 422 ? -39.871 13.197 0.830 1.00 57.06 422 SER A C 1
ATOM 3279 O O . SER A 1 422 ? -40.688 14.115 0.856 1.00 57.06 422 SER A O 1
ATOM 3281 N N . VAL A 1 423 ? -39.715 12.426 -0.247 1.00 43.25 423 VAL A N 1
ATOM 3282 C CA . VAL A 1 423 ? -40.700 12.401 -1.331 1.00 43.25 423 VAL A CA 1
ATOM 3283 C C . VAL A 1 423 ? -41.967 11.788 -0.743 1.00 43.25 423 VAL A C 1
ATOM 3285 O O . VAL A 1 423 ? -42.064 10.569 -0.602 1.00 43.25 423 VAL A O 1
ATOM 3288 N N . CYS A 1 424 ? -42.908 12.638 -0.331 1.00 39.56 424 CYS A N 1
ATOM 3289 C CA . CYS A 1 424 ? -44.259 12.206 -0.001 1.00 39.56 424 CYS A CA 1
ATOM 3290 C C . CYS A 1 424 ? -44.858 11.572 -1.263 1.00 39.56 424 CYS A C 1
ATOM 3292 O O . CYS A 1 424 ? -44.922 12.224 -2.307 1.00 39.56 424 CYS A O 1
ATOM 3294 N N . ARG A 1 425 ? -45.215 10.290 -1.175 1.00 34.53 425 ARG A N 1
ATOM 3295 C CA . ARG A 1 425 ? -46.062 9.613 -2.160 1.00 34.53 425 ARG A CA 1
ATOM 3296 C C . ARG A 1 425 ? -47.517 9.769 -1.775 1.00 34.53 425 ARG A C 1
ATOM 3298 O O . ARG A 1 425 ? -47.789 9.672 -0.558 1.00 34.53 425 ARG A O 1
#

Foldseek 3Di:
DCVLVVLLVVLLVLCCVQPNDLLSVLSSVQSVPWAALVVSCVVCPPPDDSVSSVVSLVQCVQQPQWDWDQDPVRGIIIHGDSVSSVCLVCLVVVLVVLCLPQNDLSSLLSVLCNNRPKDALLVSLVVSCVVPVPDDPVSNVVSLLVCLVLVQKWKFFFFDDDDSNHTDGDPPDDGRDDDPFFADPPPPDDDDDDDDDDDDDDDDPDPDDPCCVTPCVRTIMHGDVLQVVLVVLLVLLLCVLLPVPPPPLRCVLPPPPPPDDDDDPPDSVVLSVLLSLLSVLQSVVVSVVDDRPDQDKGKDALVSSVVVCVVSVHPADSVSNVSSLVSSCVRVPRQKDWPDCPNNTMIIGRSVVSVVVSVVVVVLVVCCVVPNPLLSLLLVVCVVVVDDDLVRSCVRSVHDSVVSVVSVVVCVVVPVDDDDDPPDD

Sequence (425 aa):
MGGGKYETQMCVVIIEDIFGKIAAKVVETLLTESCQLATLIFKLKGTISSVLIKKSLSSLVNFGFITFHLDTNNRVLYVADADQIQHVITAPRLCLIAKTLFGPSAESICVELLSQGKLTVSEAIRRIQRTDESLVLSDIRNSFKELADSQFLIRCPAIGPEIYGCPQFVANNDPFAMPAAILEKKESSSASAPAAEASSRKRKAGGNEPGANDADAGQYWRINWLKFDAYLRDELIIDYLIGGGSTSTIATLNIKKEPGVEDNGAGQDRTQYITQSVANLMFKLNETRSKPMSLESITASITDLQRLVKEHGLSLTKPDIELACQILVDESDGIFRKLGDSNGGLYTVDIRRALRQICRHHCESLIREQFEGRAIRVMRLLESRHFLDEEQVEKLSMMSAKEAREMLYALVEEGYVFTKVSVCR

Radius of gyration: 28.1 Å; chains: 1; bounding box: 97×54×75 Å